Protein AF-A0A2V7Y6F0-F1 (afdb_monomer_lite)

pLDDT: mean 78.28, std 24.62, range [24.95, 98.56]

Radius of gyration: 27.68 Å; chains: 1; bounding box: 53×96×88 Å

Foldseek 3Di:
DDDDDDDDDDDDDDDDDPDPPVLQVPPPQPPVLLVVLVVVVVVDDPDDQLDPDQDPPDDDDDDDDDDDDDDDDDDDDDDDDDDDDDDDDDDDDDDDDDDPPDPDPQDPVVVVVVVVLQAALFDFDPVVLVVLVVLLVCLVVDADDLVPLFPCVVFWDLSFAQFDLLLQLCPPHPLCVSDDPSLSSLLSVLLVLLLLLLLLQLLVLLLLLLVLLCVVSPNRHDDSLNSVSVSSNVRSVSSNVNSVSNCVRNVHDNDDHDPCPVVSVVCSVDRVLLSLLLSLLSLLLSLLLPVNGDDPRHTPRSVSSSVSVVVSSVSSNSSSVSRNCSNLVPDDLVVLAVSLLVVLVSLLVRNLCSLDQLVSQVPDPDHSSQDSPDPVSSLSSCPPPSSVVSSCSRCVVVVVVCVVSVNYDPPDDSNPDNPPPVVPD

Sequence (425 aa):
MEEVVDARREHDPDGGAPGRADALEQLAVPARVRAAGRRAEGQANEDRPCRHHRHPRDVEPADEHGQRSPHPRSVRRARSSFRRPEATVHRPWPRFRRNPRREATRSAESAHEERTMALPLLRLGAERTRQLGDLIAISHRSHMELNTVLEWSRGVDRSLPPKRADHSAIHGTPYWDALTECQRLEVLWQAVAQAASQFVWLEEALSPLFIRLLHKNQGRIPEPIREYMMIFCKEEIVHTQMFRRYLKLAGLPLYGGVQIQSLIEELADMHPIAGVLCVYLGEAVAEEAVIRQSGPGIDPLTKQLFWEHHKEEARHLAFGRWICEGFFERSSAETRRKVSFLVRSFMSSLVPEFTYSAEVSQHLAFDIGIDPKDADEIRRVRLLPHNQRLAHERWGGLLAWIKRLGLVSADYDWYDPVPPMSAQI

Structure (mmCIF, N/CA/C/O backbone):
data_AF-A0A2V7Y6F0-F1
#
_entry.id   AF-A0A2V7Y6F0-F1
#
loop_
_atom_site.group_PDB
_atom_site.id
_atom_site.type_symbol
_atom_site.label_atom_id
_atom_site.label_alt_id
_atom_site.label_comp_id
_atom_site.label_asym_id
_atom_site.label_entity_id
_atom_site.label_seq_id
_atom_site.pdbx_PDB_ins_code
_atom_site.Cartn_x
_atom_site.Cartn_y
_atom_site.Cartn_z
_atom_site.occupancy
_atom_site.B_iso_or_equiv
_atom_site.auth_seq_id
_atom_site.auth_comp_id
_atom_site.auth_asym_id
_atom_site.auth_atom_id
_atom_site.pdbx_PDB_model_num
ATOM 1 N N . MET A 1 1 ? -25.571 0.134 -5.183 1.00 33.03 1 MET A N 1
ATOM 2 C CA . MET A 1 1 ? -24.148 0.004 -5.555 1.00 33.03 1 MET A CA 1
ATOM 3 C C . MET A 1 1 ? -24.046 0.473 -6.995 1.00 3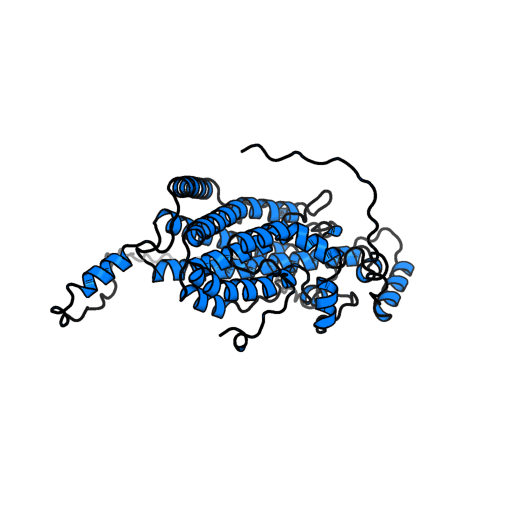3.03 1 MET A C 1
ATOM 5 O O . MET A 1 1 ? -23.924 -0.321 -7.908 1.00 33.03 1 MET A O 1
ATOM 9 N N . GLU A 1 2 ? -24.282 1.767 -7.156 1.00 26.97 2 GLU A N 1
ATOM 10 C CA . GLU A 1 2 ? -24.349 2.563 -8.383 1.00 26.97 2 GLU A CA 1
ATOM 11 C C . GLU A 1 2 ? -24.322 4.019 -7.889 1.00 26.97 2 GLU A C 1
ATOM 13 O O . GLU A 1 2 ? -24.762 4.264 -6.766 1.00 26.97 2 GLU A O 1
ATOM 18 N N . GLU A 1 3 ? -23.792 4.928 -8.706 1.00 25.89 3 GLU A N 1
ATOM 19 C CA . GLU A 1 3 ? -23.338 6.301 -8.399 1.00 25.89 3 GLU A CA 1
ATOM 20 C C . GLU A 1 3 ? -21.918 6.395 -7.823 1.00 25.89 3 GLU A C 1
ATOM 22 O O . GLU A 1 3 ? -21.704 6.263 -6.626 1.00 25.89 3 GLU A O 1
ATOM 27 N N . VAL A 1 4 ? -20.932 6.603 -8.706 1.00 27.19 4 VAL A N 1
ATOM 28 C CA . VAL A 1 4 ? -20.157 7.858 -8.842 1.00 27.19 4 VAL A CA 1
ATOM 29 C C . VAL A 1 4 ? -19.340 7.740 -10.137 1.00 27.19 4 VAL A C 1
ATOM 31 O O . VAL A 1 4 ? -18.219 7.240 -10.136 1.00 27.19 4 VAL A O 1
ATOM 34 N N . VAL A 1 5 ? -19.908 8.193 -11.256 1.00 28.22 5 VAL A N 1
ATOM 35 C CA . VAL A 1 5 ? -19.165 8.556 -12.474 1.00 28.22 5 VAL A CA 1
ATOM 36 C C . VAL A 1 5 ? -19.931 9.695 -13.140 1.00 28.22 5 VAL A C 1
ATOM 38 O O . VAL A 1 5 ? -20.823 9.424 -13.927 1.00 28.22 5 VAL A O 1
ATOM 41 N N . ASP A 1 6 ? -19.616 10.949 -12.814 1.00 26.58 6 ASP A N 1
ATOM 42 C CA . ASP A 1 6 ? -19.502 12.001 -13.832 1.00 26.58 6 ASP A CA 1
ATOM 43 C C . ASP A 1 6 ? -18.906 13.285 -13.241 1.00 26.58 6 ASP A C 1
ATOM 45 O O . ASP A 1 6 ? -19.342 13.738 -12.186 1.00 26.58 6 ASP A O 1
ATOM 49 N N . ALA A 1 7 ? -17.905 13.835 -13.930 1.00 24.95 7 ALA A N 1
ATOM 50 C CA . ALA A 1 7 ? -17.547 15.257 -13.976 1.00 24.95 7 ALA A CA 1
ATOM 51 C C . ALA A 1 7 ? -16.148 15.412 -14.595 1.00 24.95 7 ALA A C 1
ATOM 53 O O . ALA A 1 7 ? -15.128 15.509 -13.909 1.00 24.95 7 ALA A O 1
ATOM 54 N N . ARG A 1 8 ? -16.099 15.491 -15.927 1.00 27.91 8 ARG A N 1
ATOM 55 C CA . ARG A 1 8 ? -15.055 16.242 -16.637 1.00 27.91 8 ARG A CA 1
ATOM 56 C C . ARG A 1 8 ? -15.686 17.038 -17.770 1.00 27.91 8 ARG A C 1
ATOM 58 O O . ARG A 1 8 ? -16.091 16.442 -18.761 1.00 27.91 8 ARG A O 1
ATOM 65 N N . ARG A 1 9 ? -15.629 18.368 -17.659 1.00 27.05 9 ARG A N 1
ATOM 66 C CA . ARG A 1 9 ? -15.050 19.314 -18.636 1.00 27.05 9 ARG A CA 1
ATOM 67 C C . ARG A 1 9 ? -15.606 20.710 -18.384 1.00 27.05 9 ARG A C 1
ATOM 69 O O . ARG A 1 9 ? -16.798 20.907 -18.527 1.00 27.05 9 ARG A O 1
ATOM 76 N N . GLU A 1 10 ? -14.711 21.653 -18.129 1.00 26.50 10 GLU A N 1
ATOM 77 C CA . GLU A 1 10 ? -14.726 22.982 -18.745 1.00 26.50 10 GLU A CA 1
ATOM 78 C C . GLU A 1 10 ? -13.308 23.570 -18.641 1.00 26.50 10 GLU A C 1
ATOM 80 O O . GLU A 1 10 ? -12.557 23.255 -17.717 1.00 26.50 10 GLU A O 1
ATOM 85 N N . HIS A 1 11 ? -12.900 24.297 -19.678 1.00 30.00 11 HIS A N 1
ATOM 86 C CA . HIS A 1 11 ? -11.527 24.702 -19.981 1.00 30.00 11 HIS A CA 1
ATOM 87 C C . HIS A 1 11 ? -11.411 26.235 -19.855 1.00 30.00 11 HIS A C 1
ATOM 89 O O . HIS A 1 11 ? -12.223 26.921 -20.463 1.00 30.00 11 HIS A O 1
ATOM 95 N N . ASP A 1 12 ? -10.461 26.690 -19.019 1.00 36.97 12 ASP A N 1
ATOM 96 C CA . ASP A 1 12 ? -9.435 27.766 -19.150 1.00 36.97 12 ASP A CA 1
ATOM 97 C C . ASP A 1 12 ? -9.805 29.110 -19.844 1.00 36.97 12 ASP A C 1
ATOM 99 O O . ASP A 1 12 ? -10.488 29.089 -20.868 1.00 36.97 12 ASP A O 1
ATOM 103 N N . PRO A 1 13 ? -9.322 30.292 -19.375 1.00 38.00 13 PRO A N 1
ATOM 104 C CA . PRO A 1 13 ? -7.916 30.657 -19.623 1.00 38.00 13 PRO A CA 1
ATOM 105 C C . PRO A 1 13 ? -7.212 31.583 -18.594 1.00 38.00 13 PRO A C 1
ATOM 107 O O . PRO A 1 13 ? -7.824 32.367 -17.872 1.00 38.00 13 PRO A O 1
ATOM 110 N N . ASP A 1 14 ? -5.882 31.569 -18.692 1.00 31.03 14 ASP A N 1
ATOM 111 C CA . ASP A 1 14 ? -4.914 32.624 -18.354 1.00 31.03 14 ASP A CA 1
ATOM 112 C C . ASP A 1 14 ? -4.573 32.903 -16.874 1.00 31.03 14 ASP A C 1
ATOM 114 O O . ASP A 1 14 ? -5.280 33.558 -16.111 1.00 31.03 14 ASP A O 1
ATOM 118 N N . GLY A 1 15 ? -3.363 32.474 -16.509 1.00 27.44 15 GLY A N 1
ATOM 119 C CA . GLY A 1 15 ? -2.695 32.771 -15.247 1.00 27.44 15 GLY A CA 1
ATOM 120 C C . GLY A 1 15 ? -1.284 32.195 -15.267 1.00 27.44 15 GLY A C 1
ATOM 121 O O . GLY A 1 15 ? -1.039 31.112 -14.739 1.00 27.44 15 GLY A O 1
ATOM 122 N N . GLY A 1 16 ? -0.366 32.886 -15.946 1.00 31.59 16 GLY A N 1
ATOM 123 C CA . GLY A 1 16 ? 1.024 32.466 -16.114 1.00 31.59 16 GLY A CA 1
ATOM 124 C C . GLY A 1 16 ? 1.718 32.152 -14.785 1.00 31.59 16 GLY A C 1
ATOM 125 O O . GLY A 1 16 ? 1.925 33.034 -13.954 1.00 31.59 16 GLY A O 1
ATOM 126 N N . ALA A 1 17 ? 2.124 30.894 -14.617 1.00 30.31 17 ALA A N 1
ATOM 127 C CA . ALA A 1 17 ? 3.051 30.467 -13.578 1.00 30.31 17 ALA A CA 1
ATOM 128 C C . ALA A 1 17 ? 4.461 30.335 -14.188 1.00 30.31 17 ALA A C 1
ATOM 130 O O . ALA A 1 17 ? 4.629 29.584 -15.156 1.00 30.31 17 ALA A O 1
ATOM 131 N N . PRO A 1 18 ? 5.486 31.025 -13.658 1.00 32.59 18 PRO A N 1
ATOM 132 C CA . PRO A 1 18 ? 6.861 30.813 -14.087 1.00 32.59 18 PRO A CA 1
ATOM 133 C C . PRO A 1 18 ? 7.375 29.474 -13.523 1.00 32.59 18 PRO A C 1
ATOM 135 O O . PRO A 1 18 ? 7.048 29.109 -12.396 1.00 32.59 18 PRO A O 1
ATOM 138 N N . GLY A 1 19 ? 8.195 28.744 -14.291 1.00 34.09 19 GLY A N 1
ATOM 139 C CA . GLY A 1 19 ? 9.083 27.709 -13.731 1.00 34.09 19 GLY A CA 1
ATOM 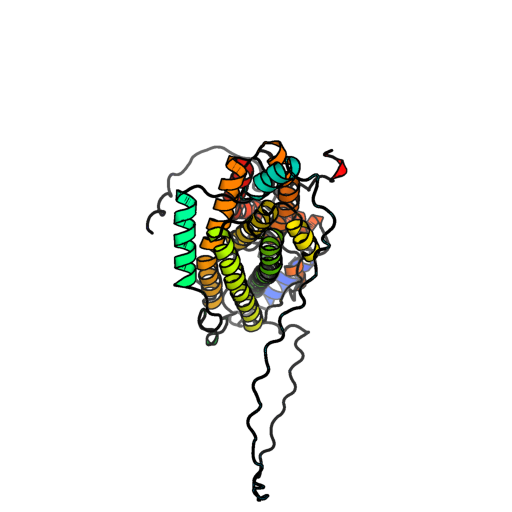140 C C . GLY A 1 19 ? 8.806 26.233 -14.053 1.00 34.09 19 GLY A C 1
ATOM 141 O O . GLY A 1 19 ? 9.274 25.369 -13.319 1.00 34.09 19 GLY A O 1
ATOM 142 N N . ARG A 1 20 ? 8.086 25.886 -15.132 1.00 40.91 20 ARG A N 1
ATOM 143 C CA . ARG A 1 20 ? 7.948 24.469 -15.555 1.00 40.91 20 ARG A CA 1
ATOM 144 C C . ARG A 1 20 ? 9.138 23.913 -16.354 1.00 40.91 20 ARG A C 1
ATOM 146 O O . ARG A 1 20 ? 9.307 22.698 -16.372 1.00 40.91 20 ARG A O 1
ATOM 153 N N . ALA A 1 21 ? 9.940 24.762 -16.999 1.00 33.28 21 ALA A N 1
ATOM 154 C CA . ALA A 1 21 ? 11.048 24.326 -17.857 1.00 33.28 21 ALA A CA 1
ATOM 155 C C . ALA A 1 21 ? 12.365 24.092 -17.084 1.00 33.28 21 ALA A C 1
ATOM 157 O O . ALA A 1 21 ? 13.025 23.079 -17.302 1.00 33.28 21 ALA A O 1
ATOM 158 N N . ASP A 1 22 ? 12.689 24.945 -16.107 1.00 40.50 22 ASP A N 1
ATOM 159 C CA . ASP A 1 22 ? 14.017 24.954 -15.465 1.00 40.50 22 ASP A CA 1
ATOM 160 C C . ASP A 1 22 ? 14.308 23.740 -14.560 1.00 40.50 22 ASP A C 1
ATOM 162 O O . ASP A 1 22 ? 15.466 23.374 -14.363 1.00 40.50 22 ASP A O 1
ATOM 166 N N . ALA A 1 23 ? 13.283 23.083 -14.002 1.00 45.09 23 ALA A N 1
ATOM 167 C CA . ALA A 1 23 ? 13.481 21.974 -13.058 1.00 45.09 23 ALA A CA 1
ATOM 168 C C . ALA A 1 23 ? 13.848 20.638 -13.736 1.00 45.09 23 ALA A C 1
ATOM 170 O O . ALA A 1 23 ? 14.527 19.809 -13.133 1.00 45.09 23 ALA A O 1
ATOM 171 N N . LEU A 1 24 ? 13.412 20.413 -14.982 1.00 47.94 24 LEU A N 1
ATOM 172 C CA . LEU A 1 24 ? 13.736 19.192 -15.737 1.00 47.94 24 LEU A CA 1
ATOM 173 C C . LEU A 1 24 ? 15.105 19.288 -16.425 1.00 47.94 24 LEU A C 1
ATOM 175 O O . LEU A 1 24 ? 15.771 18.269 -16.607 1.00 47.94 24 LEU A O 1
ATOM 179 N N . GLU A 1 25 ? 15.553 20.505 -16.746 1.00 45.03 25 GLU A N 1
ATOM 180 C CA . GLU A 1 25 ? 16.825 20.765 -17.431 1.00 45.03 25 GLU A CA 1
ATOM 181 C C . GLU A 1 25 ? 18.058 20.460 -16.551 1.00 45.03 25 GLU A C 1
ATOM 183 O O . GLU A 1 25 ? 19.157 20.238 -17.059 1.00 45.03 25 GLU A O 1
ATOM 188 N N . GLN A 1 26 ? 17.874 20.349 -15.229 1.00 51.25 26 GLN A N 1
ATOM 189 C CA . GLN A 1 26 ? 18.941 20.055 -14.261 1.00 51.25 26 GLN A CA 1
ATOM 190 C C . GLN A 1 26 ? 19.161 18.556 -13.981 1.00 51.25 26 GLN A C 1
ATOM 192 O O . GLN A 1 26 ? 20.084 18.200 -13.245 1.00 51.25 26 GLN A O 1
ATOM 197 N N . LEU A 1 27 ? 18.365 17.653 -14.567 1.00 59.59 27 LEU A N 1
ATOM 198 C CA . LEU A 1 27 ? 18.573 16.205 -14.430 1.00 59.59 27 LEU A CA 1
ATOM 199 C C . LEU A 1 27 ? 19.693 15.744 -15.367 1.00 59.59 27 LEU A C 1
ATOM 201 O O . LEU A 1 27 ? 19.479 15.200 -16.456 1.00 59.59 27 LEU A O 1
ATOM 205 N N . ALA A 1 28 ? 20.931 15.985 -14.943 1.00 62.00 28 ALA A N 1
ATOM 206 C CA . ALA A 1 28 ? 22.109 15.510 -15.643 1.00 62.00 28 ALA A CA 1
ATOM 207 C C . ALA A 1 28 ? 22.219 13.983 -15.513 1.00 62.00 28 ALA A C 1
ATOM 209 O O . ALA A 1 28 ? 22.808 13.464 -14.571 1.00 62.00 28 ALA A O 1
ATOM 210 N N . VAL A 1 29 ? 21.681 13.252 -16.494 1.00 61.25 29 VAL A N 1
ATOM 211 C CA . VAL A 1 29 ? 21.946 11.810 -16.633 1.00 61.25 29 VAL A CA 1
ATOM 212 C C . VAL A 1 29 ? 23.460 11.596 -16.706 1.00 61.25 29 VAL A C 1
ATOM 214 O O . VAL A 1 29 ? 24.086 12.174 -17.610 1.00 61.25 29 VAL A O 1
ATOM 217 N N . PRO A 1 30 ? 24.054 10.756 -15.835 1.00 66.25 30 PRO A N 1
ATOM 218 C CA . PRO A 1 30 ? 25.479 10.464 -15.877 1.00 66.25 30 PRO A CA 1
ATOM 219 C C . PRO A 1 30 ? 25.929 10.069 -17.290 1.00 66.25 30 PRO A C 1
ATOM 221 O O . PRO A 1 30 ? 25.282 9.264 -17.965 1.00 66.25 30 PRO A O 1
ATOM 224 N N . ALA A 1 31 ? 27.065 10.609 -17.749 1.00 60.19 31 ALA A N 1
ATOM 225 C CA . ALA A 1 31 ? 27.557 10.409 -19.120 1.00 60.19 31 ALA A CA 1
ATOM 226 C C . ALA A 1 31 ? 27.674 8.921 -19.519 1.00 60.19 31 ALA A C 1
ATOM 228 O O . ALA A 1 31 ? 27.480 8.574 -20.687 1.00 60.19 31 ALA A O 1
ATOM 229 N N . ARG A 1 32 ? 27.921 8.043 -18.535 1.00 59.84 32 ARG A N 1
ATOM 230 C CA . ARG A 1 32 ? 27.981 6.581 -18.691 1.00 59.84 32 ARG A CA 1
ATOM 231 C C . ARG A 1 32 ? 26.672 5.960 -19.203 1.00 59.84 32 ARG A C 1
ATOM 233 O O . ARG A 1 32 ? 26.726 5.061 -20.034 1.00 59.84 32 ARG A O 1
ATOM 240 N N . VAL A 1 33 ? 25.514 6.487 -18.799 1.00 62.91 33 VAL A N 1
ATOM 241 C CA . VAL A 1 33 ? 24.191 5.981 -19.212 1.00 62.91 33 VAL A CA 1
ATOM 242 C C . VAL A 1 33 ? 23.836 6.468 -20.620 1.00 62.91 33 VAL A C 1
ATOM 244 O O . VAL A 1 33 ? 23.410 5.681 -21.463 1.00 62.91 33 VAL A O 1
ATOM 247 N N . ARG A 1 34 ? 24.137 7.737 -20.941 1.00 58.56 34 ARG A N 1
ATOM 248 C CA . ARG A 1 34 ? 23.919 8.309 -22.288 1.00 58.56 34 ARG A CA 1
ATOM 249 C C . ARG A 1 34 ? 24.700 7.572 -23.386 1.00 58.56 34 ARG A C 1
ATOM 251 O O . ARG A 1 34 ? 24.255 7.506 -24.528 1.00 58.56 34 ARG A O 1
ATOM 258 N N . ALA A 1 35 ? 25.887 7.053 -23.066 1.00 54.91 35 ALA A N 1
ATOM 259 C CA . ALA A 1 35 ? 26.708 6.289 -24.006 1.00 54.91 35 ALA A CA 1
ATOM 260 C C . ALA A 1 35 ? 26.191 4.856 -24.233 1.00 54.91 35 ALA A C 1
ATOM 262 O O . ALA A 1 35 ? 26.365 4.325 -25.330 1.00 54.91 35 ALA A O 1
ATOM 263 N N . ALA A 1 36 ? 25.556 4.248 -23.226 1.00 56.38 36 ALA A N 1
ATOM 264 C CA . ALA A 1 36 ? 24.969 2.914 -23.323 1.00 56.38 36 ALA A CA 1
ATOM 265 C C . ALA A 1 36 ? 23.700 2.909 -24.194 1.00 56.38 36 ALA A C 1
ATOM 267 O O . ALA A 1 36 ? 23.593 2.067 -25.084 1.00 56.38 36 ALA A O 1
ATOM 268 N N . GLY A 1 37 ? 22.809 3.897 -24.019 1.00 54.06 37 GLY A N 1
ATOM 269 C CA . GLY A 1 37 ? 21.598 4.048 -24.842 1.00 54.06 37 GLY A CA 1
ATOM 270 C C . GLY A 1 37 ? 21.911 4.203 -26.337 1.00 54.06 37 GLY A C 1
ATOM 271 O O . GLY A 1 37 ? 21.418 3.439 -27.160 1.00 54.06 37 GLY A O 1
ATOM 272 N N . ARG A 1 38 ? 22.858 5.088 -26.686 1.00 54.59 38 ARG A N 1
ATOM 273 C CA . ARG A 1 38 ? 23.279 5.311 -28.086 1.00 54.59 38 ARG A CA 1
ATOM 274 C C . ARG A 1 38 ? 23.952 4.102 -28.747 1.00 54.59 38 ARG A C 1
ATOM 276 O O . ARG A 1 38 ? 23.854 3.934 -29.958 1.00 54.59 38 ARG A O 1
ATOM 283 N N . ARG A 1 39 ? 24.666 3.262 -27.984 1.00 51.22 39 ARG A N 1
ATOM 284 C CA . ARG A 1 39 ? 25.261 2.020 -28.520 1.00 51.22 39 ARG A CA 1
ATOM 285 C C . ARG A 1 39 ? 24.208 0.941 -28.771 1.00 51.22 39 ARG A C 1
ATOM 287 O O . ARG A 1 39 ? 24.374 0.172 -29.713 1.00 51.22 39 ARG A O 1
ATOM 294 N N . ALA A 1 40 ? 23.156 0.892 -27.953 1.00 50.75 40 ALA A N 1
ATOM 295 C CA . ALA A 1 40 ? 22.056 -0.053 -28.112 1.00 50.75 40 ALA A CA 1
ATOM 296 C C . ALA A 1 40 ? 21.166 0.299 -29.317 1.00 50.75 40 ALA A C 1
ATOM 298 O O . ALA A 1 40 ? 20.820 -0.594 -30.086 1.00 50.75 40 ALA A O 1
ATOM 299 N N . GLU A 1 41 ? 20.885 1.587 -29.548 1.00 50.22 41 GLU A N 1
ATOM 300 C CA . GLU A 1 41 ? 20.154 2.061 -30.738 1.00 50.22 41 GLU A CA 1
ATOM 301 C C . GLU A 1 41 ? 20.872 1.704 -32.051 1.00 50.22 41 GLU A C 1
ATOM 303 O O . GLU A 1 41 ? 20.231 1.319 -33.020 1.00 50.22 41 GLU A O 1
ATOM 308 N N . GLY A 1 42 ? 22.211 1.730 -32.076 1.00 45.75 42 GLY A N 1
ATOM 309 C CA . GLY A 1 42 ? 22.999 1.315 -33.245 1.00 45.75 42 GLY A CA 1
ATOM 310 C C . GLY A 1 42 ? 23.055 -0.200 -33.501 1.00 45.75 42 GLY A C 1
ATOM 311 O O . GLY A 1 42 ? 23.612 -0.619 -34.514 1.00 45.75 42 GLY A O 1
ATOM 312 N N . GLN A 1 43 ? 22.526 -1.029 -32.592 1.00 44.47 43 GLN A N 1
ATOM 313 C CA . GLN A 1 43 ? 22.516 -2.499 -32.690 1.00 44.47 43 GLN A CA 1
ATOM 314 C C . GLN A 1 43 ? 21.102 -3.103 -32.732 1.00 44.47 43 GLN A C 1
ATOM 316 O O . GLN A 1 43 ? 20.960 -4.307 -32.965 1.00 44.47 43 GLN A O 1
ATOM 321 N N . ALA A 1 44 ? 20.060 -2.295 -32.528 1.00 41.22 44 ALA A N 1
ATOM 322 C CA . ALA A 1 44 ? 18.673 -2.726 -32.599 1.00 41.22 44 ALA A CA 1
ATOM 323 C C . ALA A 1 44 ? 18.210 -2.783 -34.063 1.00 41.22 44 ALA A C 1
ATOM 325 O O . ALA A 1 44 ? 17.681 -1.822 -34.607 1.00 41.22 44 ALA A O 1
ATOM 326 N N . ASN A 1 45 ? 18.424 -3.932 -34.704 1.00 39.19 45 ASN A N 1
ATOM 327 C CA . ASN A 1 45 ? 17.583 -4.334 -35.827 1.00 39.19 45 ASN A CA 1
ATOM 328 C C . ASN A 1 45 ? 16.213 -4.727 -35.248 1.00 39.19 45 ASN A C 1
ATOM 330 O O . ASN A 1 45 ? 16.159 -5.529 -34.307 1.00 39.19 45 ASN A O 1
ATOM 334 N N . GLU A 1 46 ? 15.152 -4.121 -35.774 1.00 47.31 46 GLU A N 1
ATOM 335 C CA . GLU A 1 46 ? 13.750 -4.331 -35.394 1.00 47.31 46 GLU A CA 1
ATOM 336 C C . GLU A 1 46 ? 13.379 -5.837 -35.472 1.00 47.31 46 GLU A C 1
ATOM 338 O O . GLU A 1 46 ? 13.971 -6.588 -36.248 1.00 47.31 46 GLU A O 1
ATOM 343 N N . ASP A 1 47 ? 12.446 -6.285 -34.621 1.00 41.62 47 ASP A N 1
ATOM 344 C CA . ASP A 1 47 ? 11.873 -7.652 -34.508 1.00 41.62 47 ASP A CA 1
ATOM 345 C C . ASP A 1 47 ? 12.535 -8.713 -33.597 1.00 41.62 47 ASP A C 1
ATOM 347 O O . ASP A 1 47 ? 12.147 -9.886 -33.640 1.00 41.62 47 ASP A O 1
ATOM 351 N N . ARG A 1 48 ? 13.462 -8.378 -32.685 1.00 49.72 48 ARG A N 1
ATOM 352 C CA . ARG A 1 48 ? 13.848 -9.345 -31.626 1.00 49.72 48 ARG A CA 1
ATOM 353 C C . ARG A 1 48 ? 12.995 -9.184 -30.362 1.00 49.72 48 ARG A C 1
ATOM 355 O O . ARG A 1 48 ? 13.086 -8.134 -29.731 1.00 49.72 48 ARG A O 1
ATOM 362 N N . PRO A 1 49 ? 12.247 -10.221 -29.919 1.00 55.38 49 PRO A N 1
ATOM 363 C CA . PRO A 1 49 ? 11.541 -10.165 -28.642 1.00 55.38 49 PRO A CA 1
ATOM 364 C C . PRO A 1 49 ? 12.542 -9.926 -27.508 1.00 55.38 49 PRO A C 1
ATOM 366 O O . PRO A 1 49 ? 13.640 -10.499 -27.525 1.00 55.38 49 PRO A O 1
ATOM 369 N N . CYS A 1 50 ? 12.167 -9.086 -26.535 1.00 64.81 50 CYS A N 1
ATOM 370 C CA . CYS A 1 50 ? 12.978 -8.801 -25.355 1.00 64.81 50 CYS A CA 1
ATOM 371 C C . CYS A 1 50 ? 13.385 -10.123 -24.690 1.00 64.81 50 CYS A C 1
ATOM 373 O O . CYS A 1 50 ? 12.577 -10.797 -24.054 1.00 64.81 50 CYS A O 1
ATOM 375 N N . ARG A 1 51 ? 14.644 -10.540 -24.860 1.00 54.66 51 ARG A N 1
ATOM 376 C CA . ARG A 1 51 ? 15.158 -11.727 -24.176 1.00 54.66 51 ARG A CA 1
ATOM 377 C C . ARG A 1 51 ? 15.353 -11.353 -22.716 1.00 54.66 51 ARG A C 1
ATOM 379 O O . ARG A 1 51 ? 16.306 -10.652 -22.391 1.00 54.66 51 ARG A O 1
ATOM 386 N N . HIS A 1 52 ? 14.457 -11.810 -21.847 1.00 54.25 52 HIS A N 1
ATOM 387 C CA . HIS A 1 52 ? 14.632 -11.652 -20.408 1.00 54.25 52 HIS A CA 1
ATOM 388 C C . HIS A 1 52 ? 15.946 -12.319 -19.991 1.00 54.25 52 HIS A C 1
ATOM 390 O O . HIS A 1 52 ? 16.151 -13.519 -20.200 1.00 54.25 52 HIS A O 1
ATOM 396 N N . HIS A 1 53 ? 16.865 -11.525 -19.447 1.00 46.19 53 HIS A N 1
ATOM 397 C CA . HIS A 1 53 ? 18.091 -12.042 -18.863 1.00 46.19 53 HIS A CA 1
ATOM 398 C C . HIS A 1 53 ? 17.712 -12.865 -17.627 1.00 46.19 53 HIS A C 1
ATOM 400 O O . HIS A 1 53 ? 17.167 -12.319 -16.671 1.00 46.19 53 HIS A O 1
ATOM 406 N N . ARG A 1 54 ? 17.981 -14.179 -17.647 1.00 40.47 54 ARG A N 1
ATOM 407 C CA . ARG A 1 54 ? 17.940 -14.994 -16.422 1.00 40.47 54 ARG A CA 1
ATOM 408 C C . ARG A 1 54 ? 18.882 -14.360 -15.399 1.00 40.47 54 ARG A C 1
ATOM 410 O O . ARG A 1 54 ? 20.004 -13.980 -15.744 1.00 40.47 54 ARG A O 1
ATOM 417 N N . HIS A 1 55 ? 18.417 -14.219 -14.164 1.00 37.38 55 HIS A N 1
ATOM 418 C CA . HIS A 1 55 ? 19.191 -13.591 -13.103 1.00 37.38 55 HIS A CA 1
ATOM 419 C C . HIS A 1 55 ? 20.404 -14.492 -12.782 1.00 37.38 55 HIS A C 1
ATOM 421 O O . HIS A 1 55 ? 20.241 -15.711 -12.711 1.00 37.38 55 HIS A O 1
ATOM 427 N N . PRO A 1 56 ? 21.619 -13.966 -12.525 1.00 33.31 56 PRO A N 1
ATOM 428 C CA . PRO A 1 56 ? 22.801 -14.795 -12.230 1.00 33.31 56 PRO A CA 1
ATOM 429 C C . PRO A 1 56 ? 22.753 -15.597 -10.910 1.00 33.31 56 PRO A C 1
ATOM 431 O O . PRO A 1 56 ? 23.795 -16.012 -10.410 1.00 33.31 56 PRO A O 1
ATOM 434 N N . ARG A 1 57 ? 21.576 -15.779 -10.298 1.00 38.78 57 ARG A N 1
ATOM 435 C CA . ARG A 1 57 ? 21.375 -16.526 -9.044 1.00 38.78 57 ARG A CA 1
ATOM 436 C C . ARG A 1 57 ? 20.368 -17.674 -9.158 1.00 38.78 57 ARG A C 1
ATOM 438 O O . ARG A 1 57 ? 20.024 -18.265 -8.138 1.00 38.78 57 ARG A O 1
ATOM 445 N N . ASP A 1 58 ? 19.957 -18.034 -10.369 1.00 36.31 58 ASP A N 1
ATOM 446 C CA . ASP A 1 58 ? 19.140 -19.223 -10.598 1.00 36.31 58 ASP A CA 1
ATOM 447 C C . ASP A 1 58 ? 20.057 -20.450 -10.710 1.00 36.31 58 ASP A C 1
ATOM 449 O O . ASP A 1 58 ? 20.568 -20.779 -11.779 1.00 36.31 58 ASP A O 1
ATOM 453 N N . VAL A 1 59 ? 20.317 -21.108 -9.578 1.00 32.78 59 VAL A N 1
ATOM 454 C CA . VAL A 1 59 ? 20.867 -22.469 -9.571 1.00 32.78 59 VAL A CA 1
ATOM 455 C C . VAL A 1 59 ? 19.768 -23.394 -10.093 1.00 32.78 59 VAL A C 1
ATOM 457 O O . VAL A 1 59 ? 18.702 -23.492 -9.483 1.00 32.78 59 VAL A O 1
ATOM 460 N N . GLU A 1 60 ? 20.006 -24.040 -11.234 1.00 32.31 60 GLU A N 1
ATOM 461 C CA . GLU A 1 60 ? 19.099 -25.053 -11.780 1.00 32.31 60 GLU A CA 1
ATOM 462 C C . GLU A 1 60 ? 18.899 -26.196 -10.765 1.00 32.31 60 GLU A C 1
ATOM 464 O O . GLU A 1 60 ? 19.869 -26.636 -10.136 1.00 32.31 60 GLU A O 1
ATOM 469 N N . PRO A 1 61 ? 17.671 -26.716 -10.584 1.00 34.75 61 PRO A N 1
ATOM 470 C CA . PRO A 1 61 ? 17.495 -27.988 -9.907 1.00 34.75 61 PRO A CA 1
ATOM 471 C C . PRO A 1 61 ? 18.072 -29.084 -10.805 1.00 34.75 61 PRO A C 1
ATOM 473 O O . PRO A 1 61 ? 17.709 -29.183 -11.973 1.00 34.75 61 PRO A O 1
ATOM 476 N N . ALA A 1 62 ? 18.981 -29.886 -10.256 1.00 31.03 62 ALA A N 1
ATOM 477 C CA . ALA A 1 62 ? 19.581 -31.011 -10.957 1.00 31.03 62 ALA A CA 1
ATOM 478 C C . ALA A 1 62 ? 18.508 -31.982 -11.485 1.00 31.03 62 ALA A C 1
ATOM 480 O O . ALA A 1 62 ? 17.615 -32.404 -10.746 1.00 31.03 62 ALA A O 1
ATOM 481 N N . ASP A 1 63 ? 18.639 -32.340 -12.762 1.00 31.39 63 ASP A N 1
ATOM 482 C CA . ASP A 1 63 ? 17.872 -33.381 -13.439 1.00 31.39 63 ASP A CA 1
ATOM 483 C C . ASP A 1 63 ? 18.113 -34.757 -12.793 1.00 31.39 63 ASP A C 1
ATOM 485 O O . ASP A 1 63 ? 19.227 -35.281 -12.818 1.00 31.39 63 ASP A O 1
ATOM 489 N N . GLU A 1 64 ? 17.055 -35.405 -12.300 1.00 32.62 64 GLU A N 1
ATOM 490 C CA . GLU A 1 64 ? 17.045 -36.854 -12.067 1.00 32.62 64 GLU A CA 1
ATOM 491 C C . GLU A 1 64 ? 16.096 -37.534 -13.061 1.00 32.62 64 GLU A C 1
ATOM 493 O O . GLU A 1 64 ? 14.909 -37.758 -12.808 1.00 32.62 64 GLU A O 1
ATOM 498 N N . HIS A 1 65 ? 16.639 -37.915 -14.218 1.00 31.95 65 HIS A N 1
ATOM 499 C CA . HIS A 1 65 ? 16.008 -38.890 -15.098 1.00 31.95 65 HIS A CA 1
ATOM 500 C C . HIS A 1 65 ? 16.418 -40.321 -14.717 1.00 31.95 65 HIS A C 1
ATOM 502 O O . HIS A 1 65 ? 17.481 -40.808 -15.080 1.00 31.95 65 HIS A O 1
ATOM 508 N N . GLY A 1 66 ? 15.493 -41.010 -14.045 1.00 28.56 66 GLY A N 1
ATOM 509 C CA . GLY A 1 66 ? 14.932 -42.280 -14.512 1.00 28.56 66 GLY A CA 1
ATOM 510 C C . GLY A 1 66 ? 15.771 -43.557 -14.406 1.00 28.56 66 GLY A C 1
ATOM 511 O O . GLY A 1 66 ? 16.586 -43.847 -15.273 1.00 28.56 66 GLY A O 1
ATOM 512 N N . GLN A 1 67 ? 15.364 -44.455 -13.500 1.00 29.14 67 GLN A N 1
ATOM 513 C CA . GLN A 1 67 ? 15.382 -45.898 -13.776 1.00 29.14 67 GLN A CA 1
ATOM 514 C C . GLN A 1 67 ? 14.070 -46.556 -13.325 1.00 29.14 67 GLN A C 1
ATOM 516 O O . GLN A 1 67 ? 13.613 -46.397 -12.195 1.00 29.14 67 GLN A O 1
ATOM 521 N N . ARG A 1 68 ? 13.437 -47.278 -14.259 1.00 29.39 68 ARG A N 1
ATOM 522 C CA . ARG A 1 68 ? 12.205 -48.056 -14.068 1.00 29.39 68 ARG A CA 1
ATOM 523 C C . ARG A 1 68 ? 12.519 -49.459 -13.515 1.00 29.39 68 ARG A C 1
ATOM 525 O O . ARG A 1 68 ? 13.363 -50.139 -14.077 1.00 29.39 68 ARG A O 1
ATOM 532 N N . SER A 1 69 ? 11.764 -49.835 -12.472 1.00 34.62 69 SER A N 1
ATOM 533 C CA . SER A 1 69 ? 11.152 -51.131 -12.063 1.00 34.62 69 SER A CA 1
ATOM 534 C C . SER A 1 69 ? 11.836 -52.485 -12.389 1.00 34.62 69 SER A C 1
ATOM 536 O O . SER A 1 69 ? 12.309 -52.683 -13.501 1.00 34.62 69 SER A O 1
ATOM 538 N N . PRO A 1 70 ? 11.751 -53.500 -11.488 1.00 31.50 70 PRO A N 1
ATOM 539 C CA . PRO A 1 70 ? 10.532 -54.330 -11.433 1.00 31.50 70 PRO A CA 1
ATOM 540 C C . PRO A 1 70 ? 10.103 -54.843 -10.034 1.00 31.50 70 PRO A C 1
ATOM 542 O O . PRO A 1 70 ? 10.904 -55.214 -9.182 1.00 31.50 70 PRO A O 1
ATOM 545 N N . HIS A 1 71 ? 8.787 -54.949 -9.837 1.00 29.22 71 HIS A N 1
ATOM 546 C CA . HIS A 1 71 ? 8.132 -55.867 -8.888 1.00 29.22 71 HIS A CA 1
ATOM 547 C C . HIS A 1 71 ? 7.766 -57.179 -9.629 1.00 29.22 71 HIS A C 1
ATOM 549 O O . HIS A 1 71 ? 7.813 -57.164 -10.861 1.00 29.22 71 HIS A O 1
ATOM 555 N N . PRO A 1 72 ? 7.287 -58.273 -8.983 1.00 51.53 72 PRO A N 1
ATOM 556 C CA . PRO A 1 72 ? 7.133 -58.556 -7.540 1.00 51.53 72 PRO A CA 1
ATOM 557 C C . PRO A 1 72 ? 7.571 -59.988 -7.119 1.00 51.53 72 PRO A C 1
ATOM 559 O O . PRO A 1 72 ? 7.456 -60.919 -7.909 1.00 51.53 72 PRO A O 1
ATOM 562 N N . ARG A 1 73 ? 7.907 -60.235 -5.836 1.00 28.31 73 ARG A N 1
ATOM 563 C CA . ARG A 1 73 ? 7.664 -61.545 -5.175 1.00 28.31 73 ARG A CA 1
ATOM 564 C C . ARG A 1 73 ? 7.365 -61.412 -3.671 1.00 28.31 73 ARG A C 1
ATOM 566 O O . ARG A 1 73 ? 8.176 -60.934 -2.893 1.00 28.31 73 ARG A O 1
ATOM 573 N N . SER A 1 74 ? 6.156 -61.863 -3.333 1.00 38.41 74 SER A N 1
ATOM 574 C CA . SER A 1 74 ? 5.622 -62.408 -2.072 1.00 38.41 74 SER A CA 1
ATOM 575 C C . SER A 1 74 ? 6.460 -62.352 -0.784 1.00 38.41 74 SER A C 1
ATOM 577 O O . SER A 1 74 ? 7.447 -63.077 -0.667 1.00 38.41 74 SER A O 1
ATOM 579 N N . VAL A 1 75 ? 5.910 -61.724 0.266 1.00 32.66 75 VAL A N 1
ATOM 580 C CA . VAL A 1 75 ? 6.097 -62.180 1.656 1.00 32.66 75 VAL A CA 1
ATOM 581 C C . VAL A 1 75 ? 4.761 -62.136 2.414 1.00 32.66 75 VAL A C 1
ATOM 583 O O . VAL A 1 75 ? 3.898 -61.294 2.187 1.00 32.66 75 VAL A O 1
ATOM 586 N N . ARG A 1 76 ? 4.591 -63.163 3.244 1.00 31.23 76 ARG A N 1
ATOM 587 C CA . ARG A 1 76 ? 3.393 -63.705 3.895 1.00 31.23 76 ARG A CA 1
ATOM 588 C C . ARG A 1 76 ? 2.606 -62.713 4.766 1.00 31.23 76 ARG A C 1
ATOM 590 O O . ARG A 1 76 ? 3.175 -61.935 5.521 1.00 31.23 76 ARG A O 1
ATOM 597 N N . ARG A 1 77 ? 1.274 -62.866 4.755 1.00 35.56 77 ARG A N 1
ATOM 598 C CA . ARG A 1 77 ? 0.349 -62.302 5.755 1.00 35.56 77 ARG A CA 1
ATOM 599 C C . ARG A 1 77 ? 0.649 -62.880 7.143 1.00 35.56 77 ARG A C 1
ATOM 601 O O . ARG A 1 77 ? 0.339 -64.042 7.394 1.00 35.56 77 ARG A O 1
ATOM 608 N N . ALA A 1 78 ? 1.145 -62.050 8.054 1.00 33.59 78 ALA A N 1
ATOM 609 C CA . ALA A 1 78 ? 0.981 -62.260 9.488 1.00 33.59 78 ALA A CA 1
ATOM 610 C C . ALA A 1 78 ? -0.257 -61.474 9.948 1.00 33.59 78 ALA A C 1
ATOM 612 O O . ALA A 1 78 ? -0.343 -60.261 9.764 1.00 33.59 78 ALA A O 1
ATOM 613 N N . ARG A 1 79 ? -1.252 -62.176 10.499 1.00 37.94 79 ARG A N 1
ATOM 614 C CA . ARG A 1 79 ? -2.402 -61.553 11.163 1.00 37.94 79 ARG A CA 1
ATOM 615 C C . ARG A 1 79 ? -1.916 -60.976 12.494 1.00 37.94 79 ARG A C 1
ATOM 617 O O . ARG A 1 79 ? -1.545 -61.741 13.375 1.00 37.94 79 ARG A O 1
ATOM 624 N N . SER A 1 80 ? -1.941 -59.654 12.637 1.00 35.66 80 SER A N 1
ATOM 625 C CA . SER A 1 80 ? -1.815 -58.975 13.927 1.00 35.66 80 SER A CA 1
ATOM 626 C C . SER A 1 80 ? -3.180 -58.405 14.304 1.00 35.66 80 SER A C 1
ATOM 628 O O . SER A 1 80 ? -3.783 -57.640 13.551 1.00 35.66 80 SER A O 1
ATOM 630 N N . SER A 1 81 ? -3.701 -58.849 15.442 1.00 39.16 81 SER A N 1
ATOM 631 C CA . SER A 1 81 ? -4.928 -58.362 16.058 1.00 39.16 81 SER A CA 1
ATOM 632 C C . SER A 1 81 ? -4.735 -56.925 16.548 1.00 39.16 81 SER A C 1
ATOM 634 O O . SER A 1 81 ? -4.103 -56.701 17.580 1.00 39.16 81 SER A O 1
ATOM 636 N N . PHE A 1 82 ? -5.303 -55.951 15.838 1.00 32.22 82 PHE A N 1
ATOM 637 C CA . PHE A 1 82 ? -5.404 -54.578 16.328 1.00 32.22 82 PHE A CA 1
ATOM 638 C C . PHE A 1 82 ? -6.431 -54.524 17.472 1.00 32.22 82 PHE A C 1
ATOM 640 O O . PHE A 1 82 ? -7.636 -54.646 17.247 1.00 32.22 82 PHE A O 1
ATOM 647 N N . ARG A 1 83 ? -5.959 -54.360 18.714 1.00 40.69 83 ARG A N 1
ATOM 648 C CA . ARG A 1 83 ? -6.802 -53.907 19.832 1.00 40.69 83 ARG A CA 1
ATOM 649 C C . ARG A 1 83 ? -7.130 -52.426 19.620 1.00 40.69 83 ARG A C 1
ATOM 651 O O . ARG A 1 83 ? -6.250 -51.646 19.265 1.00 40.69 83 ARG A O 1
ATOM 658 N N . ARG A 1 84 ? -8.393 -52.044 19.837 1.00 35.62 84 ARG A N 1
ATOM 659 C CA . ARG A 1 84 ? -8.824 -50.636 19.894 1.00 35.62 84 ARG A CA 1
ATOM 660 C C . ARG A 1 84 ? -8.060 -49.913 21.019 1.00 35.62 84 ARG A C 1
ATOM 662 O O . ARG A 1 84 ? -7.966 -50.497 22.098 1.00 35.62 84 ARG A O 1
ATOM 669 N N . PRO A 1 85 ? -7.556 -48.681 20.822 1.00 39.44 85 PRO A N 1
ATOM 670 C CA . PRO A 1 85 ? -7.068 -47.877 21.934 1.00 39.44 85 PRO A CA 1
ATOM 671 C C . PRO A 1 85 ? -8.260 -47.456 22.800 1.00 39.44 85 PRO A C 1
ATOM 673 O O . PRO A 1 85 ? -9.272 -46.983 22.279 1.00 39.44 85 PRO A O 1
ATOM 676 N N . GLU A 1 86 ? -8.149 -47.657 24.110 1.00 40.62 86 GLU A N 1
ATOM 677 C CA . GLU A 1 86 ? -9.065 -47.076 25.091 1.00 40.62 86 GLU A CA 1
ATOM 678 C C . GLU A 1 86 ? -9.031 -45.545 25.009 1.00 40.62 86 GLU A C 1
ATOM 680 O O . GLU A 1 86 ? -8.003 -44.940 24.700 1.00 40.62 86 GLU A O 1
ATOM 685 N N . ALA A 1 87 ? -10.184 -44.925 25.261 1.00 41.81 87 ALA A N 1
ATOM 686 C CA . ALA A 1 87 ? -10.381 -43.487 25.187 1.00 41.81 87 ALA A CA 1
ATOM 687 C C . ALA A 1 87 ? -9.433 -42.741 26.139 1.00 41.81 87 ALA A C 1
ATOM 689 O O . ALA A 1 87 ? -9.544 -42.834 27.363 1.00 41.81 87 ALA A O 1
ATOM 690 N N . THR A 1 88 ? -8.518 -41.956 25.575 1.00 41.62 88 THR A N 1
ATOM 691 C CA . THR A 1 88 ? -7.667 -41.039 26.329 1.00 41.62 88 THR A CA 1
ATOM 692 C C . THR A 1 88 ? -8.533 -39.905 26.877 1.00 41.62 88 THR A C 1
ATOM 694 O O . THR A 1 88 ? -9.003 -39.044 26.136 1.00 41.62 88 THR A O 1
ATOM 697 N N . VAL A 1 89 ? -8.763 -39.905 28.189 1.00 44.91 89 VAL A N 1
ATOM 698 C CA . VAL A 1 89 ? -9.419 -38.808 28.909 1.00 44.91 89 VAL A CA 1
ATOM 699 C C . VAL A 1 89 ? -8.622 -37.518 28.682 1.00 44.91 89 VAL A C 1
ATOM 701 O O . VAL A 1 89 ? -7.433 -37.453 29.001 1.00 44.91 89 VAL A O 1
ATOM 704 N N . HIS A 1 90 ? -9.272 -36.486 28.136 1.00 41.03 90 HIS A N 1
ATOM 705 C CA . HIS A 1 90 ? -8.711 -35.141 28.010 1.00 41.03 90 HIS A CA 1
ATOM 706 C C . HIS A 1 90 ? -8.207 -34.651 29.375 1.00 41.03 90 HIS A C 1
ATOM 708 O O . HIS A 1 90 ? -8.995 -34.426 30.295 1.00 41.03 90 HIS A O 1
ATOM 714 N N . ARG A 1 91 ? -6.892 -34.448 29.520 1.00 37.53 91 ARG A N 1
ATOM 715 C CA . ARG A 1 91 ? -6.356 -33.678 30.648 1.00 37.53 91 ARG A CA 1
ATOM 716 C C . ARG A 1 91 ? -6.725 -32.202 30.441 1.00 37.53 91 ARG A C 1
ATOM 718 O O . ARG A 1 91 ? -6.376 -31.654 29.396 1.00 37.53 91 ARG A O 1
ATOM 725 N N . PRO A 1 92 ? -7.398 -31.536 31.394 1.00 43.56 92 PRO A N 1
ATOM 726 C CA . PRO A 1 92 ? -7.602 -30.097 31.310 1.00 43.56 92 PRO A CA 1
ATOM 727 C C . PRO A 1 92 ? -6.262 -29.360 31.449 1.00 43.56 92 PRO A C 1
ATOM 729 O O . PRO A 1 92 ? -5.363 -29.805 32.167 1.00 43.56 92 PRO A O 1
ATOM 732 N N . TRP A 1 93 ? -6.149 -28.221 30.764 1.00 35.28 93 TRP A N 1
ATOM 733 C CA . TRP A 1 93 ? -5.014 -27.299 30.859 1.00 35.28 93 TRP A CA 1
ATOM 734 C C . TRP A 1 93 ? -4.708 -26.930 32.326 1.00 35.28 93 TRP A C 1
ATOM 736 O O . TRP A 1 93 ? -5.643 -26.827 33.131 1.00 35.28 93 TRP A O 1
ATOM 746 N N . PRO A 1 94 ? -3.435 -26.698 32.708 1.00 50.38 94 PRO A N 1
ATOM 747 C CA . PRO A 1 94 ? -3.091 -26.345 34.082 1.00 50.38 94 PRO A CA 1
ATOM 748 C C . PRO A 1 94 ? -3.779 -25.035 34.487 1.00 50.38 94 PRO A C 1
ATOM 750 O O . PRO A 1 94 ? -3.498 -23.969 33.942 1.00 50.38 94 PRO A O 1
ATOM 753 N N . ARG A 1 95 ? -4.686 -25.097 35.467 1.00 43.53 95 ARG A N 1
ATOM 754 C CA . ARG A 1 95 ? -5.250 -23.896 36.094 1.00 43.53 95 ARG A CA 1
ATOM 755 C C . ARG A 1 95 ? -4.174 -23.253 36.968 1.00 43.53 95 ARG A C 1
ATOM 757 O O . ARG A 1 95 ? -3.817 -23.810 38.006 1.00 43.53 95 ARG A O 1
ATOM 764 N N . PHE A 1 96 ? -3.693 -22.070 36.591 1.00 41.53 96 PHE A N 1
ATOM 765 C CA . PHE A 1 96 ? -2.923 -21.219 37.499 1.00 41.53 96 PHE A CA 1
ATOM 766 C C . PHE A 1 96 ? -3.800 -20.869 38.713 1.00 41.53 96 PHE A C 1
ATOM 768 O O . PHE A 1 96 ? -4.833 -20.210 38.583 1.00 41.53 96 PHE A O 1
ATOM 775 N N . ARG A 1 97 ? -3.424 -21.358 39.903 1.00 41.19 97 ARG A N 1
ATOM 776 C CA . ARG A 1 97 ? -4.128 -21.050 41.157 1.00 41.19 97 ARG A CA 1
ATOM 777 C C . ARG A 1 97 ? -3.918 -19.576 41.508 1.00 41.19 97 ARG A C 1
ATOM 779 O O . ARG A 1 97 ? -2.787 -19.145 41.707 1.00 41.19 97 ARG A O 1
ATOM 786 N N . ARG A 1 98 ? -5.009 -18.814 41.633 1.00 43.19 98 ARG A N 1
ATOM 787 C CA . ARG A 1 98 ? -4.988 -17.480 42.253 1.00 43.19 98 ARG A CA 1
ATOM 788 C C . ARG A 1 98 ? -4.810 -17.616 43.773 1.00 43.19 98 ARG A C 1
ATOM 790 O O . ARG A 1 98 ? -5.410 -18.490 44.394 1.00 43.19 98 ARG A O 1
ATOM 797 N N . ASN A 1 99 ? -3.963 -16.761 44.345 1.00 38.94 99 ASN A N 1
ATOM 798 C CA . ASN A 1 99 ? -3.642 -16.695 45.773 1.00 38.94 99 ASN A CA 1
ATOM 799 C C . ASN A 1 99 ? -4.799 -16.019 46.560 1.00 38.94 99 ASN A C 1
ATOM 801 O O . ASN A 1 99 ? -5.125 -14.881 46.220 1.00 38.94 99 ASN A O 1
ATOM 805 N N . PRO A 1 100 ? -5.414 -16.643 47.590 1.00 40.75 100 PRO A N 1
ATOM 806 C CA . PRO A 1 100 ? -6.647 -16.137 48.220 1.00 40.75 100 PRO A CA 1
ATOM 807 C C . PRO A 1 100 ? -6.480 -15.012 49.259 1.00 40.75 100 PRO A C 1
ATOM 809 O O . PRO A 1 100 ? -7.432 -14.689 49.958 1.00 40.75 100 PRO A O 1
ATOM 812 N N . ARG A 1 101 ? -5.299 -14.408 49.430 1.00 40.91 101 ARG A N 1
ATOM 813 C CA . ARG A 1 101 ? -5.088 -13.359 50.449 1.00 40.91 101 ARG A CA 1
ATOM 814 C C . ARG A 1 101 ? -4.952 -11.975 49.825 1.00 40.91 101 ARG A C 1
ATOM 816 O O . ARG A 1 101 ? -3.839 -11.473 49.713 1.00 40.91 101 ARG A O 1
ATOM 823 N N . ARG A 1 102 ? -6.073 -11.372 49.412 1.00 43.94 102 ARG A N 1
ATOM 824 C CA . ARG A 1 102 ? -6.215 -9.920 49.144 1.00 43.94 102 ARG A CA 1
ATOM 825 C C . ARG A 1 102 ? -7.693 -9.542 48.945 1.00 43.94 102 ARG A C 1
ATOM 827 O O . ARG A 1 102 ? -8.072 -8.942 47.948 1.00 43.94 102 ARG A O 1
ATOM 834 N N . GLU A 1 103 ? -8.535 -9.899 49.904 1.00 49.53 103 GLU A N 1
ATOM 835 C CA . GLU A 1 103 ? -9.928 -9.443 49.973 1.00 49.53 103 GLU A CA 1
ATOM 836 C C . GLU A 1 103 ? -10.144 -8.774 51.325 1.00 49.53 103 GLU A C 1
ATOM 838 O O . GLU A 1 103 ? -10.391 -9.462 52.306 1.00 49.53 103 GLU A O 1
ATOM 843 N N . ALA A 1 104 ? -9.940 -7.452 51.380 1.00 47.06 104 ALA A N 1
ATOM 844 C CA . ALA A 1 104 ? -10.587 -6.527 52.328 1.00 47.06 104 ALA A CA 1
ATOM 845 C C . ALA A 1 104 ? -10.038 -5.086 52.202 1.00 47.06 104 ALA A C 1
ATOM 847 O O . ALA A 1 104 ? -9.707 -4.476 53.206 1.00 47.06 104 ALA A O 1
ATOM 848 N N . THR A 1 105 ? -9.916 -4.528 50.990 1.00 46.31 105 THR A N 1
ATOM 849 C CA . THR A 1 105 ? -9.792 -3.059 50.763 1.00 46.31 105 THR A CA 1
ATOM 850 C C . THR A 1 105 ? -10.254 -2.621 49.356 1.00 46.31 105 THR A C 1
ATOM 852 O O . THR A 1 105 ? -10.006 -1.499 48.933 1.00 46.31 105 THR A O 1
ATOM 855 N N . ARG A 1 106 ? -10.950 -3.484 48.600 1.00 48.34 106 ARG A N 1
ATOM 856 C CA . ARG A 1 106 ? -11.307 -3.276 47.181 1.00 48.34 106 ARG A CA 1
ATOM 857 C C . ARG A 1 106 ? -12.812 -3.070 46.981 1.00 48.34 106 ARG A C 1
ATOM 859 O O . ARG A 1 106 ? -13.456 -3.934 46.393 1.00 48.34 106 ARG A O 1
ATOM 866 N N . SER A 1 107 ? -13.402 -1.982 47.469 1.00 55.12 107 SER A N 1
ATOM 867 C CA . SER A 1 107 ? -14.835 -1.719 47.203 1.00 55.12 107 SER A CA 1
ATOM 868 C C . SER A 1 107 ? -15.140 -0.381 46.529 1.00 55.12 107 SER A C 1
ATOM 870 O O . SER A 1 107 ? -16.197 -0.259 45.921 1.00 55.12 107 SER A O 1
ATOM 872 N N . ALA A 1 108 ? -14.223 0.592 46.547 1.00 47.00 108 ALA A N 1
ATOM 873 C CA . ALA A 1 108 ? -14.394 1.862 45.828 1.00 47.00 108 ALA A CA 1
ATOM 874 C C . ALA A 1 108 ? -13.466 1.975 44.603 1.00 47.00 108 ALA A C 1
ATOM 876 O O . ALA A 1 108 ? -13.925 2.310 43.513 1.00 47.00 108 ALA A O 1
ATOM 877 N N . GLU A 1 109 ? -12.185 1.609 44.745 1.00 43.88 109 GLU A N 1
ATOM 878 C CA . GLU A 1 109 ? -11.241 1.526 43.617 1.00 43.88 109 GLU A CA 1
ATOM 879 C C . GLU A 1 109 ? -11.600 0.395 42.650 1.00 43.88 109 GLU A C 1
ATOM 881 O O . GLU A 1 109 ? -11.511 0.587 41.445 1.00 43.88 109 GLU A O 1
ATOM 886 N N . SER A 1 110 ? -12.106 -0.738 43.150 1.00 47.91 110 SER A N 1
ATOM 887 C CA . SER A 1 110 ? -12.568 -1.848 42.304 1.00 47.91 110 SER A CA 1
ATOM 888 C C . SER A 1 110 ? -13.808 -1.493 41.496 1.00 47.91 110 SER A C 1
ATOM 890 O O . SER A 1 110 ? -13.903 -1.903 40.352 1.00 47.91 110 SER A O 1
ATOM 892 N N . ALA A 1 111 ? -14.724 -0.694 42.047 1.00 44.44 111 ALA A N 1
ATOM 893 C CA . ALA A 1 111 ? -15.911 -0.233 41.337 1.00 44.44 111 ALA A CA 1
ATOM 894 C C . ALA A 1 111 ? -15.552 0.814 40.271 1.00 44.44 111 ALA A C 1
ATOM 896 O O . ALA A 1 111 ? -16.161 0.844 39.204 1.00 44.44 111 ALA A O 1
ATOM 897 N N . HIS A 1 112 ? -14.543 1.659 40.518 1.00 39.59 112 HIS A N 1
ATOM 898 C CA . HIS A 1 112 ? -14.015 2.575 39.507 1.00 39.59 112 HIS A CA 1
ATOM 899 C C . HIS A 1 112 ? -13.210 1.826 38.430 1.00 39.59 112 HIS A C 1
ATOM 901 O O . HIS A 1 112 ? -13.446 2.049 37.244 1.00 39.59 112 HIS A O 1
ATOM 907 N N . GLU A 1 113 ? -12.342 0.881 38.803 1.00 40.53 113 GLU A N 1
ATOM 908 C CA . GLU A 1 113 ? -11.624 -0.003 37.874 1.00 40.53 113 GLU A CA 1
ATOM 909 C C . GLU A 1 113 ? -12.589 -0.869 37.053 1.00 40.53 113 GLU A C 1
ATOM 911 O O . GLU A 1 113 ? -12.457 -0.907 35.835 1.00 40.53 113 GLU A O 1
ATOM 916 N N . GLU A 1 114 ? -13.616 -1.481 37.650 1.00 45.09 114 GLU A N 1
ATOM 917 C CA . GLU A 1 114 ? -14.664 -2.232 36.937 1.00 45.09 114 GLU A CA 1
ATOM 918 C C . GLU A 1 114 ? -15.434 -1.337 35.962 1.00 45.09 114 GLU A C 1
ATOM 920 O O . GLU A 1 114 ? -15.680 -1.727 34.821 1.00 45.09 114 GLU A O 1
ATOM 925 N N . ARG A 1 115 ? -15.761 -0.103 36.360 1.00 44.38 115 ARG A N 1
ATOM 926 C CA . ARG A 1 115 ? -16.482 0.858 35.510 1.00 44.38 115 ARG A CA 1
ATOM 927 C C . ARG A 1 115 ? -15.617 1.412 34.372 1.00 44.38 115 ARG A C 1
ATOM 929 O O . ARG A 1 115 ? -16.143 1.719 33.304 1.00 44.38 115 ARG A O 1
ATOM 936 N N . THR A 1 116 ? -14.301 1.490 34.563 1.00 49.50 116 THR A N 1
ATOM 937 C CA . THR A 1 116 ? -13.323 1.890 33.532 1.00 49.50 116 THR A CA 1
ATOM 938 C C . THR A 1 116 ? -12.967 0.717 32.605 1.00 49.50 116 THR A C 1
ATOM 940 O O . THR A 1 116 ? -12.740 0.909 31.408 1.00 49.50 116 THR A O 1
ATOM 943 N N . MET A 1 117 ? -13.002 -0.515 33.123 1.00 52.72 117 MET A N 1
ATOM 944 C CA . MET A 1 117 ? -12.886 -1.767 32.365 1.00 52.72 117 MET A CA 1
ATOM 945 C C . MET A 1 117 ? -14.139 -2.072 31.531 1.00 52.72 117 MET A C 1
ATOM 947 O O . MET A 1 117 ? -14.023 -2.718 30.493 1.00 52.72 117 MET A O 1
ATOM 951 N N . ALA A 1 118 ? -15.312 -1.572 31.933 1.00 59.72 118 ALA A N 1
ATOM 952 C CA . ALA A 1 118 ? -16.578 -1.766 31.222 1.00 59.72 118 ALA A CA 1
ATOM 953 C C . ALA A 1 118 ? -16.718 -0.925 29.941 1.00 59.72 118 ALA A C 1
ATOM 955 O O . ALA A 1 118 ? -17.565 -1.211 29.094 1.00 59.72 118 ALA A O 1
ATOM 956 N N . LEU A 1 119 ? -15.920 0.135 29.787 1.00 75.50 119 LEU A N 1
ATOM 957 C CA . LEU A 1 119 ? -16.024 1.029 28.641 1.00 75.50 119 LEU A CA 1
ATOM 958 C C . LEU A 1 119 ? -15.239 0.467 27.441 1.00 75.50 119 LEU A C 1
ATOM 960 O O . LEU A 1 119 ? -14.024 0.277 27.547 1.00 75.50 119 LEU A O 1
ATOM 964 N N . PRO A 1 120 ? -15.891 0.254 26.280 1.00 88.62 120 PRO A N 1
ATOM 965 C CA . PRO A 1 120 ? -15.205 -0.263 25.105 1.00 88.62 120 PRO A CA 1
ATOM 966 C C . PRO A 1 120 ? -14.179 0.750 24.591 1.00 88.62 120 PRO A C 1
ATOM 968 O O . PRO A 1 120 ? -14.468 1.955 24.538 1.00 88.62 120 PRO A O 1
ATOM 971 N N . LEU A 1 121 ? -12.995 0.239 24.231 1.00 92.25 121 LEU A N 1
ATOM 972 C CA . LEU A 1 121 ? -11.835 1.012 23.759 1.00 92.25 121 LEU A CA 1
ATOM 973 C C . LEU A 1 121 ? -12.025 1.526 22.329 1.00 92.25 121 LEU A C 1
ATOM 975 O O . LEU A 1 121 ? -11.585 2.622 21.992 1.00 92.25 121 LEU A O 1
ATOM 979 N N . LEU A 1 122 ? -12.709 0.740 21.498 1.00 93.31 122 LEU A N 1
ATOM 980 C CA . LEU A 1 122 ? -13.115 1.104 20.144 1.00 93.31 122 LEU A CA 1
ATOM 981 C C . LEU A 1 122 ? -14.638 1.199 20.103 1.00 93.31 122 LEU A C 1
ATOM 983 O O . LEU A 1 122 ? -15.325 0.391 20.729 1.00 93.31 122 LEU A O 1
ATOM 987 N N . ARG A 1 123 ? -15.175 2.205 19.408 1.00 87.00 123 ARG A N 1
ATOM 988 C CA . ARG A 1 123 ? -16.620 2.462 19.365 1.00 87.00 123 ARG A CA 1
ATOM 989 C C . ARG A 1 123 ? -17.049 2.993 18.014 1.00 87.00 123 ARG A C 1
ATOM 991 O O . ARG A 1 123 ? -16.462 3.947 17.509 1.00 87.00 123 ARG A O 1
ATOM 998 N N . LEU A 1 124 ? -18.152 2.442 17.530 1.00 92.06 124 LEU A N 1
ATOM 999 C CA . LEU A 1 124 ? -18.873 2.905 16.358 1.00 92.06 124 LEU A CA 1
ATOM 1000 C C . LEU A 1 124 ? -20.265 3.388 16.774 1.00 92.06 124 LEU A C 1
ATOM 1002 O O . LEU A 1 124 ? -20.836 2.904 17.752 1.00 92.06 124 LEU A O 1
ATOM 1006 N N . GLY A 1 125 ? -20.810 4.354 16.034 1.00 91.38 125 GLY A N 1
ATOM 1007 C CA . GLY A 1 125 ? -22.227 4.704 16.140 1.00 91.38 125 GLY A CA 1
ATOM 1008 C C . GLY A 1 125 ? -23.122 3.563 15.643 1.00 91.38 125 GLY A C 1
ATOM 1009 O O . GLY A 1 125 ? -22.649 2.632 14.988 1.00 91.38 125 GLY A O 1
ATOM 1010 N N . ALA A 1 126 ? -24.426 3.644 15.919 1.00 92.81 126 ALA A N 1
ATOM 1011 C CA . ALA A 1 126 ? -25.382 2.598 15.541 1.00 92.81 126 ALA A CA 1
ATOM 1012 C C . ALA A 1 126 ? -25.378 2.308 14.028 1.00 92.81 126 ALA A C 1
ATOM 1014 O O . ALA A 1 126 ? -25.369 1.149 13.628 1.00 92.81 126 ALA A O 1
ATOM 1015 N N . GLU A 1 127 ? -25.310 3.351 13.195 1.00 94.88 127 GLU A N 1
ATOM 1016 C CA . GLU A 1 127 ? -25.264 3.201 11.736 1.00 94.88 127 GLU A CA 1
ATOM 1017 C C . GLU A 1 127 ? -23.990 2.492 11.262 1.00 94.88 127 GLU A C 1
ATOM 1019 O O . GLU A 1 127 ? -24.071 1.468 10.592 1.00 94.88 127 GLU A O 1
ATOM 1024 N N . ARG A 1 128 ? -22.807 2.960 11.684 1.00 95.50 128 ARG A N 1
ATOM 1025 C CA . ARG A 1 128 ? -21.532 2.305 11.337 1.00 95.50 128 ARG A CA 1
ATOM 1026 C C . ARG A 1 128 ? -21.443 0.872 11.866 1.00 95.50 128 ARG A C 1
ATOM 1028 O O . ARG A 1 128 ? -20.804 0.035 11.245 1.00 95.50 128 ARG A O 1
ATOM 1035 N N . THR A 1 129 ? -22.097 0.575 12.988 1.00 95.94 129 THR A N 1
ATOM 1036 C CA . THR A 1 129 ? -22.177 -0.794 13.518 1.00 95.94 129 THR A CA 1
ATOM 1037 C C . THR A 1 129 ? -23.005 -1.701 12.605 1.00 95.94 129 THR A C 1
ATOM 1039 O O . THR A 1 129 ? -22.604 -2.838 12.375 1.00 95.94 129 THR A O 1
ATOM 1042 N N . ARG A 1 130 ? -24.121 -1.207 12.046 1.00 96.94 130 ARG A N 1
ATOM 1043 C CA . ARG A 1 130 ? -24.900 -1.952 11.040 1.00 96.94 130 ARG A CA 1
ATOM 1044 C C . ARG A 1 130 ? -24.087 -2.200 9.773 1.00 96.94 130 ARG A C 1
ATOM 1046 O O . ARG A 1 130 ? -23.972 -3.344 9.356 1.00 96.94 130 ARG A O 1
ATOM 1053 N N . GLN A 1 131 ? -23.451 -1.156 9.243 1.00 97.69 131 GLN A N 1
ATOM 1054 C CA . GLN A 1 131 ? -22.611 -1.254 8.045 1.00 97.69 131 GLN A CA 1
ATOM 1055 C C . GLN A 1 131 ? -21.431 -2.217 8.233 1.00 97.69 131 GLN A C 1
ATOM 1057 O O . GLN A 1 131 ? -21.075 -2.948 7.315 1.00 97.69 131 GLN A O 1
ATOM 1062 N N . LEU A 1 132 ? -20.840 -2.266 9.432 1.00 98.06 132 LEU A N 1
ATOM 1063 C CA . LEU A 1 132 ? -19.826 -3.268 9.760 1.00 98.06 132 LEU A CA 1
ATOM 1064 C C . LEU A 1 132 ? -20.399 -4.693 9.722 1.00 98.06 132 LEU A C 1
ATOM 1066 O O . LEU A 1 132 ? -19.740 -5.595 9.218 1.00 98.06 132 LEU A O 1
ATOM 1070 N N . GLY A 1 133 ? -21.630 -4.891 10.202 1.00 98.00 133 GLY A N 1
ATOM 1071 C CA . GLY A 1 133 ? -22.347 -6.159 10.051 1.00 98.00 133 GLY A CA 1
ATOM 1072 C C . GLY A 1 133 ? -22.525 -6.571 8.586 1.00 98.00 133 GLY A C 1
ATOM 1073 O O . GLY A 1 133 ? -22.329 -7.739 8.255 1.00 98.00 133 GLY A O 1
ATOM 1074 N N . ASP A 1 134 ? -22.812 -5.615 7.699 1.00 97.38 134 ASP A N 1
ATOM 1075 C CA . ASP A 1 134 ? -22.905 -5.874 6.258 1.00 97.38 134 ASP A CA 1
ATOM 1076 C C . ASP A 1 134 ? -21.544 -6.272 5.663 1.00 97.38 134 ASP A C 1
ATOM 1078 O O . ASP A 1 134 ? -21.473 -7.234 4.898 1.00 97.38 134 ASP A O 1
ATOM 1082 N N . LEU A 1 135 ? -20.449 -5.599 6.050 1.00 97.06 135 LEU A N 1
ATOM 1083 C CA . LEU A 1 135 ? -19.094 -5.976 5.621 1.00 97.06 135 LEU A CA 1
ATOM 1084 C C . LEU A 1 135 ? -18.726 -7.396 6.067 1.00 97.06 135 LEU A C 1
ATOM 1086 O O . LEU A 1 135 ? -18.230 -8.177 5.258 1.00 97.06 135 LEU A O 1
ATOM 1090 N N . ILE A 1 136 ? -19.018 -7.747 7.323 1.00 98.44 136 ILE A N 1
ATOM 1091 C CA . ILE A 1 136 ? -18.821 -9.101 7.863 1.00 98.44 136 ILE A CA 1
ATOM 1092 C C . ILE A 1 136 ? -19.593 -10.126 7.021 1.00 98.44 136 ILE A C 1
ATOM 1094 O O . ILE A 1 136 ? -19.038 -11.143 6.601 1.00 98.44 136 ILE A O 1
ATOM 1098 N N . ALA A 1 137 ? -20.867 -9.854 6.729 1.00 97.88 137 ALA A N 1
ATOM 1099 C CA . ALA A 1 137 ? -21.697 -10.746 5.926 1.00 97.88 137 ALA A CA 1
ATOM 1100 C C . ALA A 1 137 ? -21.173 -10.907 4.487 1.00 97.88 137 ALA A C 1
ATOM 1102 O O . ALA A 1 137 ? -21.262 -12.002 3.924 1.00 97.88 137 ALA A O 1
ATOM 1103 N N . ILE A 1 138 ? -20.622 -9.842 3.892 1.00 96.56 138 ILE A N 1
ATOM 1104 C CA . ILE A 1 138 ? -19.995 -9.882 2.564 1.00 96.56 138 ILE A CA 1
ATOM 1105 C C . ILE A 1 138 ? -18.738 -10.756 2.590 1.00 96.56 138 ILE A C 1
ATOM 1107 O O . ILE A 1 138 ? -18.653 -11.669 1.771 1.00 96.56 138 ILE A O 1
ATOM 1111 N N . SER A 1 139 ? -17.828 -10.545 3.544 1.00 96.31 139 SER A N 1
ATOM 1112 C CA . SER A 1 139 ? -16.601 -11.345 3.695 1.00 96.31 139 SER A CA 1
ATOM 1113 C C . SER A 1 139 ? -16.888 -12.837 3.899 1.00 96.31 139 SER A C 1
ATOM 1115 O O . SER A 1 139 ? -16.252 -13.701 3.296 1.00 96.31 139 SER A O 1
ATOM 1117 N N . HIS A 1 140 ? -17.907 -13.183 4.693 1.00 96.00 140 HIS A N 1
ATOM 1118 C CA . HIS A 1 140 ? -18.309 -14.587 4.852 1.00 96.00 140 HIS A CA 1
ATOM 1119 C C . HIS A 1 140 ? -18.893 -15.183 3.566 1.00 96.00 140 HIS A C 1
ATOM 1121 O O . HIS A 1 140 ? -18.657 -16.353 3.264 1.00 96.00 140 HIS A O 1
ATOM 1127 N N . ARG A 1 141 ? -19.653 -14.393 2.796 1.00 95.12 141 ARG A N 1
ATOM 1128 C CA . ARG A 1 141 ? -20.280 -14.837 1.541 1.00 95.12 141 ARG A CA 1
ATOM 1129 C C . ARG A 1 141 ? -19.270 -15.009 0.408 1.00 95.12 141 ARG A C 1
ATOM 1131 O O . ARG A 1 141 ? -19.424 -15.923 -0.397 1.00 95.12 141 ARG A O 1
ATOM 1138 N N . SER A 1 142 ? -18.308 -14.101 0.308 1.00 90.38 142 SER A N 1
ATOM 1139 C CA . SER A 1 142 ? -17.352 -14.014 -0.790 1.00 90.38 142 SER A CA 1
ATOM 1140 C C . SER A 1 142 ? -15.984 -13.687 -0.218 1.00 90.38 142 SER A C 1
ATOM 1142 O O . SER A 1 142 ? -15.751 -12.553 0.184 1.00 90.38 142 SER A O 1
ATOM 1144 N N . HIS A 1 143 ? -15.105 -14.683 -0.225 1.00 91.00 143 HIS A N 1
ATOM 1145 C CA . HIS A 1 143 ? -13.713 -14.557 0.185 1.00 91.00 143 HIS A CA 1
ATOM 1146 C C . HIS A 1 143 ? -12.799 -15.094 -0.910 1.00 91.00 143 HIS A C 1
ATOM 1148 O O . HIS A 1 143 ? -13.177 -16.007 -1.656 1.00 91.00 143 HIS A O 1
ATOM 1154 N N . MET A 1 144 ? -11.597 -14.537 -0.992 1.00 95.38 144 MET A N 1
ATOM 1155 C CA . MET A 1 144 ? -10.564 -15.031 -1.884 1.00 95.38 144 MET A CA 1
ATOM 1156 C C . MET A 1 144 ? -10.115 -16.446 -1.506 1.00 95.38 144 MET A C 1
ATOM 1158 O O . MET A 1 144 ? -9.877 -16.772 -0.344 1.00 95.38 144 MET A O 1
ATOM 1162 N N . GLU A 1 145 ? -9.941 -17.282 -2.527 1.00 96.31 145 GLU A N 1
ATOM 1163 C CA . GLU A 1 145 ? -9.358 -18.615 -2.410 1.00 96.31 145 GLU A CA 1
ATOM 1164 C C . GLU A 1 145 ? -8.124 -18.695 -3.308 1.00 96.31 145 GLU A C 1
ATOM 1166 O O . GLU A 1 145 ? -8.219 -18.553 -4.531 1.00 96.31 145 GLU A O 1
ATOM 1171 N N . LEU A 1 146 ? -6.951 -18.942 -2.712 1.00 97.00 146 LEU A N 1
ATOM 1172 C CA . LEU A 1 146 ? -5.654 -18.832 -3.396 1.00 97.00 146 LEU A CA 1
ATOM 1173 C C . LEU A 1 146 ? -5.600 -19.606 -4.719 1.00 97.00 146 LEU A C 1
ATOM 1175 O O . LEU A 1 146 ? -4.996 -19.152 -5.686 1.00 97.00 146 LEU A O 1
ATOM 1179 N N . ASN A 1 147 ? -6.180 -20.805 -4.767 1.00 96.75 147 ASN A N 1
ATOM 1180 C CA . ASN A 1 147 ? -6.066 -21.678 -5.935 1.00 96.75 147 ASN A CA 1
ATOM 1181 C C . ASN A 1 147 ? -7.014 -21.316 -7.080 1.00 96.75 147 ASN A C 1
ATOM 1183 O O . ASN A 1 147 ? -6.790 -21.793 -8.189 1.00 96.75 147 ASN A O 1
ATOM 1187 N N . THR A 1 148 ? -8.040 -20.503 -6.826 1.00 96.12 148 THR A N 1
ATOM 1188 C CA . THR A 1 148 ? -9.114 -20.218 -7.790 1.00 96.12 148 THR A CA 1
ATOM 1189 C C . THR A 1 148 ? -9.311 -18.733 -8.068 1.00 96.12 148 THR A C 1
ATOM 1191 O O . THR A 1 148 ? -9.992 -18.405 -9.033 1.00 96.12 148 THR A O 1
ATOM 1194 N N . VAL A 1 149 ? -8.719 -17.836 -7.270 1.00 95.44 149 VAL A N 1
ATOM 1195 C CA . VAL A 1 149 ? -8.800 -16.380 -7.483 1.00 95.44 149 VAL A CA 1
ATOM 1196 C C . VAL A 1 149 ? -8.265 -15.960 -8.854 1.00 95.44 149 VAL A C 1
ATOM 1198 O O . VAL A 1 149 ? -8.834 -15.087 -9.506 1.00 95.44 149 VAL A O 1
ATOM 1201 N N . LEU A 1 150 ? -7.206 -16.622 -9.324 1.00 97.12 150 LEU A N 1
ATOM 1202 C CA . LEU A 1 150 ? -6.580 -16.368 -10.615 1.00 97.12 150 LEU A CA 1
ATOM 1203 C C . LEU A 1 150 ? -6.406 -17.668 -11.397 1.00 97.12 150 LEU A C 1
ATOM 1205 O O . LEU A 1 150 ? -6.135 -18.727 -10.828 1.00 97.12 150 LEU A O 1
ATOM 1209 N N . GLU A 1 151 ? -6.472 -17.569 -12.725 1.00 96.12 151 GLU A N 1
ATOM 1210 C CA . GLU A 1 151 ? -6.129 -18.673 -13.624 1.00 96.12 151 GLU A CA 1
ATOM 1211 C C . GLU A 1 151 ? -4.601 -18.787 -13.743 1.00 96.12 151 GLU A C 1
ATOM 1213 O O . GLU A 1 151 ? -3.997 -18.428 -14.753 1.00 96.12 151 GLU A O 1
ATOM 1218 N N . TRP A 1 152 ? -3.961 -19.269 -12.675 1.00 97.50 152 TRP A N 1
ATOM 1219 C CA . TRP A 1 152 ? -2.501 -19.346 -12.550 1.00 97.50 152 TRP A CA 1
ATOM 1220 C C . TRP A 1 152 ? -1.814 -20.094 -13.699 1.00 97.50 152 TRP A C 1
ATOM 1222 O O . TRP A 1 152 ? -0.645 -19.838 -13.979 1.00 97.50 152 TRP A O 1
ATOM 1232 N N . SER A 1 153 ? -2.524 -21.017 -14.357 1.00 96.25 153 SER A N 1
ATOM 1233 C CA . SER A 1 153 ? -2.004 -21.795 -15.485 1.00 96.25 153 SER A CA 1
ATOM 1234 C C . SER A 1 153 ? -1.691 -20.939 -16.718 1.00 96.25 153 SER A C 1
ATOM 1236 O O . SER A 1 153 ? -0.837 -21.322 -17.515 1.00 96.25 153 SER A O 1
ATOM 1238 N N . ARG A 1 154 ? -2.326 -19.763 -16.854 1.00 94.56 154 ARG A N 1
ATOM 1239 C CA . ARG A 1 154 ? -2.044 -18.810 -17.939 1.00 94.56 154 ARG A CA 1
ATOM 1240 C C . ARG A 1 154 ? -0.640 -18.223 -17.862 1.00 94.56 154 ARG A C 1
ATOM 1242 O O . ARG A 1 154 ? -0.113 -17.812 -18.890 1.00 94.56 154 ARG A O 1
ATOM 1249 N N . GLY A 1 155 ? -0.038 -18.201 -16.674 1.00 95.69 155 GLY A N 1
ATOM 1250 C CA . GLY A 1 155 ? 1.240 -17.538 -16.466 1.00 95.69 155 GLY A CA 1
ATOM 1251 C C . GLY A 1 155 ? 1.142 -16.019 -16.607 1.00 95.69 155 GLY A C 1
ATOM 1252 O O . GLY A 1 155 ? 0.057 -15.438 -16.616 1.00 95.69 155 GLY A O 1
ATOM 1253 N N . VAL A 1 156 ? 2.312 -15.397 -16.691 1.00 96.81 156 VAL A N 1
ATOM 1254 C CA . VAL A 1 156 ? 2.497 -13.961 -16.897 1.00 96.81 156 VAL A CA 1
ATOM 1255 C C . VAL A 1 156 ? 3.116 -13.748 -18.272 1.00 96.81 156 VAL A C 1
ATOM 1257 O O . VAL A 1 156 ? 4.096 -14.419 -18.607 1.00 96.81 156 VAL A O 1
ATOM 1260 N N . ASP A 1 157 ? 2.594 -12.798 -19.045 1.00 95.94 157 ASP A N 1
ATOM 1261 C CA . ASP A 1 157 ? 3.211 -12.383 -20.302 1.00 95.94 157 ASP A CA 1
ATOM 1262 C C . ASP A 1 157 ? 4.160 -11.205 -20.058 1.00 95.94 157 ASP A C 1
ATOM 1264 O O . ASP A 1 157 ? 3.767 -10.039 -20.052 1.00 95.94 157 ASP A O 1
ATOM 1268 N N . ARG A 1 158 ? 5.449 -11.510 -19.872 1.00 95.19 158 ARG A N 1
ATOM 1269 C CA . ARG A 1 158 ? 6.476 -10.485 -19.642 1.00 95.19 158 ARG A CA 1
ATOM 1270 C C . ARG A 1 158 ? 6.809 -9.641 -20.874 1.00 95.19 158 ARG A C 1
ATOM 1272 O O . ARG A 1 158 ? 7.575 -8.690 -20.724 1.00 95.19 158 ARG A O 1
ATOM 1279 N N . SER A 1 159 ? 6.251 -9.948 -22.051 1.00 95.75 159 SER A N 1
ATOM 1280 C CA . SER A 1 159 ? 6.326 -9.058 -23.217 1.00 95.75 159 SER A CA 1
ATOM 1281 C C . SER A 1 159 ? 5.357 -7.876 -23.111 1.00 95.75 159 SER A C 1
ATOM 1283 O O . SER A 1 159 ? 5.562 -6.856 -23.766 1.00 95.75 159 SER A O 1
ATOM 1285 N N . LEU A 1 160 ? 4.348 -7.979 -22.239 1.00 97.62 160 LEU A N 1
ATOM 1286 C CA . LEU A 1 160 ? 3.427 -6.898 -21.917 1.00 97.62 160 LEU A CA 1
ATOM 1287 C C . LEU A 1 160 ? 3.883 -6.142 -20.661 1.00 97.62 160 LEU A C 1
ATOM 1289 O O . LEU A 1 160 ? 4.455 -6.733 -19.738 1.00 97.62 160 LEU A O 1
ATOM 1293 N N . PRO A 1 161 ? 3.619 -4.826 -20.581 1.00 98.00 161 PRO A N 1
ATOM 1294 C CA . PRO A 1 161 ? 3.870 -4.065 -19.368 1.00 98.00 161 PRO A CA 1
ATOM 1295 C C . PRO A 1 161 ? 2.981 -4.554 -18.210 1.00 98.00 161 PRO A C 1
ATOM 1297 O O . PRO A 1 161 ? 1.789 -4.785 -18.405 1.00 98.00 161 PRO A O 1
ATOM 1300 N N . PRO A 1 162 ? 3.504 -4.642 -16.976 1.00 97.75 162 PRO A N 1
ATOM 1301 C CA . PRO A 1 162 ? 2.720 -5.028 -15.797 1.00 97.75 162 PRO A CA 1
ATOM 1302 C C . PRO A 1 162 ? 1.929 -3.855 -15.205 1.00 97.75 162 PRO A C 1
ATOM 1304 O O . PRO A 1 162 ? 1.043 -4.033 -14.375 1.00 97.75 162 PRO A O 1
ATOM 1307 N N . LYS A 1 163 ? 2.258 -2.635 -15.633 1.00 97.69 163 LYS A N 1
ATOM 1308 C CA . LYS A 1 163 ? 1.595 -1.391 -15.257 1.00 97.69 163 LYS A CA 1
ATOM 1309 C C . LYS A 1 163 ? 1.803 -0.325 -16.317 1.00 97.69 163 LYS A C 1
ATOM 1311 O O . LYS A 1 163 ? 2.724 -0.415 -17.126 1.00 97.69 163 LYS A O 1
ATOM 1316 N N . ARG A 1 164 ? 0.985 0.721 -16.283 1.00 97.44 164 ARG A N 1
ATOM 1317 C CA . ARG A 1 164 ? 1.134 1.867 -17.181 1.00 97.44 164 ARG A CA 1
ATOM 1318 C C . ARG A 1 164 ? 2.491 2.552 -16.987 1.00 97.44 164 ARG A C 1
ATOM 1320 O O . ARG A 1 164 ? 2.941 2.770 -15.860 1.00 97.44 164 ARG A O 1
ATOM 1327 N N . ALA A 1 165 ? 3.115 2.942 -18.095 1.00 96.56 165 ALA A N 1
ATOM 1328 C CA . ALA A 1 165 ? 4.417 3.605 -18.092 1.00 96.56 165 ALA A CA 1
ATOM 1329 C C . ALA A 1 165 ? 4.400 4.961 -17.367 1.00 96.56 165 ALA A C 1
ATOM 1331 O O . ALA A 1 165 ? 5.347 5.279 -16.653 1.00 96.56 165 ALA A O 1
ATOM 1332 N N . ASP A 1 166 ? 3.303 5.718 -17.477 1.00 95.69 166 ASP A N 1
ATOM 1333 C CA . ASP A 1 166 ? 3.109 7.019 -16.822 1.00 95.69 166 ASP A CA 1
ATOM 1334 C C . ASP A 1 166 ? 2.931 6.933 -15.296 1.00 95.69 166 ASP A C 1
ATOM 1336 O O . ASP A 1 166 ? 2.764 7.957 -14.642 1.00 95.69 166 ASP A O 1
ATOM 1340 N N . HIS A 1 167 ? 2.992 5.727 -14.721 1.00 95.56 167 HIS A N 1
ATOM 1341 C CA . HIS A 1 167 ? 3.061 5.481 -13.278 1.00 95.56 167 HIS A CA 1
ATOM 1342 C C . HIS A 1 167 ? 4.467 5.077 -12.799 1.00 95.56 167 HIS A C 1
ATOM 1344 O O . HIS A 1 167 ? 4.639 4.751 -11.620 1.00 95.56 167 HIS A O 1
ATOM 1350 N N . SER A 1 168 ? 5.467 5.064 -13.687 1.00 95.56 168 SER A N 1
ATOM 1351 C CA . SER A 1 168 ? 6.871 4.859 -13.322 1.00 95.56 168 SER A CA 1
ATOM 1352 C C . SER A 1 168 ? 7.463 6.120 -12.700 1.00 95.56 168 SER A C 1
ATOM 1354 O O . SER A 1 168 ? 7.326 7.203 -13.256 1.00 95.56 168 SER A O 1
ATOM 1356 N N . ALA A 1 169 ? 8.212 5.971 -11.606 1.00 94.50 169 ALA A N 1
ATOM 1357 C CA . ALA A 1 169 ? 8.800 7.095 -10.875 1.00 94.50 169 ALA A CA 1
ATOM 1358 C C . ALA A 1 169 ? 9.799 7.936 -11.692 1.00 94.50 169 ALA A C 1
ATOM 1360 O O . ALA A 1 169 ? 10.132 9.059 -11.322 1.00 94.50 169 ALA A O 1
ATOM 1361 N N . ILE A 1 170 ? 10.308 7.387 -12.792 1.00 94.50 170 ILE A N 1
ATOM 1362 C CA . ILE A 1 170 ? 11.258 8.069 -13.675 1.00 94.50 170 ILE A CA 1
ATOM 1363 C C . ILE A 1 170 ? 10.632 8.444 -15.022 1.00 94.50 170 ILE A C 1
ATOM 1365 O O . ILE A 1 170 ? 11.340 8.928 -15.898 1.00 94.50 170 ILE A O 1
ATOM 1369 N N . HIS A 1 171 ? 9.328 8.236 -15.221 1.00 94.88 171 HIS A N 1
ATOM 1370 C CA . HIS A 1 171 ? 8.671 8.514 -16.497 1.00 94.88 171 HIS A CA 1
ATOM 1371 C C . HIS A 1 171 ? 8.778 9.991 -16.904 1.00 94.88 171 HIS A C 1
ATOM 1373 O O . HIS A 1 171 ? 8.579 10.893 -16.089 1.00 94.88 171 HIS A O 1
ATOM 1379 N N . GLY A 1 172 ? 9.046 10.236 -18.191 1.00 88.38 172 GLY A N 1
ATOM 1380 C CA . GLY A 1 172 ? 9.181 11.589 -18.744 1.00 88.38 172 GLY A CA 1
ATOM 1381 C C . GLY A 1 172 ? 10.403 12.349 -18.220 1.00 88.38 172 GLY A C 1
ATOM 1382 O O . GLY A 1 172 ? 10.429 13.576 -18.266 1.00 88.38 172 GLY A O 1
ATOM 1383 N N . THR A 1 173 ? 11.385 11.627 -17.676 1.00 90.94 173 THR A N 1
ATOM 1384 C CA . THR A 1 173 ? 12.676 12.183 -17.268 1.00 90.94 173 THR A CA 1
ATOM 1385 C C . THR A 1 173 ? 13.763 11.765 -18.254 1.00 90.94 173 THR A C 1
ATOM 1387 O O . THR A 1 173 ? 13.645 10.712 -18.889 1.00 90.94 173 THR A O 1
ATOM 1390 N N . PRO A 1 174 ? 14.895 12.487 -18.288 1.00 90.06 174 PRO A N 1
ATOM 1391 C CA . PRO A 1 174 ? 16.069 12.054 -19.036 1.00 90.06 174 PRO A CA 1
ATOM 1392 C C . PRO A 1 174 ? 16.553 10.629 -18.696 1.00 90.06 174 PRO A C 1
ATOM 1394 O O . PRO A 1 174 ? 17.129 9.965 -19.558 1.00 90.06 174 PRO A O 1
ATOM 1397 N N . TYR A 1 175 ? 16.310 10.135 -17.471 1.00 90.75 175 TYR A N 1
ATOM 1398 C CA . TYR A 1 175 ? 16.619 8.750 -17.097 1.00 90.75 175 TYR A CA 1
ATOM 1399 C C . TYR A 1 175 ? 15.785 7.750 -17.902 1.00 90.75 175 TYR A C 1
ATOM 1401 O O . TYR A 1 175 ? 16.320 6.750 -18.362 1.00 90.75 175 TYR A O 1
ATOM 1409 N N . TRP A 1 176 ? 14.493 8.028 -18.103 1.00 94.44 176 TRP A N 1
ATOM 1410 C CA . TRP A 1 176 ? 13.574 7.184 -18.874 1.00 94.44 176 TRP A CA 1
ATOM 1411 C C . TRP A 1 176 ? 13.799 7.276 -20.381 1.00 94.44 176 TRP A C 1
ATOM 1413 O O . TRP A 1 176 ? 13.716 6.268 -21.091 1.00 94.44 176 TRP A O 1
ATOM 1423 N N . ASP A 1 177 ? 14.119 8.471 -20.870 1.00 93.38 177 ASP A N 1
ATOM 1424 C CA . ASP A 1 177 ? 14.388 8.704 -22.288 1.00 93.38 177 ASP A CA 1
ATOM 1425 C C . ASP A 1 177 ? 15.660 7.984 -22.748 1.00 93.38 177 ASP A C 1
ATOM 1427 O O . ASP A 1 177 ? 15.731 7.536 -23.887 1.00 93.38 177 ASP A O 1
ATOM 1431 N N . ALA A 1 178 ? 16.624 7.786 -21.844 1.00 93.19 178 ALA A N 1
ATOM 1432 C CA . ALA A 1 178 ? 17.842 7.025 -22.110 1.00 93.19 178 ALA A CA 1
ATOM 1433 C C . ALA A 1 178 ? 17.642 5.495 -22.154 1.00 93.19 178 ALA A C 1
ATOM 1435 O O . ALA A 1 178 ? 18.571 4.782 -22.544 1.00 93.19 178 ALA A O 1
ATOM 1436 N N . LEU A 1 179 ? 16.478 4.981 -21.736 1.00 95.19 179 LEU A N 1
ATOM 1437 C CA . LEU A 1 179 ? 16.180 3.547 -21.734 1.00 95.19 179 LEU A CA 1
ATOM 1438 C C . LEU A 1 179 ? 15.612 3.089 -23.078 1.00 95.19 179 LEU A C 1
ATOM 1440 O O . LEU A 1 179 ? 14.697 3.701 -23.627 1.00 95.19 179 LEU A O 1
ATOM 1444 N N . THR A 1 180 ? 16.076 1.928 -23.533 1.00 96.19 180 THR A N 1
ATOM 1445 C CA . THR A 1 180 ? 15.413 1.159 -24.598 1.00 96.19 180 THR A CA 1
ATOM 1446 C C . THR A 1 180 ? 14.036 0.661 -24.147 1.00 96.19 180 THR A C 1
ATOM 1448 O O . THR A 1 180 ? 13.746 0.589 -22.950 1.00 96.19 180 THR A O 1
ATOM 1451 N N . GLU A 1 181 ? 13.185 0.242 -25.085 1.00 94.81 181 GLU A N 1
ATOM 1452 C CA . GLU A 1 181 ? 11.860 -0.309 -24.768 1.00 94.81 181 GLU A CA 1
ATOM 1453 C C . GLU A 1 181 ? 11.928 -1.521 -23.822 1.00 94.81 181 GLU A C 1
ATOM 1455 O O . GLU A 1 181 ? 11.230 -1.552 -22.809 1.00 94.81 181 GLU A O 1
ATOM 1460 N N . CYS A 1 182 ? 12.845 -2.463 -24.068 1.00 95.94 182 CYS A N 1
ATOM 1461 C CA . CYS A 1 182 ? 13.034 -3.615 -23.182 1.00 95.94 182 CYS A CA 1
ATOM 1462 C C . CYS A 1 182 ? 13.502 -3.209 -21.774 1.00 95.94 182 CYS A C 1
ATOM 1464 O O . CYS A 1 1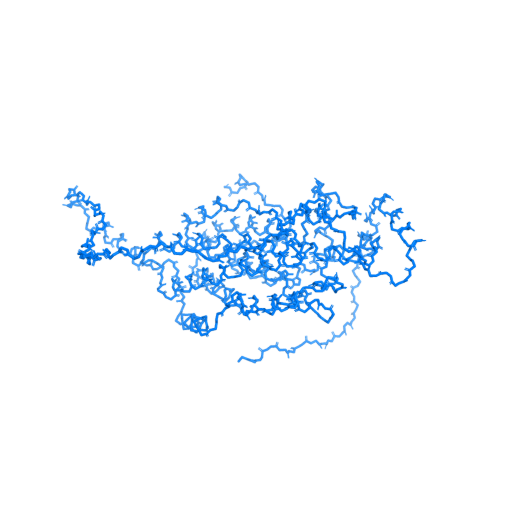82 ? 13.091 -3.815 -20.787 1.00 95.94 182 CYS A O 1
ATOM 1466 N N . GLN A 1 183 ? 14.342 -2.176 -21.658 1.00 97.12 183 GLN A N 1
ATOM 1467 C CA . GLN A 1 183 ? 14.770 -1.658 -20.356 1.00 97.12 183 GLN A CA 1
ATOM 1468 C C . GLN A 1 183 ? 13.624 -0.959 -19.619 1.00 97.12 183 GLN A C 1
ATOM 1470 O O . GLN A 1 183 ? 13.473 -1.148 -18.414 1.00 97.12 183 GLN A O 1
ATOM 1475 N N . ARG A 1 184 ? 12.783 -0.194 -20.326 1.00 97.56 184 ARG A N 1
ATOM 1476 C CA . ARG A 1 184 ? 11.567 0.403 -19.751 1.00 97.56 184 ARG A CA 1
ATOM 1477 C C . ARG A 1 184 ? 10.637 -0.677 -19.216 1.00 97.56 184 ARG A C 1
ATOM 1479 O O . ARG A 1 184 ? 10.180 -0.572 -18.082 1.00 97.56 184 ARG A O 1
ATOM 1486 N N . LEU A 1 185 ? 10.407 -1.729 -19.998 1.00 97.75 185 LEU A N 1
ATOM 1487 C CA . LEU A 1 185 ? 9.587 -2.869 -19.602 1.00 97.75 185 LEU A CA 1
ATOM 1488 C C . LEU A 1 185 ? 10.126 -3.546 -18.334 1.00 97.75 185 LEU A C 1
ATOM 1490 O O . LEU A 1 185 ? 9.369 -3.773 -17.391 1.00 97.75 185 LEU A O 1
ATOM 1494 N N . GLU A 1 186 ? 11.437 -3.789 -18.263 1.00 97.88 186 GLU A N 1
ATOM 1495 C CA . GLU A 1 186 ? 12.067 -4.373 -17.074 1.00 97.88 186 GLU A CA 1
ATOM 1496 C C . GLU A 1 186 ? 11.959 -3.460 -15.842 1.00 97.88 186 GLU A C 1
ATOM 1498 O O . GLU A 1 186 ? 11.644 -3.940 -14.756 1.00 97.88 186 GLU A O 1
ATOM 1503 N N . VAL A 1 187 ? 12.126 -2.141 -15.999 1.00 97.50 187 VAL A N 1
ATOM 1504 C CA . VAL A 1 187 ? 11.902 -1.173 -14.907 1.00 97.50 187 VAL A CA 1
ATOM 1505 C C . VAL A 1 187 ? 10.471 -1.260 -14.375 1.00 97.50 187 VAL A C 1
ATOM 1507 O O . VAL A 1 187 ? 10.262 -1.219 -13.162 1.00 97.50 187 VAL A O 1
ATOM 1510 N N . LEU A 1 188 ? 9.471 -1.401 -15.251 1.00 97.88 188 LEU A N 1
ATOM 1511 C CA . LEU A 1 188 ? 8.077 -1.544 -14.825 1.00 97.88 188 LEU A CA 1
ATOM 1512 C C . LEU A 1 188 ? 7.849 -2.854 -14.058 1.00 97.88 188 LEU A C 1
ATOM 1514 O O . LEU A 1 188 ? 7.175 -2.822 -13.028 1.00 97.88 188 LEU A O 1
ATOM 1518 N N . TRP A 1 189 ? 8.440 -3.963 -14.512 1.00 98.06 189 TRP A N 1
ATOM 1519 C CA . TRP A 1 189 ? 8.407 -5.266 -13.835 1.00 98.06 189 TRP A CA 1
ATOM 1520 C C . TRP A 1 189 ? 9.058 -5.236 -12.457 1.00 98.06 189 TRP A C 1
ATOM 1522 O O . TRP A 1 189 ? 8.419 -5.639 -11.486 1.00 98.06 189 TRP A O 1
ATOM 1532 N N . GLN A 1 190 ? 10.262 -4.681 -12.335 1.00 97.38 190 GLN A N 1
ATOM 1533 C CA . GLN A 1 190 ? 10.930 -4.537 -11.039 1.00 97.38 190 GLN A CA 1
ATOM 1534 C C . GLN A 1 190 ? 10.164 -3.597 -10.098 1.00 97.38 190 GLN A C 1
ATOM 1536 O O . GLN A 1 190 ? 10.059 -3.846 -8.901 1.00 97.38 190 GLN A O 1
ATOM 1541 N N . ALA A 1 191 ? 9.536 -2.548 -10.627 1.00 96.00 191 ALA A N 1
ATOM 1542 C CA . ALA A 1 191 ? 8.725 -1.661 -9.805 1.00 96.00 191 ALA A CA 1
ATOM 1543 C C . ALA A 1 191 ? 7.384 -2.289 -9.364 1.00 96.00 191 ALA A C 1
ATOM 1545 O O . ALA A 1 191 ? 6.844 -1.883 -8.339 1.00 96.00 191 ALA A O 1
ATOM 1546 N N . VAL A 1 192 ? 6.826 -3.256 -10.104 1.00 96.81 192 VAL A N 1
ATOM 1547 C CA . VAL A 1 192 ? 5.687 -4.070 -9.629 1.00 96.81 192 VAL A CA 1
ATOM 1548 C C . VAL A 1 192 ? 6.149 -5.137 -8.637 1.00 96.81 192 VAL A C 1
ATOM 1550 O O . VAL A 1 192 ? 5.449 -5.388 -7.660 1.00 96.81 192 VAL A O 1
ATOM 1553 N N . ALA A 1 193 ? 7.338 -5.715 -8.832 1.00 97.12 193 ALA A N 1
ATOM 1554 C CA . ALA A 1 193 ? 7.943 -6.635 -7.873 1.00 97.12 193 ALA A CA 1
ATOM 1555 C C . ALA A 1 193 ? 8.149 -5.974 -6.506 1.00 97.12 193 ALA A C 1
ATOM 1557 O O . ALA A 1 193 ? 7.800 -6.557 -5.480 1.00 97.12 193 ALA A O 1
ATOM 1558 N N . GLN A 1 194 ? 8.643 -4.733 -6.498 1.00 95.00 194 GLN A N 1
ATOM 1559 C CA . GLN A 1 194 ? 8.804 -3.950 -5.278 1.00 95.00 194 GLN A CA 1
ATOM 1560 C C . GLN A 1 194 ? 7.456 -3.709 -4.585 1.00 95.00 194 GLN A C 1
ATOM 1562 O O . GLN A 1 194 ? 7.339 -4.001 -3.398 1.00 95.00 194 GLN A O 1
ATOM 1567 N N . ALA A 1 195 ? 6.423 -3.274 -5.316 1.00 94.69 195 ALA A N 1
ATOM 1568 C CA . ALA A 1 195 ? 5.099 -3.040 -4.736 1.00 94.69 195 ALA A CA 1
ATOM 1569 C C . ALA A 1 195 ? 4.483 -4.328 -4.159 1.00 94.69 195 ALA A C 1
ATOM 1571 O O . ALA A 1 195 ? 4.054 -4.344 -3.010 1.00 94.69 195 ALA A O 1
ATOM 1572 N N . ALA A 1 196 ? 4.508 -5.430 -4.916 1.00 96.56 196 ALA A N 1
ATOM 1573 C CA . ALA A 1 196 ? 4.018 -6.729 -4.450 1.00 96.56 196 ALA A CA 1
ATOM 1574 C C . ALA A 1 196 ? 4.812 -7.252 -3.241 1.00 96.56 196 ALA A C 1
ATOM 1576 O O . ALA A 1 196 ? 4.242 -7.874 -2.352 1.00 96.56 196 ALA A O 1
ATOM 1577 N N . SER A 1 197 ? 6.118 -6.981 -3.175 1.00 95.44 197 SER A N 1
ATOM 1578 C CA . SER A 1 197 ? 6.926 -7.314 -1.999 1.00 95.44 197 SER A CA 1
ATOM 1579 C C . SER A 1 197 ? 6.505 -6.498 -0.776 1.00 95.44 197 SER A C 1
ATOM 1581 O O . SER A 1 197 ? 6.416 -7.056 0.310 1.00 95.44 197 SER A O 1
ATOM 1583 N N . GLN A 1 198 ? 6.204 -5.203 -0.933 1.00 92.56 198 GLN A N 1
ATOM 1584 C CA . GLN A 1 198 ? 5.697 -4.376 0.169 1.00 92.56 198 GLN A CA 1
ATOM 1585 C C . GLN A 1 198 ? 4.354 -4.889 0.703 1.00 92.56 198 GLN A C 1
ATOM 1587 O O . GLN A 1 198 ? 4.215 -4.970 1.919 1.00 92.56 198 GLN A O 1
ATOM 1592 N N . PHE A 1 199 ? 3.424 -5.310 -0.167 1.00 94.75 199 PHE A N 1
ATOM 1593 C CA . PHE A 1 199 ? 2.188 -5.983 0.263 1.00 94.75 199 PHE A CA 1
ATOM 1594 C C . PHE A 1 199 ? 2.490 -7.224 1.105 1.00 94.75 199 PHE A C 1
ATOM 1596 O O . PHE A 1 199 ? 2.033 -7.311 2.236 1.00 94.75 199 PHE A O 1
ATOM 1603 N N . VAL A 1 200 ? 3.361 -8.121 0.622 1.00 95.75 200 VAL A N 1
ATOM 1604 C CA . VAL A 1 200 ? 3.761 -9.323 1.380 1.00 95.75 200 VAL A CA 1
ATOM 1605 C C . VAL A 1 200 ? 4.235 -8.972 2.792 1.00 95.75 200 VAL A C 1
ATOM 1607 O O . VAL A 1 200 ? 3.801 -9.595 3.754 1.00 95.75 200 VAL A O 1
ATOM 1610 N N . TRP A 1 201 ? 5.114 -7.980 2.942 1.00 92.38 201 TRP A N 1
ATOM 1611 C CA . TRP A 1 201 ? 5.650 -7.626 4.258 1.00 92.38 201 TRP A CA 1
ATOM 1612 C C . TRP A 1 201 ? 4.642 -6.911 5.153 1.00 92.38 201 TRP A C 1
ATOM 1614 O O . TRP A 1 201 ? 4.622 -7.166 6.358 1.00 92.38 201 TRP A O 1
ATOM 1624 N N . LEU A 1 202 ? 3.832 -6.018 4.582 1.00 90.44 202 LEU A N 1
ATOM 1625 C CA . LEU A 1 202 ? 2.793 -5.301 5.309 1.00 90.44 202 LEU A CA 1
ATOM 1626 C C . LEU A 1 202 ? 1.778 -6.299 5.872 1.00 90.44 202 LEU A C 1
ATOM 1628 O O . LEU A 1 202 ? 1.599 -6.350 7.087 1.00 90.44 202 LEU A O 1
ATOM 1632 N N . GLU A 1 203 ? 1.231 -7.156 5.014 1.00 94.19 203 GLU A N 1
ATOM 1633 C CA . GLU A 1 203 ? 0.180 -8.131 5.316 1.00 94.19 203 GLU A CA 1
ATOM 1634 C C . GLU A 1 203 ? 0.642 -9.229 6.292 1.00 94.19 203 GLU A C 1
ATOM 1636 O O . GLU A 1 203 ? -0.074 -9.561 7.247 1.00 94.19 203 GLU A O 1
ATOM 1641 N N . GLU A 1 204 ? 1.880 -9.732 6.147 1.00 91.38 204 GLU A N 1
ATOM 1642 C CA . GLU A 1 204 ? 2.474 -10.697 7.088 1.00 91.38 204 GLU A CA 1
ATOM 1643 C C . GLU A 1 204 ? 2.514 -10.146 8.532 1.00 91.38 204 GLU A C 1
ATOM 1645 O O . GLU A 1 204 ? 2.421 -10.914 9.497 1.00 91.38 204 GLU A O 1
ATOM 1650 N N . ALA A 1 205 ? 2.602 -8.823 8.709 1.00 89.25 205 ALA A N 1
ATOM 1651 C CA . ALA A 1 205 ? 2.658 -8.167 10.015 1.00 89.25 205 ALA A CA 1
ATOM 1652 C C . ALA A 1 205 ? 1.298 -7.831 10.645 1.00 89.25 205 ALA A C 1
ATOM 1654 O O . ALA A 1 205 ? 1.215 -7.674 11.873 1.00 89.25 205 ALA A O 1
ATOM 1655 N N . LEU A 1 206 ? 0.225 -7.758 9.856 1.00 92.38 206 LEU A N 1
ATOM 1656 C CA . LEU A 1 206 ? -1.099 -7.337 10.338 1.00 92.38 206 LEU A CA 1
ATOM 1657 C C . LEU A 1 206 ? -1.700 -8.372 11.284 1.00 92.38 206 LEU A C 1
ATOM 1659 O O . LEU A 1 206 ? -2.172 -8.037 12.375 1.00 92.38 206 LEU A O 1
ATOM 1663 N N . SER A 1 207 ? -1.609 -9.649 10.906 1.00 94.81 207 SER A N 1
ATOM 1664 C CA . SER A 1 207 ? -2.122 -10.760 11.710 1.00 94.81 207 SER A CA 1
ATOM 1665 C C . SER A 1 207 ? -1.479 -10.817 13.109 1.00 94.81 207 SER A C 1
ATOM 1667 O O . SER A 1 207 ? -2.213 -10.807 14.106 1.00 94.81 207 SER A O 1
ATOM 1669 N N . PRO A 1 208 ? -0.136 -10.808 13.254 1.00 94.94 208 PRO A N 1
ATOM 1670 C CA . PRO A 1 208 ? 0.516 -10.701 14.560 1.00 94.94 208 PRO A CA 1
ATOM 1671 C C . PRO A 1 208 ? 0.025 -9.523 15.415 1.00 94.94 208 PRO A C 1
ATOM 1673 O O . PRO A 1 208 ? -0.222 -9.701 16.614 1.00 94.94 208 PRO A O 1
ATOM 1676 N N . LEU A 1 209 ? -0.147 -8.338 14.817 1.00 96.38 209 LEU A N 1
ATOM 1677 C CA . LEU A 1 209 ? -0.615 -7.139 15.513 1.00 96.38 209 LEU A CA 1
ATOM 1678 C C . LEU A 1 209 ? -2.059 -7.298 16.007 1.00 96.38 209 LEU A C 1
ATOM 1680 O O . LEU A 1 209 ? -2.325 -7.158 17.205 1.00 96.38 209 LEU A O 1
ATOM 1684 N N . PHE A 1 210 ? -2.997 -7.619 15.116 1.00 97.44 210 PHE A N 1
ATOM 1685 C CA . PHE A 1 210 ? -4.418 -7.714 15.453 1.00 97.44 210 PHE A CA 1
ATOM 1686 C C . PHE A 1 210 ? -4.694 -8.822 16.460 1.00 97.44 210 PHE A C 1
ATOM 1688 O O . PHE A 1 210 ? -5.378 -8.581 17.457 1.00 97.44 210 PHE A O 1
ATOM 1695 N N . ILE A 1 211 ? -4.094 -10.002 16.292 1.00 96.88 211 ILE A N 1
ATOM 1696 C CA . ILE A 1 211 ? -4.238 -11.091 17.261 1.00 96.88 211 ILE A CA 1
ATOM 1697 C C . ILE A 1 211 ? -3.727 -10.663 18.643 1.00 96.88 211 ILE A C 1
ATOM 1699 O O . ILE A 1 211 ? -4.364 -10.965 19.658 1.00 96.88 211 ILE A O 1
ATOM 1703 N N . ARG A 1 212 ? -2.622 -9.914 18.721 1.00 96.44 212 ARG A N 1
ATOM 1704 C CA . ARG A 1 212 ? -2.104 -9.405 19.998 1.00 96.44 212 ARG A CA 1
ATOM 1705 C C . ARG A 1 212 ? -3.023 -8.349 20.616 1.00 96.44 212 ARG A C 1
ATOM 1707 O O . ARG A 1 212 ? -3.292 -8.425 21.818 1.00 96.44 212 ARG A O 1
ATOM 1714 N N . LEU A 1 213 ? -3.557 -7.423 19.818 1.00 96.81 213 LEU A N 1
ATOM 1715 C CA . LEU A 1 213 ? -4.541 -6.432 20.269 1.00 96.81 213 LEU A CA 1
ATOM 1716 C C . LEU A 1 213 ? -5.806 -7.101 20.820 1.00 96.81 213 LEU A C 1
ATOM 1718 O O . LEU A 1 213 ? -6.271 -6.733 21.902 1.00 96.81 213 LEU A O 1
ATOM 1722 N N . LEU A 1 214 ? -6.328 -8.115 20.126 1.00 96.50 214 LEU A N 1
ATOM 1723 C CA . LEU A 1 214 ? -7.520 -8.861 20.533 1.00 96.50 214 LEU A CA 1
ATOM 1724 C C . LEU A 1 214 ? -7.327 -9.622 21.848 1.00 96.50 214 LEU A C 1
ATOM 1726 O O . LEU A 1 214 ? -8.265 -9.675 22.651 1.00 96.50 214 LEU A O 1
ATOM 1730 N N . HIS A 1 215 ? -6.138 -10.191 22.073 1.00 95.25 215 HIS A N 1
ATOM 1731 C CA . HIS A 1 215 ? -5.795 -10.905 23.306 1.00 95.25 215 HIS A CA 1
ATOM 1732 C C . HIS A 1 215 ? -5.561 -9.966 24.491 1.00 95.25 215 HIS A C 1
ATOM 1734 O O . HIS A 1 215 ? -6.086 -10.210 25.575 1.00 95.25 215 HIS A O 1
ATOM 1740 N N . LYS A 1 216 ? -4.807 -8.878 24.306 1.00 95.00 216 LYS A N 1
ATOM 1741 C CA . LYS A 1 216 ? -4.535 -7.920 25.392 1.00 95.00 216 LYS A CA 1
ATOM 1742 C C . LYS A 1 216 ? -5.783 -7.156 25.834 1.00 95.00 216 LYS A C 1
ATOM 1744 O O . LYS A 1 216 ? -5.883 -6.755 26.988 1.00 95.00 216 LYS A O 1
ATOM 1749 N N . ASN A 1 217 ? -6.747 -6.980 24.931 1.00 94.00 217 ASN A N 1
ATOM 1750 C CA . ASN A 1 217 ? -7.958 -6.192 25.161 1.00 94.00 217 ASN A CA 1
ATOM 1751 C C . ASN A 1 217 ? -9.226 -7.064 25.157 1.00 94.00 217 ASN A C 1
ATOM 1753 O O . ASN A 1 217 ? -10.291 -6.650 24.681 1.00 94.00 217 ASN A O 1
ATOM 1757 N N . GLN A 1 218 ? -9.117 -8.291 25.674 1.00 89.12 218 GLN A N 1
ATOM 1758 C CA . GLN A 1 218 ? -10.258 -9.189 25.864 1.00 89.12 218 GLN A CA 1
ATOM 1759 C C . GLN A 1 218 ? -11.378 -8.493 26.650 1.00 89.12 218 GLN A C 1
ATOM 1761 O O . GLN A 1 218 ? -11.137 -7.838 27.660 1.00 89.12 218 GLN A O 1
ATOM 1766 N N . GLY A 1 219 ? -12.608 -8.588 26.140 1.00 88.25 219 GLY A N 1
ATOM 1767 C CA . GLY A 1 219 ? -13.784 -7.929 26.721 1.00 88.25 219 GLY A CA 1
ATOM 1768 C C . GLY A 1 219 ? -13.880 -6.412 26.500 1.00 88.25 219 GLY A C 1
ATOM 1769 O O . GLY A 1 219 ? -14.914 -5.836 26.813 1.00 88.25 219 GLY A O 1
ATOM 1770 N N . ARG A 1 220 ? -12.853 -5.756 25.936 1.00 93.62 220 ARG A N 1
ATOM 1771 C CA . ARG A 1 220 ? -12.832 -4.292 25.716 1.00 93.62 220 ARG A CA 1
ATOM 1772 C C . ARG A 1 220 ? -12.952 -3.871 24.250 1.00 93.62 220 ARG A C 1
ATOM 1774 O O . ARG A 1 220 ? -13.220 -2.701 23.970 1.00 93.62 220 ARG A O 1
ATOM 1781 N N . ILE A 1 221 ? -12.749 -4.806 23.324 1.00 95.50 221 ILE A N 1
ATOM 1782 C CA . ILE A 1 221 ? -13.043 -4.643 21.894 1.00 95.50 221 ILE A CA 1
ATOM 1783 C C . ILE A 1 221 ? -14.437 -5.240 21.634 1.00 95.50 221 ILE A C 1
ATOM 1785 O O . ILE A 1 221 ? -14.607 -6.433 21.908 1.00 95.50 221 ILE A O 1
ATOM 1789 N N . PRO A 1 222 ? -15.416 -4.442 21.153 1.00 94.88 222 PRO A N 1
ATOM 1790 C CA . PRO A 1 222 ? -16.765 -4.917 20.834 1.00 94.88 222 PRO A CA 1
ATOM 1791 C C . PRO A 1 222 ? -16.782 -6.069 19.829 1.00 94.88 222 PRO A C 1
ATOM 1793 O O . PRO A 1 222 ? -15.946 -6.109 18.929 1.00 94.88 222 PRO A O 1
ATOM 1796 N N . GLU A 1 223 ? -17.769 -6.959 19.945 1.00 94.94 223 GLU A N 1
ATOM 1797 C CA . GLU A 1 223 ? -17.791 -8.218 19.189 1.00 94.94 223 GLU A CA 1
ATOM 1798 C C . GLU A 1 223 ? -17.765 -8.051 17.660 1.00 94.94 223 GLU A C 1
ATOM 1800 O O . GLU A 1 223 ? -16.909 -8.675 17.044 1.00 94.94 223 GLU A O 1
ATOM 1805 N N . PRO A 1 224 ? -18.550 -7.153 17.025 1.00 96.31 224 PRO A N 1
ATOM 1806 C CA . PRO A 1 224 ? -18.462 -6.975 15.571 1.00 96.31 224 PRO A CA 1
ATOM 1807 C C . PRO A 1 224 ? -17.079 -6.496 15.104 1.00 96.31 224 PRO A C 1
ATOM 1809 O O . PRO A 1 224 ? -16.588 -6.895 14.055 1.00 96.31 224 PRO A O 1
ATOM 1812 N N . ILE A 1 225 ? -16.412 -5.657 15.905 1.00 97.75 225 ILE A N 1
ATOM 1813 C CA . ILE A 1 225 ? -15.055 -5.178 15.605 1.00 97.75 225 ILE A CA 1
ATOM 1814 C C . ILE A 1 225 ? -14.058 -6.327 15.767 1.00 97.75 225 ILE A C 1
ATOM 1816 O O . ILE A 1 225 ? -13.184 -6.498 14.924 1.00 97.75 225 ILE A O 1
ATOM 1820 N N . ARG A 1 226 ? -14.204 -7.135 16.827 1.00 97.56 226 ARG A N 1
ATOM 1821 C CA . ARG A 1 226 ? -13.390 -8.336 17.042 1.00 97.56 226 ARG A CA 1
ATOM 1822 C C . ARG A 1 226 ? -13.525 -9.312 15.879 1.00 97.56 226 ARG A C 1
ATOM 1824 O O . ARG A 1 226 ? -12.504 -9.777 15.385 1.00 97.56 226 ARG A O 1
ATOM 1831 N N . GLU A 1 227 ? -14.750 -9.626 15.472 1.00 97.69 227 GLU A N 1
ATOM 1832 C CA . GLU A 1 227 ? -15.020 -10.552 14.374 1.00 97.69 227 GLU A CA 1
ATOM 1833 C C . GLU A 1 227 ? -14.383 -10.053 13.079 1.00 97.69 227 GLU A C 1
ATOM 1835 O O . GLU A 1 227 ? -13.640 -10.793 12.438 1.00 97.69 227 GLU A O 1
ATOM 1840 N N . TYR A 1 228 ? -14.580 -8.776 12.743 1.00 98.19 228 TYR A N 1
ATOM 1841 C CA . TYR A 1 228 ? -13.996 -8.224 11.530 1.00 98.19 228 TYR A CA 1
ATOM 1842 C C . TYR A 1 228 ? -12.463 -8.189 11.569 1.00 98.19 228 TYR A C 1
ATOM 1844 O O . TYR A 1 228 ? -11.832 -8.500 10.570 1.00 98.19 228 TYR A O 1
ATOM 1852 N N . MET A 1 229 ? -11.834 -7.913 12.720 1.00 98.25 229 MET A N 1
ATOM 1853 C CA . MET A 1 229 ? -10.373 -8.036 12.858 1.00 98.25 229 MET A CA 1
ATOM 1854 C C . MET A 1 229 ? -9.877 -9.470 12.606 1.00 98.25 229 MET A C 1
ATOM 1856 O O . MET A 1 229 ? -8.776 -9.646 12.101 1.00 98.25 229 MET A O 1
ATOM 1860 N N . MET A 1 230 ? -10.663 -10.498 12.944 1.00 98.00 230 MET A N 1
ATOM 1861 C CA . MET A 1 230 ? -10.311 -11.895 12.648 1.00 98.00 230 MET A CA 1
ATOM 1862 C C . MET A 1 230 ? -10.498 -12.239 11.166 1.00 98.00 230 MET A C 1
ATOM 1864 O O . MET A 1 230 ? -9.688 -12.980 10.612 1.00 98.00 230 MET A O 1
ATOM 1868 N N . ILE A 1 231 ? -11.550 -11.707 10.535 1.00 98.00 231 ILE A N 1
ATOM 1869 C CA . ILE A 1 231 ? -11.776 -11.805 9.085 1.00 98.00 231 ILE A CA 1
ATOM 1870 C C . ILE A 1 231 ? -10.616 -11.160 8.332 1.00 98.00 231 ILE A C 1
ATOM 1872 O O . ILE A 1 231 ? -10.043 -11.801 7.461 1.00 98.00 231 ILE A O 1
ATOM 1876 N N . PHE A 1 232 ? -10.227 -9.953 8.741 1.00 97.75 232 PHE A N 1
ATOM 1877 C CA . PHE A 1 232 ? -9.073 -9.229 8.222 1.00 97.75 232 PHE A CA 1
ATOM 1878 C C . PHE A 1 232 ? -7.833 -10.130 8.244 1.00 97.75 232 PHE A C 1
ATOM 1880 O O . PHE A 1 232 ? -7.280 -10.445 7.203 1.00 97.75 232 PHE A O 1
ATOM 1887 N N . CYS A 1 233 ? -7.464 -10.690 9.405 1.00 97.81 233 CYS A N 1
ATOM 1888 C CA . CYS A 1 233 ? -6.330 -11.620 9.489 1.00 97.81 233 CYS A CA 1
ATOM 1889 C C . CYS A 1 233 ? -6.426 -12.802 8.504 1.00 97.81 233 CYS A C 1
ATOM 1891 O O . CYS A 1 233 ? -5.409 -13.235 7.969 1.00 97.81 233 CYS A O 1
ATOM 1893 N N . LYS A 1 234 ? -7.625 -13.361 8.287 1.00 97.56 234 LYS A N 1
ATOM 1894 C CA . LYS A 1 234 ? -7.830 -14.472 7.345 1.00 97.56 234 LYS A CA 1
ATOM 1895 C C . LYS A 1 234 ? -7.558 -14.032 5.902 1.00 97.56 234 LYS A C 1
ATOM 1897 O O . LYS A 1 234 ? -6.860 -14.759 5.199 1.00 97.56 234 LYS A O 1
ATOM 1902 N N . GLU A 1 235 ? -8.132 -12.910 5.477 1.00 97.62 235 GLU A N 1
ATOM 1903 C CA . GLU A 1 235 ? -8.023 -12.389 4.105 1.00 97.62 235 GLU A CA 1
ATOM 1904 C C . GLU A 1 235 ? -6.558 -12.025 3.786 1.00 97.62 235 GLU A C 1
ATOM 1906 O O . GLU A 1 235 ? -6.005 -12.524 2.806 1.00 97.62 235 GLU A O 1
ATOM 1911 N N . GLU A 1 236 ? -5.852 -11.359 4.704 1.00 97.50 236 GLU A N 1
ATOM 1912 C CA . GLU A 1 236 ? -4.451 -10.953 4.486 1.00 97.50 236 GLU A CA 1
ATOM 1913 C C . GLU A 1 236 ? -3.462 -12.112 4.386 1.00 97.50 236 GLU A C 1
ATOM 1915 O O . GLU A 1 236 ? -2.484 -12.063 3.641 1.00 97.50 236 GLU A O 1
ATOM 1920 N N . ILE A 1 237 ? -3.727 -13.219 5.085 1.00 97.44 237 ILE A N 1
ATOM 1921 C CA . ILE A 1 237 ? -2.923 -14.435 4.918 1.00 97.44 237 ILE A CA 1
ATOM 1922 C C . ILE A 1 237 ? -3.039 -14.962 3.479 1.00 97.44 237 ILE A C 1
ATOM 1924 O O . ILE A 1 237 ? -2.064 -15.494 2.937 1.00 97.44 237 ILE A O 1
ATOM 1928 N N . VAL A 1 238 ? -4.215 -14.842 2.854 1.00 97.88 238 VAL A N 1
ATOM 1929 C CA . VAL A 1 238 ? -4.435 -15.271 1.467 1.00 97.88 238 VAL A CA 1
ATOM 1930 C C . VAL A 1 238 ? -3.802 -14.282 0.490 1.00 97.88 238 VAL A C 1
ATOM 1932 O O . VAL A 1 238 ? -3.119 -14.733 -0.434 1.00 97.88 238 VAL A O 1
ATOM 1935 N N . HIS A 1 239 ? -3.941 -12.973 0.717 1.00 98.19 239 HIS A N 1
ATOM 1936 C CA . HIS A 1 239 ? -3.278 -11.932 -0.077 1.00 98.19 239 HIS A CA 1
ATOM 1937 C C . HIS A 1 239 ? -1.757 -12.129 -0.119 1.00 98.19 239 HIS A C 1
ATOM 1939 O O . HIS A 1 239 ? -1.165 -12.234 -1.200 1.00 98.19 239 HIS A O 1
ATOM 1945 N N . THR A 1 240 ? -1.143 -12.375 1.040 1.00 97.44 240 THR A N 1
ATOM 1946 C CA . THR A 1 240 ? 0.295 -12.634 1.152 1.00 97.44 240 THR A CA 1
ATOM 1947 C C . THR A 1 240 ? 0.699 -13.829 0.292 1.00 97.44 240 THR A C 1
ATOM 1949 O O . THR A 1 240 ? 1.657 -13.780 -0.486 1.00 97.44 240 THR A O 1
ATOM 1952 N N . GLN A 1 241 ? -0.037 -14.940 0.395 1.00 98.25 241 GLN A N 1
ATOM 1953 C CA . GLN A 1 241 ? 0.240 -16.136 -0.402 1.00 98.25 241 GLN A CA 1
ATOM 1954 C C . GLN A 1 241 ? 0.057 -15.877 -1.901 1.00 98.25 241 GLN A C 1
ATOM 1956 O O . GLN A 1 241 ? 0.840 -16.382 -2.713 1.00 98.25 241 GLN A O 1
ATOM 1961 N N . MET A 1 242 ? -0.952 -15.085 -2.263 1.00 98.44 242 MET A N 1
ATOM 1962 C CA . MET A 1 242 ? -1.251 -14.702 -3.635 1.00 98.44 242 MET A CA 1
ATOM 1963 C C . MET A 1 242 ? -0.100 -13.892 -4.245 1.00 98.44 242 MET A C 1
ATOM 1965 O O . MET A 1 242 ? 0.419 -14.286 -5.294 1.00 98.44 242 MET A O 1
ATOM 1969 N N . PHE A 1 243 ? 0.374 -12.836 -3.576 1.00 98.50 243 PHE A N 1
ATOM 1970 C CA . PHE A 1 243 ? 1.501 -12.028 -4.053 1.00 98.50 243 PHE A CA 1
ATOM 1971 C C . PHE A 1 243 ? 2.805 -12.826 -4.125 1.00 98.50 243 PHE A C 1
ATOM 1973 O O . PHE A 1 243 ? 3.520 -12.747 -5.125 1.00 98.50 243 PHE A O 1
ATOM 1980 N N . ARG A 1 244 ? 3.097 -13.683 -3.136 1.00 98.25 244 ARG A N 1
ATOM 1981 C CA . ARG A 1 244 ? 4.276 -14.571 -3.183 1.00 98.25 244 ARG A CA 1
ATOM 1982 C C . ARG A 1 244 ? 4.221 -15.540 -4.365 1.00 98.25 244 ARG A C 1
ATOM 1984 O O . ARG A 1 244 ? 5.238 -15.774 -5.024 1.00 98.25 244 ARG A O 1
ATOM 1991 N N . ARG A 1 245 ? 3.045 -16.112 -4.650 1.00 98.44 245 ARG A N 1
ATOM 1992 C CA . ARG A 1 245 ? 2.839 -16.995 -5.808 1.00 98.44 245 ARG A CA 1
ATOM 1993 C C . ARG A 1 245 ? 3.012 -16.234 -7.119 1.00 98.44 245 ARG A C 1
ATOM 1995 O O . ARG A 1 245 ? 3.672 -16.755 -8.015 1.00 98.44 245 ARG A O 1
ATOM 2002 N N . TYR A 1 246 ? 2.473 -15.022 -7.208 1.00 98.56 246 TYR A N 1
ATOM 2003 C CA . TYR A 1 246 ? 2.632 -14.143 -8.362 1.00 98.56 246 TYR A CA 1
ATOM 2004 C C . TYR A 1 246 ? 4.104 -13.790 -8.623 1.00 98.56 246 TYR A C 1
ATOM 2006 O O . TYR A 1 246 ? 4.581 -14.018 -9.732 1.00 98.56 246 TYR A O 1
ATOM 2014 N N . LEU A 1 247 ? 4.850 -13.339 -7.606 1.00 98.44 247 LEU A N 1
ATOM 2015 C CA . LEU A 1 247 ? 6.282 -13.029 -7.726 1.00 98.44 247 LEU A CA 1
ATOM 2016 C C . LEU A 1 247 ? 7.076 -14.232 -8.251 1.00 98.44 247 LEU A C 1
ATOM 2018 O O . LEU A 1 247 ? 7.847 -14.111 -9.204 1.00 98.44 247 LEU A O 1
ATOM 2022 N N . LYS A 1 248 ? 6.823 -15.422 -7.688 1.00 98.19 248 LYS A N 1
ATOM 2023 C CA . LYS A 1 248 ? 7.450 -16.670 -8.144 1.00 98.19 248 LYS A CA 1
ATOM 2024 C C . LYS A 1 248 ? 7.093 -17.000 -9.595 1.00 98.19 248 LYS A C 1
ATOM 2026 O O . LYS A 1 248 ? 7.973 -17.386 -10.358 1.00 98.19 248 LYS A O 1
ATOM 2031 N N . LEU A 1 249 ? 5.821 -16.871 -9.971 1.00 97.75 249 LEU A N 1
ATOM 2032 C CA . LEU A 1 249 ? 5.335 -17.164 -11.322 1.00 97.75 249 LEU A CA 1
ATOM 2033 C C . LEU A 1 249 ? 5.918 -16.201 -12.367 1.00 97.75 249 LEU A C 1
ATOM 2035 O O . LEU A 1 249 ? 6.269 -16.632 -13.461 1.00 97.75 249 LEU A O 1
ATOM 2039 N N . ALA A 1 250 ? 6.059 -14.922 -12.019 1.00 97.31 250 ALA A N 1
ATOM 2040 C CA . ALA A 1 250 ? 6.628 -13.889 -12.880 1.00 97.31 250 ALA A CA 1
ATOM 2041 C C . ALA A 1 250 ? 8.171 -13.925 -12.952 1.00 97.31 250 ALA A C 1
ATOM 2043 O O . ALA A 1 250 ? 8.776 -13.204 -13.754 1.00 97.31 250 ALA A O 1
ATOM 2044 N N . GLY A 1 251 ? 8.830 -14.740 -12.119 1.00 96.94 251 GLY A N 1
ATOM 2045 C CA . GLY A 1 251 ? 10.290 -14.751 -11.998 1.00 96.94 251 GLY A CA 1
ATOM 2046 C C . GLY A 1 251 ? 10.832 -13.415 -11.484 1.00 96.94 251 GLY A C 1
ATOM 2047 O O . GLY A 1 251 ? 11.815 -12.898 -12.015 1.00 96.94 251 GLY A O 1
ATOM 2048 N N . LEU A 1 252 ? 10.141 -12.823 -10.508 1.00 97.25 252 LEU A N 1
ATOM 2049 C CA . LEU A 1 252 ? 10.500 -11.557 -9.876 1.00 97.25 252 LEU A CA 1
ATOM 2050 C C . LEU A 1 252 ? 11.028 -11.803 -8.457 1.00 97.25 252 LEU A C 1
ATOM 2052 O O . LEU A 1 252 ? 10.575 -12.743 -7.793 1.00 97.25 252 LEU A O 1
ATOM 2056 N N . PRO A 1 253 ? 11.966 -10.976 -7.964 1.00 95.62 253 PRO A N 1
ATOM 2057 C CA . PRO A 1 253 ? 12.461 -11.134 -6.609 1.00 95.62 253 PRO A CA 1
ATOM 2058 C C . PRO A 1 253 ? 11.402 -10.730 -5.579 1.00 95.62 253 PRO A C 1
ATOM 2060 O O . PRO A 1 253 ? 10.590 -9.838 -5.819 1.00 95.62 253 PRO A O 1
ATOM 2063 N N . LEU A 1 254 ? 11.459 -11.367 -4.407 1.00 94.62 254 LEU A N 1
ATOM 2064 C CA . LEU A 1 254 ? 10.869 -10.824 -3.187 1.00 94.62 254 LEU A CA 1
ATOM 2065 C C . LEU A 1 254 ? 11.901 -9.880 -2.563 1.00 94.62 254 LEU A C 1
ATOM 2067 O O . LEU A 1 254 ? 12.956 -10.336 -2.117 1.00 94.62 254 LEU A O 1
ATOM 2071 N N . TYR A 1 255 ? 11.601 -8.588 -2.586 1.00 91.44 255 TYR A N 1
ATOM 2072 C CA . TYR A 1 255 ? 12.473 -7.521 -2.097 1.00 91.44 255 TYR A CA 1
ATOM 2073 C C . TYR A 1 255 ? 12.586 -7.575 -0.571 1.00 91.44 255 TYR A C 1
ATOM 2075 O O . TYR A 1 255 ? 11.746 -8.184 0.099 1.00 91.44 255 TYR A O 1
ATOM 2083 N N . GLY A 1 256 ? 13.621 -6.948 -0.014 1.00 83.62 256 GLY A N 1
ATOM 2084 C CA . GLY A 1 256 ? 13.837 -6.887 1.426 1.00 83.62 256 GLY A CA 1
ATOM 2085 C C . GLY A 1 256 ? 12.680 -6.208 2.164 1.00 83.62 256 GLY A C 1
ATOM 2086 O O . GLY A 1 256 ? 12.219 -5.135 1.787 1.00 83.62 256 GLY A O 1
ATOM 2087 N N . GLY A 1 257 ? 12.207 -6.841 3.239 1.00 69.69 257 GLY A N 1
ATOM 2088 C CA . GLY A 1 257 ? 11.166 -6.277 4.095 1.00 69.69 257 GLY A CA 1
ATOM 2089 C C . GLY A 1 257 ? 11.696 -5.236 5.069 1.00 69.69 257 GLY A C 1
ATOM 2090 O O . GLY A 1 257 ? 12.844 -5.296 5.517 1.00 69.69 257 GLY A O 1
ATOM 2091 N N . VAL A 1 258 ? 10.828 -4.302 5.450 1.00 67.19 258 VAL A N 1
ATOM 2092 C CA . VAL A 1 258 ? 11.099 -3.377 6.554 1.00 67.19 258 VAL A CA 1
ATOM 2093 C C . VAL A 1 258 ? 11.068 -4.166 7.868 1.00 67.19 258 VAL A C 1
ATOM 2095 O O . VAL A 1 258 ? 10.193 -5.003 8.084 1.00 67.19 258 VAL A O 1
ATOM 2098 N N . GLN A 1 259 ? 12.014 -3.908 8.775 1.00 69.44 259 GLN A N 1
ATOM 2099 C CA . GLN A 1 259 ? 12.010 -4.510 10.112 1.00 69.44 259 GLN A CA 1
ATOM 2100 C C . GLN A 1 259 ? 10.893 -3.899 10.974 1.00 69.44 259 GLN A C 1
ATOM 2102 O O . GLN A 1 259 ? 11.129 -2.999 11.773 1.00 69.44 259 GLN A O 1
ATOM 2107 N N . ILE A 1 260 ? 9.664 -4.387 10.804 1.00 77.75 260 ILE A N 1
ATOM 2108 C CA . ILE A 1 260 ? 8.458 -3.870 11.478 1.00 77.75 260 ILE A CA 1
ATOM 2109 C C . ILE A 1 260 ? 8.102 -4.605 12.772 1.00 77.75 260 ILE A C 1
ATOM 2111 O O . ILE A 1 260 ? 7.151 -4.228 13.448 1.00 77.75 260 ILE A O 1
ATOM 2115 N N . GL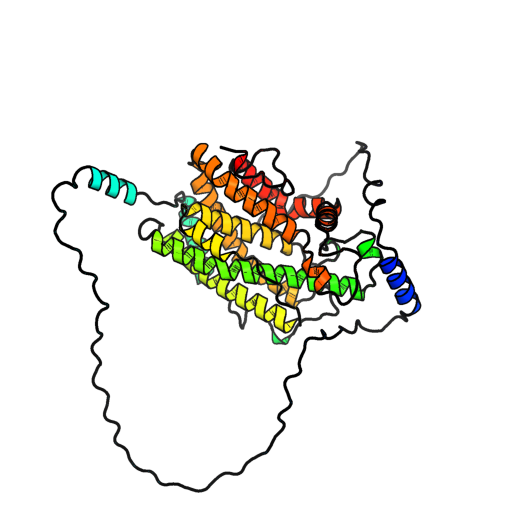N A 1 261 ? 8.873 -5.622 13.165 1.00 79.19 261 GLN A N 1
ATOM 2116 C CA . GLN A 1 261 ? 8.597 -6.406 14.373 1.00 79.19 261 GLN A CA 1
ATOM 2117 C C . GLN A 1 261 ? 8.558 -5.540 15.643 1.00 79.19 261 GLN A C 1
ATOM 2119 O O . GLN A 1 261 ? 7.639 -5.682 16.449 1.00 79.19 261 GLN A O 1
ATOM 2124 N N . SER A 1 262 ? 9.509 -4.614 15.805 1.00 84.25 262 SER A N 1
ATOM 2125 C CA . SER A 1 262 ? 9.519 -3.677 16.937 1.00 84.25 262 SER A CA 1
ATOM 2126 C C . SER A 1 262 ? 8.291 -2.769 16.926 1.00 84.25 262 SER A C 1
ATOM 2128 O O . SER A 1 262 ? 7.637 -2.607 17.952 1.00 84.25 262 SER A O 1
ATOM 2130 N N . LEU A 1 263 ? 7.914 -2.251 15.753 1.00 86.75 263 LEU A N 1
ATOM 2131 C CA . LEU A 1 263 ? 6.717 -1.428 15.594 1.00 86.75 263 LEU A CA 1
ATOM 2132 C C . LEU A 1 263 ? 5.444 -2.205 15.967 1.00 86.75 263 LEU A C 1
ATOM 2134 O O . LEU A 1 263 ? 4.586 -1.667 16.658 1.00 86.75 263 LEU A O 1
ATOM 2138 N N . ILE A 1 264 ? 5.316 -3.473 15.562 1.00 88.94 264 ILE A N 1
ATOM 2139 C CA . ILE A 1 264 ? 4.179 -4.330 15.942 1.00 88.94 264 ILE A CA 1
ATOM 2140 C C . ILE A 1 264 ? 4.092 -4.479 17.464 1.00 88.94 264 ILE A C 1
ATOM 2142 O O . ILE A 1 264 ? 3.001 -4.400 18.033 1.00 88.94 264 ILE A O 1
ATOM 2146 N N . GLU A 1 265 ? 5.224 -4.724 18.125 1.00 89.81 265 GLU A N 1
ATOM 2147 C CA . GLU A 1 265 ? 5.285 -4.873 19.581 1.00 89.81 265 GLU A CA 1
ATOM 2148 C C . GLU A 1 265 ? 4.858 -3.586 20.286 1.00 89.81 265 GLU A C 1
ATOM 2150 O O . GLU A 1 265 ? 3.948 -3.626 21.119 1.00 89.81 265 GLU A O 1
ATOM 2155 N N . GLU A 1 266 ? 5.421 -2.451 19.871 1.00 92.19 266 GLU A N 1
ATOM 2156 C CA . GLU A 1 266 ? 5.079 -1.125 20.384 1.00 92.19 266 GLU A CA 1
ATOM 2157 C C . GLU A 1 266 ? 3.594 -0.796 20.178 1.00 92.19 266 GLU A C 1
ATOM 2159 O O . GLU A 1 266 ? 2.891 -0.461 21.134 1.00 92.19 266 GLU A O 1
ATOM 2164 N N . LEU A 1 267 ? 3.071 -0.952 18.957 1.00 94.25 267 LEU A N 1
ATOM 2165 C CA . LEU A 1 267 ? 1.662 -0.692 18.638 1.00 94.25 267 LEU A CA 1
ATOM 2166 C C . LEU A 1 267 ? 0.715 -1.574 19.451 1.00 94.25 267 LEU A C 1
ATOM 2168 O O . LEU A 1 267 ? -0.368 -1.132 19.843 1.00 94.25 267 LEU A O 1
ATOM 2172 N N . ALA A 1 268 ? 1.113 -2.814 19.725 1.00 93.25 268 ALA A N 1
ATOM 2173 C CA . ALA A 1 268 ? 0.323 -3.725 20.531 1.00 93.25 268 ALA A CA 1
ATOM 2174 C C . ALA A 1 268 ? 0.368 -3.418 22.036 1.00 93.25 268 ALA A C 1
ATOM 2176 O O . ALA A 1 268 ? -0.426 -3.992 22.785 1.00 93.25 268 ALA A O 1
ATOM 2177 N N . ASP A 1 269 ? 1.310 -2.600 22.506 1.00 93.31 269 ASP A N 1
ATOM 2178 C CA . ASP A 1 269 ? 1.344 -2.054 23.871 1.00 93.31 269 ASP A CA 1
ATOM 2179 C C . ASP A 1 269 ? 0.634 -0.695 23.985 1.00 93.31 269 ASP A C 1
ATOM 2181 O O . ASP A 1 269 ? 0.226 -0.292 25.077 1.00 93.31 269 ASP A O 1
ATOM 2185 N N . MET A 1 270 ? 0.414 -0.010 22.862 1.00 94.00 270 MET A N 1
ATOM 2186 C CA . MET A 1 270 ? -0.372 1.220 22.798 1.00 94.00 270 MET A CA 1
ATOM 2187 C C . MET A 1 270 ? -1.889 0.964 22.860 1.00 94.00 270 MET A C 1
ATOM 2189 O O . MET A 1 270 ? -2.391 -0.161 22.820 1.00 94.00 270 MET A O 1
ATOM 2193 N N . HIS A 1 271 ? -2.661 2.054 22.940 1.00 94.69 271 HIS A N 1
ATOM 2194 C CA . HIS A 1 271 ? -4.114 1.994 22.772 1.00 94.69 271 HIS A CA 1
ATOM 2195 C C . HIS A 1 271 ? -4.463 1.374 21.399 1.00 94.69 271 HIS A C 1
ATOM 2197 O O . HIS A 1 271 ? -3.869 1.799 20.408 1.00 94.69 271 HIS A O 1
ATOM 2203 N N . PRO A 1 272 ? -5.465 0.471 21.278 1.00 96.19 272 PRO A N 1
ATOM 2204 C CA . PRO A 1 272 ? -5.756 -0.254 20.029 1.00 96.19 272 PRO A CA 1
ATOM 2205 C C . PRO A 1 272 ? -5.952 0.611 18.782 1.00 96.19 272 PRO A C 1
ATOM 2207 O O . PRO A 1 272 ? -5.696 0.163 17.669 1.00 96.19 272 PRO A O 1
ATOM 2210 N N . ILE A 1 273 ? -6.383 1.861 18.966 1.00 96.00 273 ILE A N 1
ATOM 2211 C CA . ILE A 1 273 ? -6.505 2.829 17.872 1.00 96.00 273 ILE A CA 1
ATOM 2212 C C . ILE A 1 273 ? -5.183 3.080 17.142 1.00 96.00 273 ILE A C 1
ATOM 2214 O O . ILE A 1 273 ? -5.214 3.286 15.939 1.00 96.00 273 ILE A O 1
ATOM 2218 N N . ALA A 1 274 ? -4.040 3.057 17.834 1.00 95.94 274 ALA A N 1
ATOM 2219 C CA . ALA A 1 274 ? -2.738 3.274 17.212 1.00 95.94 274 ALA A CA 1
ATOM 2220 C C . ALA A 1 274 ? -2.454 2.173 16.184 1.00 95.94 274 ALA A C 1
ATOM 2222 O O . ALA A 1 274 ? -2.124 2.473 15.043 1.00 95.94 274 ALA A O 1
ATOM 2223 N N . GLY A 1 275 ? -2.690 0.913 16.566 1.00 96.06 275 GLY A N 1
ATOM 2224 C CA . GLY A 1 275 ? -2.570 -0.225 15.660 1.00 96.06 275 GLY A CA 1
ATOM 2225 C C . GLY A 1 275 ? -3.537 -0.135 14.481 1.00 96.06 275 GLY A C 1
ATOM 2226 O O . GLY A 1 275 ? -3.094 -0.186 13.342 1.00 96.06 275 GLY A O 1
ATOM 2227 N N . VAL A 1 276 ? -4.838 0.071 14.729 1.00 97.38 276 VAL A N 1
ATOM 2228 C CA . VAL A 1 276 ? -5.839 0.176 13.644 1.00 97.38 276 VAL A CA 1
ATOM 2229 C C . VAL A 1 276 ? -5.535 1.338 12.693 1.00 97.38 276 VAL A C 1
ATOM 2231 O O . VAL A 1 276 ? -5.683 1.189 11.485 1.00 97.38 276 VAL A O 1
ATOM 2234 N N . LEU A 1 277 ? -5.086 2.479 13.221 1.00 97.31 277 LEU A N 1
ATOM 2235 C CA . LEU A 1 277 ? -4.699 3.633 12.416 1.00 97.31 277 LEU A CA 1
ATOM 2236 C C . LEU A 1 277 ? -3.474 3.328 11.553 1.00 97.31 277 LEU A C 1
ATOM 2238 O O . LEU A 1 277 ? -3.504 3.629 10.368 1.00 97.31 277 LEU A O 1
ATOM 2242 N N . CYS A 1 278 ? -2.416 2.736 12.113 1.00 95.75 278 CYS A N 1
ATOM 2243 C CA . CYS A 1 278 ? -1.225 2.374 11.342 1.00 95.75 278 CYS A CA 1
ATOM 2244 C C . CYS A 1 278 ? -1.530 1.342 10.255 1.00 95.75 278 CYS A C 1
ATOM 2246 O O . CYS A 1 278 ? -1.044 1.513 9.143 1.00 95.75 278 CYS A O 1
ATOM 2248 N N . VAL A 1 279 ? -2.369 0.339 10.539 1.00 96.50 279 VAL A N 1
ATOM 2249 C CA . VAL A 1 279 ? -2.838 -0.613 9.518 1.00 96.50 279 VAL A CA 1
ATOM 2250 C C . VAL A 1 279 ? -3.593 0.120 8.412 1.00 96.50 279 VAL A C 1
ATOM 2252 O O . VAL A 1 279 ? -3.194 0.043 7.260 1.00 96.50 279 VAL A O 1
ATOM 2255 N N . TYR A 1 280 ? -4.603 0.926 8.757 1.00 97.88 280 TYR A N 1
ATOM 2256 C CA . TYR A 1 280 ? -5.359 1.695 7.763 1.00 97.88 280 TYR A CA 1
ATOM 2257 C C . TYR A 1 280 ? -4.463 2.605 6.911 1.00 97.88 280 TYR A C 1
ATOM 2259 O O . TYR A 1 280 ? -4.654 2.702 5.705 1.00 97.88 280 TYR A O 1
ATOM 2267 N N . LEU A 1 281 ? -3.505 3.302 7.528 1.00 96.56 281 LEU A N 1
ATOM 2268 C CA . LEU A 1 281 ? -2.576 4.172 6.810 1.00 96.56 281 LEU A CA 1
ATOM 2269 C C . LEU A 1 281 ? -1.633 3.375 5.903 1.00 96.56 281 LEU A C 1
ATOM 2271 O O . LEU A 1 281 ? -1.352 3.830 4.798 1.00 96.56 281 LEU A O 1
ATOM 2275 N N . GLY A 1 282 ? -1.165 2.215 6.371 1.00 95.25 282 GLY A N 1
ATOM 2276 C CA . GLY A 1 282 ? -0.331 1.284 5.618 1.00 95.25 282 GLY A CA 1
ATOM 2277 C C . GLY A 1 282 ? -1.028 0.830 4.345 1.00 95.25 282 GLY A C 1
ATOM 2278 O O . GLY A 1 282 ? -0.562 1.129 3.244 1.00 95.25 282 GLY A O 1
ATOM 2279 N N . GLU A 1 283 ? -2.191 0.207 4.524 1.00 96.31 283 GLU A N 1
ATOM 2280 C CA . GLU A 1 283 ? -3.001 -0.319 3.429 1.00 96.31 283 GLU A CA 1
ATOM 2281 C C . GLU A 1 283 ? -3.457 0.784 2.476 1.00 96.31 283 GLU A C 1
ATOM 2283 O O . GLU A 1 283 ? -3.305 0.666 1.266 1.00 96.31 283 GLU A O 1
ATOM 2288 N N . ALA A 1 284 ? -3.936 1.923 2.992 1.00 97.69 284 ALA A N 1
ATOM 2289 C CA . ALA A 1 284 ? -4.402 3.014 2.137 1.00 97.69 284 ALA A CA 1
ATOM 2290 C C . ALA A 1 284 ? -3.278 3.594 1.265 1.00 97.69 284 ALA A C 1
ATOM 2292 O O . ALA A 1 284 ? -3.531 4.020 0.137 1.00 97.69 284 ALA A O 1
ATOM 2293 N N . VAL A 1 285 ? -2.041 3.648 1.775 1.00 96.62 285 VAL A N 1
ATOM 2294 C CA . VAL A 1 285 ? -0.899 4.097 0.971 1.00 96.62 285 VAL A CA 1
ATOM 2295 C C . VAL A 1 285 ? -0.548 3.061 -0.089 1.00 96.62 285 VAL A C 1
ATOM 2297 O O . VAL A 1 285 ? -0.390 3.445 -1.251 1.00 96.62 285 VAL A O 1
ATOM 2300 N N . ALA A 1 286 ? -0.447 1.787 0.293 1.00 95.56 286 ALA A N 1
ATOM 2301 C CA . ALA A 1 286 ? -0.106 0.698 -0.615 1.00 95.56 286 ALA A CA 1
ATOM 2302 C C . ALA A 1 286 ? -1.142 0.556 -1.741 1.00 95.56 286 ALA A C 1
ATOM 2304 O O . ALA A 1 286 ? -0.784 0.541 -2.920 1.00 95.56 286 ALA A O 1
ATOM 2305 N N . GLU A 1 287 ? -2.423 0.566 -1.387 1.00 97.19 287 GLU A N 1
ATOM 2306 C CA . GLU 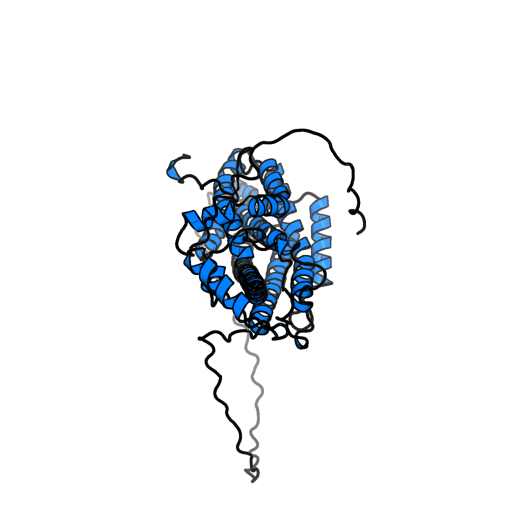A 1 287 ? -3.532 0.379 -2.315 1.00 97.19 287 GLU A CA 1
ATOM 2307 C C . GLU A 1 287 ? -3.644 1.530 -3.324 1.00 97.19 287 GLU A C 1
ATOM 2309 O O . GLU A 1 287 ? -3.644 1.317 -4.541 1.00 97.19 287 GLU A O 1
ATOM 2314 N N . GLU A 1 288 ? -3.618 2.785 -2.860 1.00 96.31 288 GLU A N 1
ATOM 2315 C CA . GLU A 1 288 ? -3.631 3.942 -3.768 1.00 96.31 288 GLU A CA 1
ATOM 2316 C C . GLU A 1 288 ? -2.371 4.009 -4.649 1.00 96.31 288 GLU A C 1
ATOM 2318 O O . GLU A 1 288 ? -2.402 4.598 -5.737 1.00 96.31 288 GLU A O 1
ATOM 2323 N N . ALA A 1 289 ? -1.260 3.381 -4.237 1.00 94.25 289 ALA A N 1
ATOM 2324 C CA . ALA A 1 289 ? -0.071 3.286 -5.076 1.00 94.25 289 ALA A CA 1
ATOM 2325 C C . ALA A 1 289 ? -0.342 2.479 -6.351 1.00 94.25 289 ALA A C 1
ATOM 2327 O O . ALA A 1 289 ? 0.172 2.846 -7.416 1.00 94.25 289 ALA A O 1
ATOM 2328 N N . VAL A 1 290 ? -1.135 1.404 -6.259 1.00 94.88 290 VAL A N 1
ATOM 2329 C CA . VAL A 1 290 ? -1.296 0.391 -7.314 1.00 94.88 290 VAL A CA 1
ATOM 2330 C C . VAL A 1 290 ? -2.624 0.462 -8.065 1.00 94.88 290 VAL A C 1
ATOM 2332 O O . VAL A 1 290 ? -2.644 0.168 -9.260 1.00 94.88 290 VAL A O 1
ATOM 2335 N N . ILE A 1 291 ? -3.710 0.942 -7.452 1.00 92.50 291 ILE A N 1
ATOM 2336 C CA . ILE A 1 291 ? -5.066 0.838 -8.025 1.00 92.50 291 ILE A CA 1
ATOM 2337 C C . ILE A 1 291 ? -5.232 1.520 -9.395 1.00 92.50 291 ILE A C 1
ATOM 2339 O O . ILE A 1 291 ? -6.011 1.093 -10.248 1.00 92.50 291 ILE A O 1
ATOM 2343 N N . ARG A 1 292 ? -4.448 2.571 -9.660 1.00 90.50 292 ARG A N 1
ATOM 2344 C CA . ARG A 1 292 ? -4.483 3.342 -10.920 1.00 90.50 292 ARG A CA 1
ATOM 2345 C C . ARG A 1 292 ? -3.463 2.874 -11.960 1.00 90.50 292 ARG A C 1
ATOM 2347 O O . ARG A 1 292 ? -3.354 3.473 -13.024 1.00 90.50 292 ARG A O 1
ATOM 2354 N N . GLN A 1 293 ? -2.701 1.824 -11.667 1.00 92.88 293 GLN A N 1
ATOM 2355 C CA . GLN A 1 293 ? -1.602 1.365 -12.515 1.00 92.88 293 GLN A CA 1
ATOM 2356 C C . GLN A 1 293 ? -2.052 0.500 -13.703 1.00 92.88 293 GLN A C 1
ATOM 2358 O O . GLN A 1 293 ? -1.239 0.208 -14.579 1.00 92.88 293 GLN A O 1
ATOM 2363 N N . SER A 1 294 ? -3.326 0.104 -13.766 1.00 93.50 294 SER A N 1
ATOM 2364 C CA . SER A 1 294 ? -3.866 -0.733 -14.843 1.00 93.50 294 SER A CA 1
ATOM 2365 C C . SER A 1 294 ? -4.388 0.076 -16.042 1.00 93.50 294 SER A C 1
ATOM 2367 O O . SER A 1 294 ? -4.718 1.255 -15.935 1.00 93.50 294 SER A O 1
ATOM 2369 N N . GLY A 1 295 ? -4.493 -0.558 -17.210 1.00 92.69 295 GLY A N 1
ATOM 2370 C CA . GLY A 1 295 ? -4.978 0.058 -18.446 1.00 92.69 295 GLY A CA 1
ATOM 2371 C C . GLY A 1 295 ? -5.085 -0.938 -19.607 1.00 92.69 295 GLY A C 1
ATOM 2372 O O . GLY A 1 295 ? -4.922 -2.144 -19.401 1.00 92.69 295 GLY A O 1
ATOM 2373 N N . PRO A 1 296 ? -5.386 -0.465 -20.829 1.00 93.00 296 PRO A N 1
ATOM 2374 C CA . PRO A 1 296 ? -5.257 -1.275 -22.039 1.00 93.00 296 PRO A CA 1
ATOM 2375 C C . PRO A 1 296 ? -3.810 -1.752 -22.230 1.00 93.00 296 PRO A C 1
ATOM 2377 O O . PRO A 1 296 ? -2.879 -0.989 -21.985 1.00 93.00 296 PRO A O 1
ATOM 2380 N N . GLY A 1 297 ? -3.624 -2.999 -22.670 1.00 94.62 297 GLY A N 1
ATOM 2381 C CA . GLY A 1 297 ? -2.299 -3.559 -22.979 1.00 94.62 297 GLY A CA 1
ATOM 2382 C C . GLY A 1 297 ? -1.454 -3.991 -21.775 1.00 94.62 297 GLY A C 1
ATOM 2383 O O . GLY A 1 297 ? -0.323 -4.415 -21.974 1.00 94.62 297 GLY A O 1
ATOM 2384 N N . ILE A 1 298 ? -1.979 -3.903 -20.548 1.00 97.31 298 ILE A N 1
ATOM 2385 C CA . ILE A 1 298 ? -1.312 -4.442 -19.353 1.00 97.31 298 ILE A CA 1
ATOM 2386 C C . ILE A 1 298 ? -1.437 -5.968 -19.306 1.00 97.31 298 ILE A C 1
ATOM 2388 O O . ILE A 1 298 ? -2.483 -6.498 -19.693 1.00 97.31 298 ILE A O 1
ATOM 2392 N N . ASP A 1 299 ? -0.406 -6.651 -18.794 1.00 97.94 299 ASP A N 1
ATOM 2393 C CA . ASP A 1 299 ? -0.418 -8.097 -18.537 1.00 97.94 299 ASP A CA 1
ATOM 2394 C C . ASP A 1 299 ? -1.734 -8.523 -17.842 1.00 97.94 299 ASP A C 1
ATOM 2396 O O . ASP A 1 299 ? -2.061 -8.015 -16.757 1.00 97.94 299 ASP A O 1
ATOM 2400 N N . PRO A 1 300 ? -2.522 -9.433 -18.450 1.00 97.38 300 PRO A N 1
ATOM 2401 C CA . PRO A 1 300 ? -3.840 -9.788 -17.937 1.00 97.38 300 PRO A CA 1
ATOM 2402 C C . PRO A 1 300 ? -3.824 -10.366 -16.522 1.00 97.38 300 PRO A C 1
ATOM 2404 O O . PRO A 1 300 ? -4.741 -10.073 -15.753 1.00 97.38 300 PRO A O 1
ATOM 2407 N N . LEU A 1 301 ? -2.805 -11.163 -16.170 1.00 97.62 301 LEU A N 1
ATOM 2408 C CA . LEU A 1 301 ? -2.718 -11.768 -14.841 1.00 97.62 301 LEU A CA 1
ATOM 2409 C C . LEU A 1 301 ? -2.437 -10.699 -13.781 1.00 97.62 301 LEU A C 1
ATOM 2411 O O . LEU A 1 301 ? -3.127 -10.659 -12.768 1.00 97.62 301 LEU A O 1
ATOM 2415 N N . THR A 1 302 ? -1.490 -9.796 -14.040 1.00 97.81 302 THR A N 1
ATOM 2416 C CA . THR A 1 302 ? -1.149 -8.675 -13.152 1.00 97.81 302 THR A CA 1
ATOM 2417 C C . THR A 1 302 ? -2.349 -7.760 -12.936 1.00 97.81 302 THR A C 1
ATOM 2419 O O . THR A 1 302 ? -2.667 -7.382 -11.810 1.00 97.81 302 THR A O 1
ATOM 2422 N N . LYS A 1 303 ? -3.074 -7.442 -14.014 1.00 97.06 303 LYS A N 1
ATOM 2423 C CA . LYS A 1 303 ? -4.307 -6.658 -13.930 1.00 97.06 303 LYS A CA 1
ATOM 2424 C C . LYS A 1 303 ? -5.355 -7.341 -13.051 1.00 97.06 303 LYS A C 1
ATOM 2426 O O . LYS A 1 303 ? -5.977 -6.670 -12.231 1.00 97.06 303 LYS A O 1
ATOM 2431 N N . GLN A 1 304 ? -5.575 -8.641 -13.244 1.00 97.31 304 GLN A N 1
ATOM 2432 C CA . GLN A 1 304 ? -6.565 -9.384 -12.471 1.00 97.31 304 GLN A CA 1
ATOM 2433 C C . GLN A 1 304 ? -6.140 -9.529 -11.004 1.00 97.31 304 GLN A C 1
ATOM 2435 O O . GLN A 1 304 ? -6.980 -9.370 -10.131 1.00 97.31 304 GLN A O 1
ATOM 2440 N N . LEU A 1 305 ? -4.852 -9.747 -10.726 1.00 97.81 305 LEU A N 1
ATOM 2441 C CA . LEU A 1 305 ? -4.286 -9.841 -9.377 1.00 97.81 305 LEU A CA 1
ATOM 2442 C C . LEU A 1 305 ? -4.655 -8.629 -8.512 1.00 97.81 305 LEU A C 1
ATOM 2444 O O . LEU A 1 305 ? -5.298 -8.790 -7.478 1.00 97.81 305 LEU A O 1
ATOM 2448 N N . PHE A 1 306 ? -4.290 -7.423 -8.956 1.00 97.44 306 PHE A N 1
ATOM 2449 C CA . PHE A 1 306 ? -4.578 -6.198 -8.203 1.00 97.44 306 PHE A CA 1
ATOM 2450 C C . PHE A 1 306 ? -6.075 -5.877 -8.158 1.00 97.44 306 PHE A C 1
ATOM 2452 O O . PHE A 1 306 ? -6.557 -5.331 -7.174 1.00 97.44 306 PHE A O 1
ATOM 2459 N N . TRP A 1 307 ? -6.837 -6.244 -9.193 1.00 97.00 307 TRP A N 1
ATOM 2460 C CA . TRP A 1 307 ? -8.293 -6.092 -9.170 1.00 97.00 307 TRP A CA 1
ATOM 2461 C C . TRP A 1 307 ? -8.959 -6.984 -8.116 1.00 97.00 307 TRP A C 1
ATOM 2463 O O . TRP A 1 307 ? -9.866 -6.542 -7.413 1.00 97.00 307 TRP A O 1
ATOM 2473 N N . GLU A 1 308 ? -8.536 -8.244 -8.019 1.00 96.69 308 GLU A N 1
ATOM 2474 C CA . GLU A 1 308 ? -9.081 -9.192 -7.052 1.00 96.69 308 GLU A CA 1
ATOM 2475 C C . GLU A 1 308 ? -8.717 -8.808 -5.615 1.00 96.69 308 GLU A C 1
ATOM 2477 O O . GLU A 1 308 ? -9.607 -8.829 -4.767 1.00 96.69 308 GLU A O 1
ATOM 2482 N N . HIS A 1 309 ? -7.475 -8.370 -5.377 1.00 97.81 309 HIS A N 1
ATOM 2483 C CA . HIS A 1 309 ? -7.032 -7.802 -4.095 1.00 97.81 309 HIS A CA 1
ATOM 2484 C C . HIS A 1 309 ? -7.863 -6.572 -3.692 1.00 97.81 309 HIS A C 1
ATOM 2486 O O . HIS A 1 309 ? -8.496 -6.574 -2.637 1.00 97.81 309 HIS A O 1
ATOM 2492 N N . HIS A 1 310 ? -8.003 -5.587 -4.588 1.00 97.38 310 HIS A N 1
ATOM 2493 C CA . HIS A 1 310 ? -8.734 -4.343 -4.314 1.00 97.38 310 HIS A CA 1
ATOM 2494 C C . HIS A 1 310 ? -10.173 -4.561 -3.818 1.00 97.38 310 HIS A C 1
ATOM 2496 O O . HIS A 1 310 ? -10.682 -3.806 -2.988 1.00 97.38 310 HIS A O 1
ATOM 2502 N N . LYS A 1 311 ? -10.875 -5.584 -4.325 1.00 94.25 311 LYS A N 1
ATOM 2503 C CA . LYS A 1 311 ? -12.261 -5.870 -3.910 1.00 94.25 311 LYS A CA 1
ATOM 2504 C C . LYS A 1 311 ? -12.372 -6.238 -2.430 1.00 94.25 311 LYS A C 1
ATOM 2506 O O . LYS A 1 311 ? -13.410 -5.961 -1.818 1.00 94.25 311 LYS A O 1
ATOM 2511 N N . GLU A 1 312 ? -11.366 -6.913 -1.883 1.00 95.19 312 GLU A N 1
ATOM 2512 C CA . GLU A 1 312 ? -11.296 -7.229 -0.455 1.00 95.19 312 GLU A CA 1
ATOM 2513 C C . GLU A 1 312 ? -10.770 -6.026 0.322 1.00 95.19 312 GLU A C 1
ATOM 2515 O O . GLU A 1 312 ? -11.431 -5.576 1.265 1.00 95.19 312 GLU A O 1
ATOM 2520 N N . GLU A 1 313 ? -9.712 -5.396 -0.188 1.00 97.12 313 GLU A N 1
ATOM 2521 C CA . GLU A 1 313 ? -9.067 -4.259 0.463 1.00 97.12 313 GLU A CA 1
ATOM 2522 C C . GLU A 1 313 ? -10.008 -3.059 0.644 1.00 97.12 313 GLU A C 1
ATOM 2524 O O . GLU A 1 313 ? -10.043 -2.416 1.692 1.00 97.12 313 GLU A O 1
ATOM 2529 N N . ALA A 1 314 ? -10.912 -2.805 -0.306 1.00 96.75 314 ALA A N 1
ATOM 2530 C CA . ALA A 1 314 ? -11.923 -1.757 -0.167 1.00 96.75 314 ALA A CA 1
ATOM 2531 C C . ALA A 1 314 ? -12.767 -1.901 1.120 1.00 96.75 314 ALA A C 1
ATOM 2533 O O . ALA A 1 314 ? -13.175 -0.897 1.719 1.00 96.75 314 ALA A O 1
ATOM 2534 N N . ARG A 1 315 ? -13.018 -3.135 1.584 1.00 97.19 315 ARG A N 1
ATOM 2535 C CA . ARG A 1 315 ? -13.720 -3.385 2.852 1.00 97.19 315 ARG A CA 1
ATOM 2536 C C . ARG A 1 315 ? -12.808 -3.102 4.045 1.00 97.19 315 ARG A C 1
ATOM 2538 O O . ARG A 1 315 ? -13.258 -2.535 5.045 1.00 97.19 315 ARG A O 1
ATOM 2545 N N . HIS A 1 316 ? -11.546 -3.507 3.974 1.00 97.81 316 HIS A N 1
ATOM 2546 C CA . HIS A 1 316 ? -10.531 -3.286 5.005 1.00 97.81 316 HIS A CA 1
ATOM 2547 C C . HIS A 1 316 ? -10.281 -1.792 5.249 1.00 97.81 316 HIS A C 1
ATOM 2549 O O . HIS A 1 316 ? -10.390 -1.326 6.393 1.00 97.81 316 HIS A O 1
ATOM 2555 N N . LEU A 1 317 ? -10.128 -1.009 4.179 1.00 98.25 317 LEU A N 1
ATOM 2556 C CA . LEU A 1 317 ? -10.036 0.450 4.243 1.00 98.25 317 LEU A CA 1
ATOM 2557 C C . LEU A 1 317 ? -11.296 1.085 4.841 1.00 98.25 317 LEU A C 1
ATOM 2559 O O . LEU A 1 317 ? -11.197 1.985 5.682 1.00 98.25 317 LEU A O 1
ATOM 2563 N N . ALA A 1 318 ? -12.490 0.617 4.459 1.00 98.00 318 ALA A N 1
ATOM 2564 C CA . ALA A 1 318 ? -13.743 1.113 5.028 1.00 98.00 318 ALA A CA 1
ATOM 2565 C C . ALA A 1 318 ? -13.806 0.877 6.546 1.00 98.00 318 ALA A C 1
ATOM 2567 O O . ALA A 1 318 ? -14.076 1.811 7.307 1.00 98.00 318 ALA A O 1
ATOM 2568 N N . PHE A 1 319 ? -13.483 -0.337 6.998 1.00 98.38 319 PHE A N 1
ATOM 2569 C CA . PHE A 1 319 ? -13.403 -0.674 8.418 1.00 98.38 319 PHE A CA 1
ATOM 2570 C C . PHE A 1 319 ? -12.412 0.222 9.169 1.00 98.38 319 PHE A C 1
ATOM 2572 O O . PHE A 1 319 ? -12.797 0.881 10.140 1.00 98.38 319 PHE A O 1
ATOM 2579 N N . GLY A 1 320 ? -11.158 0.287 8.710 1.00 98.00 320 GLY A N 1
ATOM 2580 C CA . GLY A 1 320 ? -10.110 1.074 9.359 1.00 98.00 320 GLY A CA 1
ATOM 2581 C C . GLY A 1 320 ? -10.494 2.550 9.472 1.00 98.00 320 GLY A C 1
ATOM 2582 O O . GLY A 1 320 ? -10.403 3.144 10.554 1.00 98.00 320 GLY A O 1
ATOM 2583 N N . ARG A 1 321 ? -11.041 3.117 8.390 1.00 98.00 321 ARG A N 1
ATOM 2584 C CA . ARG A 1 321 ? -11.550 4.490 8.356 1.00 98.00 321 ARG A CA 1
ATOM 2585 C C . ARG A 1 321 ? -12.663 4.721 9.371 1.00 98.00 321 ARG A C 1
ATOM 2587 O O . ARG A 1 321 ? -12.587 5.696 10.116 1.00 98.00 321 ARG A O 1
ATOM 2594 N N . TRP A 1 322 ? -13.679 3.859 9.434 1.00 97.94 322 TRP A N 1
ATOM 2595 C CA . TRP A 1 322 ? -14.810 4.047 10.352 1.00 97.94 322 TRP A CA 1
ATOM 2596 C C . TRP A 1 322 ? -14.390 3.960 11.815 1.00 97.94 322 TRP A C 1
ATOM 2598 O O . TRP A 1 322 ? -14.883 4.731 12.640 1.00 97.94 322 TRP A O 1
ATOM 2608 N N . ILE A 1 323 ? -13.468 3.052 12.144 1.00 97.94 323 ILE A N 1
ATOM 2609 C CA . ILE A 1 323 ? -12.909 2.952 13.495 1.00 97.94 323 ILE A CA 1
ATOM 2610 C C . ILE A 1 323 ? -12.137 4.227 13.847 1.00 97.94 323 ILE A C 1
ATOM 2612 O O . ILE A 1 323 ? -12.320 4.770 14.940 1.00 97.94 323 ILE A O 1
ATOM 2616 N N . CYS A 1 324 ? -11.321 4.734 12.918 1.00 97.50 324 CYS A N 1
ATOM 2617 C CA . CYS A 1 324 ? -10.560 5.966 13.105 1.00 97.50 324 CYS A CA 1
ATOM 2618 C C . CYS A 1 324 ? -11.465 7.187 13.282 1.00 97.50 324 CYS A C 1
ATOM 2620 O O . CYS A 1 324 ? -11.336 7.895 14.278 1.00 97.50 324 CYS A O 1
ATOM 2622 N N . GLU A 1 325 ? -12.411 7.414 12.372 1.00 96.19 325 GLU A N 1
ATOM 2623 C CA . GLU A 1 325 ? -13.379 8.515 12.458 1.00 96.19 325 GLU A CA 1
ATOM 2624 C C . GLU A 1 325 ? -14.177 8.427 13.763 1.00 96.19 325 GLU A C 1
ATOM 2626 O O . GLU A 1 325 ? -14.174 9.366 14.560 1.00 96.19 325 GLU A O 1
ATOM 2631 N N . GLY A 1 326 ? -14.733 7.250 14.062 1.00 94.44 326 GLY A N 1
ATOM 2632 C CA . GLY A 1 326 ? -15.487 7.019 15.286 1.00 94.44 326 GLY A CA 1
ATOM 2633 C C . GLY A 1 326 ? -14.676 7.305 16.551 1.00 94.44 326 GLY A C 1
ATOM 2634 O O . GLY A 1 326 ? -15.228 7.838 17.512 1.00 94.44 326 GLY A O 1
ATOM 2635 N N . PHE A 1 327 ? -13.382 6.986 16.588 1.00 95.06 327 PHE A N 1
ATOM 2636 C CA . PHE A 1 327 ? -12.527 7.287 17.737 1.00 95.06 327 PHE A CA 1
ATOM 2637 C C . PHE A 1 327 ? -12.147 8.774 17.812 1.00 95.06 327 PHE A C 1
ATOM 2639 O O . PHE A 1 327 ? -12.254 9.402 18.874 1.00 95.06 327 PHE A O 1
ATOM 2646 N N . PHE A 1 328 ? -11.704 9.355 16.697 1.00 94.62 328 PHE A N 1
ATOM 2647 C CA . PHE A 1 328 ? -11.150 10.703 16.679 1.00 94.62 328 PHE A CA 1
ATOM 2648 C C . PHE A 1 328 ? -12.211 11.797 16.725 1.00 94.62 328 PHE A C 1
ATOM 2650 O O . PHE A 1 328 ? -11.909 12.851 17.270 1.00 94.62 328 PHE A O 1
ATOM 2657 N N . GLU A 1 329 ? -13.452 11.572 16.294 1.00 90.31 329 GLU A N 1
ATOM 2658 C CA . GLU A 1 329 ? -14.560 12.533 16.460 1.00 90.31 329 GLU A CA 1
ATOM 2659 C C . GLU A 1 329 ? -14.781 12.947 17.923 1.00 90.31 329 GLU A C 1
ATOM 2661 O O . GLU A 1 329 ? -15.143 14.086 18.208 1.00 90.31 329 GLU A O 1
ATOM 2666 N N . ARG A 1 330 ? -14.522 12.035 18.869 1.00 87.31 330 ARG A N 1
ATOM 2667 C CA . ARG A 1 330 ? -14.736 12.246 20.314 1.00 87.31 330 ARG A CA 1
ATOM 2668 C C . ARG A 1 330 ? -13.442 12.397 21.111 1.00 87.31 330 ARG A C 1
ATOM 2670 O O . ARG A 1 330 ? -13.481 12.497 22.335 1.00 87.31 330 ARG A O 1
ATOM 2677 N N . SER A 1 331 ? -12.295 12.378 20.439 1.00 91.56 331 SER A N 1
ATOM 2678 C CA . SER A 1 331 ? -10.991 12.482 21.092 1.00 91.56 331 SER A CA 1
ATOM 2679 C C . SER A 1 331 ? -10.683 13.921 21.508 1.00 91.56 331 SER A C 1
ATOM 2681 O O . SER A 1 331 ? -11.116 14.878 20.862 1.00 91.56 331 SER A O 1
ATOM 2683 N N . SER A 1 332 ? -9.890 14.095 22.566 1.00 92.38 332 SER A N 1
ATOM 2684 C CA . SER A 1 332 ? -9.379 15.413 22.956 1.00 92.38 332 SER A CA 1
ATOM 2685 C C . SER A 1 332 ? -8.262 15.875 22.009 1.00 92.38 332 SER A C 1
ATOM 2687 O O . SER A 1 332 ? -7.686 15.085 21.253 1.00 92.38 332 SER A O 1
ATOM 2689 N N . ALA A 1 333 ? -7.924 17.167 22.041 1.00 89.81 333 ALA A N 1
ATOM 2690 C CA . ALA A 1 333 ? -6.752 17.680 21.325 1.00 89.81 333 ALA A CA 1
ATOM 2691 C C . ALA A 1 333 ? -5.450 17.020 21.819 1.00 89.81 333 ALA A C 1
ATOM 2693 O O . ALA A 1 333 ? -4.549 16.756 21.031 1.00 89.81 333 ALA A O 1
ATOM 2694 N N . GLU A 1 334 ? -5.366 16.693 23.112 1.00 89.12 334 GLU A N 1
ATOM 2695 C CA . GLU A 1 334 ? -4.208 16.015 23.697 1.00 89.12 334 GLU A CA 1
ATOM 2696 C C . GLU A 1 334 ? -4.025 14.594 23.146 1.00 89.12 334 GLU A C 1
ATOM 2698 O O . GLU A 1 334 ? -2.915 14.228 22.766 1.00 89.12 334 GLU A O 1
ATOM 2703 N N . THR A 1 335 ? -5.105 13.812 23.036 1.00 90.31 335 THR A N 1
ATOM 2704 C CA . THR A 1 335 ? -5.056 12.469 22.438 1.00 90.31 335 THR A CA 1
ATOM 2705 C C . THR A 1 335 ? -4.561 12.525 20.995 1.00 90.31 335 THR A C 1
ATOM 2707 O O . THR A 1 335 ? -3.691 11.742 20.620 1.00 90.31 335 THR A O 1
ATOM 2710 N N . ARG A 1 336 ? -5.058 13.479 20.196 1.00 91.88 336 ARG A N 1
ATOM 2711 C CA . ARG A 1 336 ? -4.595 13.671 18.813 1.00 91.88 336 ARG A CA 1
ATOM 2712 C C . ARG A 1 336 ? -3.113 14.031 18.750 1.00 91.88 336 ARG A C 1
ATOM 2714 O O . ARG A 1 336 ? -2.391 13.433 17.962 1.00 91.88 336 ARG A O 1
ATOM 2721 N N . ARG A 1 337 ? -2.637 14.935 19.619 1.00 86.50 337 ARG A N 1
ATOM 2722 C CA . ARG A 1 337 ? -1.209 15.295 19.700 1.00 86.50 337 ARG A CA 1
ATOM 2723 C C . ARG A 1 337 ? -0.321 14.086 19.994 1.00 86.50 337 ARG A C 1
ATOM 2725 O O . ARG A 1 337 ? 0.693 13.923 19.328 1.00 86.50 337 ARG A O 1
ATOM 2732 N N . LYS A 1 338 ? -0.721 13.212 20.925 1.00 86.38 338 LYS A N 1
ATOM 2733 C CA . LYS A 1 338 ? 0.040 11.990 21.257 1.00 86.38 338 LYS A CA 1
ATOM 2734 C C . LYS A 1 338 ? 0.172 11.039 20.063 1.00 86.38 338 LYS A C 1
ATOM 2736 O O . LYS A 1 338 ? 1.223 10.441 19.877 1.00 86.38 338 LYS A O 1
ATOM 2741 N N . VAL A 1 339 ? -0.872 10.922 19.240 1.00 90.44 339 VAL A N 1
ATOM 2742 C CA . VAL A 1 339 ? -0.870 10.061 18.043 1.00 90.44 339 VAL A CA 1
ATOM 2743 C C . VAL A 1 339 ? -0.206 10.742 16.835 1.00 90.44 339 VAL A C 1
ATOM 2745 O O . VAL A 1 339 ? 0.301 10.063 15.948 1.00 90.44 339 VAL A O 1
ATOM 2748 N N . SER A 1 340 ? -0.146 12.075 16.807 1.00 90.12 340 SER A N 1
ATOM 2749 C CA . SER A 1 340 ? 0.425 12.850 15.698 1.00 90.12 340 SER A CA 1
ATOM 2750 C C . SER A 1 340 ? 1.870 12.466 15.376 1.00 90.12 340 SER A C 1
ATOM 2752 O O . SER A 1 340 ? 2.212 12.304 14.206 1.00 90.12 340 SER A O 1
ATOM 2754 N N . PHE A 1 341 ? 2.712 12.261 16.394 1.00 85.56 341 PHE A N 1
ATOM 2755 C CA . PHE A 1 341 ? 4.106 11.860 16.182 1.00 85.56 341 PHE A CA 1
ATOM 2756 C C . PHE A 1 341 ? 4.222 10.499 15.481 1.00 85.56 341 PHE A C 1
ATOM 2758 O O . PHE A 1 341 ? 5.008 10.361 14.543 1.00 85.56 341 PHE A O 1
ATOM 2765 N N . LEU A 1 342 ? 3.401 9.524 15.889 1.00 89.56 342 LEU A N 1
ATOM 2766 C CA . LEU A 1 342 ? 3.329 8.207 15.254 1.00 89.56 342 LEU A CA 1
ATOM 2767 C C . LEU A 1 342 ? 2.926 8.341 13.782 1.00 89.56 342 LEU A C 1
ATOM 2769 O O . LEU A 1 342 ? 3.606 7.808 12.912 1.00 89.56 342 LEU A O 1
ATOM 2773 N N . VAL A 1 343 ? 1.868 9.108 13.498 1.00 91.88 343 VAL A N 1
ATOM 2774 C CA . VAL A 1 343 ? 1.379 9.328 12.128 1.00 91.88 343 VAL A CA 1
ATOM 2775 C C . VAL A 1 343 ? 2.443 9.987 11.257 1.00 91.88 343 VAL A C 1
ATOM 2777 O O . VAL A 1 343 ? 2.709 9.501 10.165 1.00 91.88 343 VAL A O 1
ATOM 2780 N N . ARG A 1 344 ? 3.085 11.059 11.732 1.00 90.00 344 ARG A N 1
ATOM 2781 C CA . ARG A 1 344 ? 4.139 11.756 10.977 1.00 90.00 344 ARG A CA 1
ATOM 2782 C C . ARG A 1 344 ? 5.319 10.834 10.694 1.00 90.00 344 ARG A C 1
ATOM 2784 O O . ARG A 1 344 ? 5.751 10.743 9.554 1.00 90.00 344 ARG A O 1
ATOM 2791 N N . SER A 1 345 ? 5.800 10.126 11.716 1.00 87.38 345 SER A N 1
ATOM 2792 C CA . SER A 1 345 ? 6.934 9.203 11.589 1.00 87.38 345 SER A CA 1
ATOM 2793 C C . SER A 1 345 ? 6.650 8.083 10.591 1.00 87.38 345 SER A C 1
ATOM 2795 O O . SER A 1 345 ? 7.473 7.787 9.724 1.00 87.38 345 SER A O 1
ATOM 2797 N N . PHE A 1 346 ? 5.457 7.497 10.690 1.00 88.88 346 PHE A N 1
ATOM 2798 C CA . PHE A 1 346 ? 5.019 6.415 9.822 1.00 88.88 346 PHE A CA 1
ATOM 2799 C C . PHE A 1 346 ? 4.843 6.891 8.373 1.00 88.88 346 PHE A C 1
ATOM 2801 O O . PHE A 1 346 ? 5.446 6.331 7.460 1.00 88.88 346 PHE A O 1
ATOM 2808 N N . MET A 1 347 ? 4.100 7.981 8.153 1.00 90.38 347 MET A N 1
ATOM 2809 C CA . MET A 1 347 ? 3.783 8.480 6.809 1.00 90.38 347 MET A CA 1
ATOM 2810 C C . MET A 1 347 ? 4.997 9.062 6.077 1.00 90.38 347 MET A C 1
ATOM 2812 O O . MET A 1 347 ? 5.168 8.786 4.890 1.00 90.38 347 MET A O 1
ATOM 2816 N N . SER A 1 348 ? 5.873 9.797 6.774 1.00 87.25 348 SER A N 1
ATOM 2817 C CA . SER A 1 348 ? 7.115 10.339 6.197 1.00 87.25 348 SER A CA 1
ATOM 2818 C C . SER A 1 348 ? 8.147 9.257 5.853 1.00 87.25 348 SER A C 1
ATOM 2820 O O . SER A 1 348 ? 9.126 9.550 5.173 1.00 87.25 348 SER A O 1
ATOM 2822 N N . SER A 1 349 ? 7.941 8.012 6.294 1.00 86.19 349 SER A N 1
ATOM 2823 C CA . SER A 1 349 ? 8.749 6.859 5.875 1.00 86.19 349 SER A CA 1
ATOM 2824 C C . SER A 1 349 ? 8.071 6.093 4.736 1.00 86.19 349 SER A C 1
ATOM 2826 O O . SER A 1 349 ? 8.707 5.765 3.737 1.00 86.19 349 SER A O 1
ATOM 2828 N N . LEU A 1 350 ? 6.765 5.852 4.868 1.00 88.75 350 LEU A N 1
ATOM 2829 C CA . LEU A 1 350 ? 5.997 5.004 3.964 1.00 88.75 350 LEU A CA 1
ATOM 2830 C C . LEU A 1 350 ? 5.767 5.645 2.588 1.00 88.75 350 LEU A C 1
ATOM 2832 O O . LEU A 1 350 ? 6.031 5.020 1.564 1.00 88.75 350 LEU A O 1
ATOM 2836 N N . VAL A 1 351 ? 5.308 6.902 2.544 1.00 92.44 351 VAL A N 1
ATOM 2837 C CA . VAL A 1 351 ? 4.979 7.579 1.276 1.00 92.44 351 VAL A CA 1
ATOM 2838 C C . VAL A 1 351 ? 6.206 7.695 0.361 1.00 92.44 351 VAL A C 1
ATOM 2840 O O . VAL A 1 351 ? 6.103 7.302 -0.801 1.00 92.44 351 VAL A O 1
ATOM 2843 N N . PRO A 1 352 ? 7.386 8.150 0.834 1.00 90.19 352 PRO A N 1
ATOM 2844 C CA . PRO A 1 352 ? 8.587 8.173 0.000 1.00 90.19 352 PRO A CA 1
ATOM 2845 C C . PRO A 1 352 ? 8.967 6.806 -0.581 1.00 90.19 352 PRO A C 1
ATOM 2847 O O . PRO A 1 352 ? 9.406 6.743 -1.733 1.00 90.19 352 PRO A O 1
ATOM 2850 N N . GLU A 1 353 ? 8.784 5.727 0.183 1.00 88.56 353 GLU A N 1
ATOM 2851 C CA . GLU A 1 353 ? 9.102 4.366 -0.257 1.00 88.56 353 GLU A CA 1
ATOM 2852 C C . GLU A 1 353 ? 8.192 3.897 -1.400 1.00 88.56 353 GLU A C 1
ATOM 2854 O O . GLU A 1 353 ? 8.684 3.357 -2.392 1.00 88.56 353 GLU A O 1
ATOM 2859 N N . PHE A 1 354 ? 6.892 4.201 -1.332 1.00 91.88 354 PHE A N 1
ATOM 2860 C CA . PHE A 1 354 ? 5.942 3.938 -2.423 1.00 91.88 354 PHE A CA 1
ATOM 2861 C C . PHE A 1 354 ? 6.044 4.929 -3.597 1.00 91.88 354 PHE A C 1
ATOM 2863 O O . PHE A 1 354 ? 5.523 4.656 -4.684 1.00 91.88 354 PHE A O 1
ATOM 2870 N N . THR A 1 355 ? 6.713 6.073 -3.421 1.00 92.50 355 THR A N 1
ATOM 2871 C CA . THR A 1 355 ? 7.024 6.995 -4.524 1.00 92.50 355 THR A CA 1
ATOM 2872 C C . THR A 1 355 ? 8.165 6.458 -5.386 1.00 92.50 355 THR A C 1
ATOM 2874 O O . THR A 1 355 ? 8.030 6.371 -6.605 1.00 92.50 355 THR A O 1
ATOM 2877 N N . TYR A 1 356 ? 9.296 6.108 -4.769 1.00 92.19 356 TYR A N 1
ATOM 2878 C CA . TYR A 1 356 ? 10.439 5.502 -5.453 1.00 92.19 356 TYR A CA 1
ATOM 2879 C C . TYR A 1 356 ? 11.307 4.746 -4.453 1.00 92.19 356 TYR A C 1
ATOM 2881 O O . TYR A 1 356 ? 11.796 5.339 -3.488 1.00 92.19 356 TYR A O 1
ATOM 2889 N N . SER A 1 357 ? 11.559 3.470 -4.730 1.00 90.38 357 SER A N 1
ATOM 2890 C CA . SER A 1 357 ? 12.473 2.635 -3.958 1.00 90.38 357 SER A CA 1
ATOM 2891 C C . SER A 1 357 ? 13.779 2.431 -4.715 1.00 90.38 357 SER A C 1
ATOM 2893 O O . SER A 1 357 ? 13.787 1.998 -5.869 1.00 90.38 357 SER A O 1
ATOM 2895 N N . ALA A 1 358 ? 14.894 2.714 -4.046 1.00 87.94 358 ALA A N 1
ATOM 2896 C CA . ALA A 1 358 ? 16.231 2.521 -4.598 1.00 87.94 358 ALA A CA 1
ATOM 2897 C C . ALA A 1 358 ? 16.566 1.041 -4.842 1.00 87.94 358 ALA A C 1
ATOM 2899 O O . ALA A 1 358 ? 17.422 0.732 -5.665 1.00 87.94 358 ALA A O 1
ATOM 2900 N N . GLU A 1 359 ? 15.876 0.117 -4.173 1.00 89.56 359 GLU A N 1
ATOM 2901 C CA . GLU A 1 359 ? 16.061 -1.320 -4.380 1.00 89.56 359 GLU A CA 1
ATOM 2902 C C . GLU A 1 359 ? 15.675 -1.731 -5.811 1.00 89.56 359 GLU A C 1
ATOM 2904 O O . GLU A 1 359 ? 16.275 -2.641 -6.378 1.00 89.56 359 GLU A O 1
ATOM 2909 N N . VAL A 1 360 ? 14.766 -0.993 -6.468 1.00 91.06 360 VAL A N 1
ATOM 2910 C CA . VAL A 1 360 ? 14.421 -1.226 -7.881 1.00 91.06 360 VAL A CA 1
ATOM 2911 C C . VAL A 1 360 ? 15.666 -1.175 -8.761 1.00 91.06 360 VAL A C 1
ATOM 2913 O O . VAL A 1 360 ? 15.858 -2.084 -9.563 1.00 91.06 360 VAL A O 1
ATOM 2916 N N . SER A 1 361 ? 16.542 -0.177 -8.596 1.00 89.12 361 SER A N 1
ATOM 2917 C CA . SER A 1 361 ? 17.747 -0.070 -9.427 1.00 89.12 361 SER A CA 1
ATOM 2918 C C . SER A 1 361 ? 18.809 -1.119 -9.092 1.00 89.12 361 SER A C 1
ATOM 2920 O O . SER A 1 361 ? 19.602 -1.473 -9.960 1.00 89.12 361 SER A O 1
ATOM 2922 N N . GLN A 1 362 ? 18.793 -1.679 -7.879 1.00 89.81 362 GLN A N 1
ATOM 2923 C CA . GLN A 1 362 ? 19.712 -2.745 -7.463 1.00 89.81 362 GLN A CA 1
ATOM 2924 C C . GLN A 1 362 ? 19.403 -4.097 -8.128 1.00 89.81 362 GLN A C 1
ATOM 2926 O O . GLN A 1 362 ? 20.302 -4.927 -8.266 1.00 89.81 362 GLN A O 1
ATOM 2931 N N . HIS A 1 363 ? 18.154 -4.310 -8.553 1.00 91.19 363 HIS A N 1
ATOM 2932 C CA . HIS A 1 363 ? 17.701 -5.532 -9.227 1.00 91.19 363 HIS A CA 1
ATOM 2933 C C . HIS A 1 363 ? 17.719 -5.443 -10.760 1.00 91.19 363 HIS A C 1
ATOM 2935 O O . HIS A 1 363 ? 17.369 -6.407 -11.441 1.00 91.19 363 HIS A O 1
ATOM 2941 N N . LEU A 1 364 ? 18.151 -4.313 -11.326 1.00 93.75 364 LEU A N 1
ATOM 2942 C CA . LEU A 1 364 ? 18.299 -4.162 -12.771 1.00 93.75 364 LEU A CA 1
ATOM 2943 C C . LEU A 1 364 ? 19.662 -4.679 -13.237 1.00 93.75 364 LEU A C 1
ATOM 2945 O O . LEU A 1 364 ? 20.698 -4.429 -12.628 1.00 93.75 364 LEU A O 1
ATOM 2949 N N . ALA A 1 365 ? 19.676 -5.342 -14.393 1.00 92.88 365 ALA A N 1
ATOM 2950 C CA . ALA A 1 365 ? 20.911 -5.775 -15.053 1.00 92.88 365 ALA A CA 1
ATOM 2951 C C . ALA A 1 365 ? 21.665 -4.626 -15.760 1.00 92.88 365 ALA A C 1
ATOM 2953 O O . ALA A 1 365 ? 22.662 -4.858 -16.443 1.00 92.88 365 ALA A O 1
ATOM 2954 N N . PHE A 1 366 ? 21.170 -3.393 -15.648 1.00 94.06 366 PHE A N 1
ATOM 2955 C CA . PHE A 1 366 ? 21.700 -2.206 -16.306 1.00 94.06 366 PHE A CA 1
ATOM 2956 C C . PHE A 1 366 ? 21.577 -0.986 -15.392 1.00 94.06 366 PHE A C 1
ATOM 2958 O O . PHE A 1 366 ? 20.695 -0.915 -14.539 1.00 94.06 366 PHE A O 1
ATOM 2965 N N . ASP A 1 367 ? 22.461 -0.013 -15.598 1.00 91.31 367 ASP A N 1
ATOM 2966 C CA . ASP A 1 367 ? 22.465 1.241 -14.846 1.00 91.31 367 ASP A CA 1
ATOM 2967 C C . ASP A 1 367 ? 21.437 2.221 -15.428 1.00 91.31 367 ASP A C 1
ATOM 2969 O O . ASP A 1 367 ? 21.512 2.582 -16.605 1.00 91.31 367 ASP A O 1
ATOM 2973 N N . ILE A 1 368 ? 20.494 2.665 -14.595 1.00 90.94 368 ILE A N 1
ATOM 2974 C CA . ILE A 1 368 ? 19.510 3.705 -14.942 1.00 90.94 368 ILE A CA 1
ATOM 2975 C C . ILE A 1 368 ? 20.012 5.119 -14.634 1.00 90.94 368 ILE A C 1
ATOM 2977 O O . ILE A 1 368 ? 19.330 6.093 -14.936 1.00 90.94 368 ILE A O 1
ATOM 2981 N N . GLY A 1 369 ? 21.202 5.243 -14.045 1.00 88.38 369 GLY A N 1
ATOM 2982 C CA . GLY A 1 369 ? 21.836 6.516 -13.726 1.00 88.38 369 GLY A CA 1
ATOM 2983 C C . GLY A 1 369 ? 21.424 7.113 -12.392 1.00 88.38 369 GLY A C 1
ATOM 2984 O O . GLY A 1 369 ? 21.718 8.282 -12.193 1.00 88.38 369 GLY A O 1
ATOM 2985 N N . ILE A 1 370 ? 20.774 6.331 -11.526 1.00 89.88 370 ILE A N 1
ATOM 2986 C CA . ILE A 1 370 ? 20.391 6.717 -10.164 1.00 89.88 370 ILE A CA 1
ATOM 2987 C C . ILE A 1 370 ? 21.191 5.845 -9.197 1.00 89.88 370 ILE A C 1
ATOM 2989 O O . ILE A 1 370 ? 20.993 4.626 -9.180 1.00 89.88 370 ILE A O 1
ATOM 2993 N N . ASP A 1 371 ? 22.086 6.441 -8.408 1.00 89.25 371 ASP A N 1
ATOM 2994 C CA . ASP A 1 371 ? 22.854 5.714 -7.399 1.00 89.25 371 ASP A CA 1
ATOM 2995 C C . ASP A 1 371 ? 21.932 5.302 -6.237 1.00 89.25 371 ASP A C 1
ATOM 2997 O O . ASP A 1 371 ? 21.406 6.159 -5.521 1.00 89.25 371 ASP A O 1
ATOM 3001 N N . PRO A 1 372 ? 21.726 3.993 -5.995 1.00 89.25 372 PRO A N 1
ATOM 3002 C CA . PRO A 1 372 ? 20.851 3.531 -4.924 1.00 89.25 372 PRO A CA 1
ATOM 3003 C C . PRO A 1 372 ? 21.394 3.790 -3.510 1.00 89.25 372 PRO A C 1
ATOM 3005 O O . PRO A 1 372 ? 20.720 3.452 -2.537 1.00 89.25 372 PRO A O 1
ATOM 3008 N N . LYS A 1 373 ? 22.613 4.325 -3.372 1.00 90.75 373 LYS A N 1
ATOM 3009 C CA . LYS A 1 373 ? 23.228 4.688 -2.088 1.00 90.75 373 LYS A CA 1
ATOM 3010 C C . LYS A 1 373 ? 23.258 6.196 -1.843 1.00 90.75 373 LYS A C 1
ATOM 3012 O O . LYS A 1 373 ? 23.552 6.605 -0.721 1.00 90.75 373 LYS A O 1
ATOM 3017 N N . ASP A 1 374 ? 22.963 7.010 -2.853 1.00 91.50 374 ASP A N 1
ATOM 3018 C CA . ASP A 1 374 ? 22.916 8.464 -2.722 1.00 91.50 374 ASP A CA 1
ATOM 3019 C C . ASP A 1 374 ? 21.513 8.898 -2.266 1.00 91.50 374 ASP A C 1
ATOM 3021 O O . ASP A 1 374 ? 20.558 8.967 -3.044 1.00 91.50 374 ASP A O 1
ATOM 3025 N N . ALA A 1 375 ? 21.385 9.187 -0.969 1.00 89.75 375 ALA A N 1
ATOM 3026 C CA . ALA A 1 375 ? 20.129 9.623 -0.368 1.00 89.75 375 ALA A CA 1
ATOM 3027 C C . ALA A 1 375 ? 19.608 10.943 -0.965 1.00 89.75 375 ALA A C 1
ATOM 3029 O O . ALA A 1 375 ? 18.391 11.110 -1.091 1.00 89.75 375 ALA A O 1
ATOM 3030 N N . ASP A 1 376 ? 20.498 11.855 -1.366 1.00 89.88 376 ASP A N 1
ATOM 3031 C CA . ASP A 1 376 ? 20.107 13.117 -1.991 1.00 89.88 376 ASP A CA 1
ATOM 3032 C C . ASP A 1 376 ? 19.593 12.874 -3.407 1.00 89.88 376 ASP A C 1
ATOM 3034 O O . ASP A 1 376 ? 18.597 13.474 -3.813 1.00 89.88 376 ASP A O 1
ATOM 3038 N N . GLU A 1 377 ? 20.209 11.958 -4.156 1.00 88.44 377 GLU A N 1
ATOM 3039 C CA . GLU A 1 377 ? 19.719 11.573 -5.479 1.00 88.44 377 GLU A CA 1
ATOM 3040 C C . GLU A 1 377 ? 18.352 10.885 -5.416 1.00 88.44 377 GLU A C 1
ATOM 3042 O O . GLU A 1 377 ? 17.427 11.282 -6.129 1.00 88.44 377 GLU A O 1
ATOM 3047 N N . ILE A 1 378 ? 18.176 9.924 -4.507 1.00 91.00 378 ILE A N 1
ATOM 3048 C CA . ILE A 1 378 ? 16.884 9.265 -4.265 1.00 91.00 378 ILE A CA 1
ATOM 3049 C C . ILE A 1 378 ? 15.821 10.301 -3.889 1.00 91.00 378 ILE A C 1
ATOM 3051 O O . ILE A 1 378 ? 14.704 10.280 -4.417 1.00 91.00 378 ILE A O 1
ATOM 3055 N N . ARG A 1 379 ? 16.164 11.244 -3.002 1.00 90.75 379 ARG A N 1
ATOM 3056 C CA . ARG A 1 379 ? 15.266 12.333 -2.609 1.00 90.75 379 ARG A CA 1
ATOM 3057 C C . ARG A 1 379 ? 14.923 13.236 -3.793 1.00 90.75 379 ARG A C 1
ATOM 3059 O O . ARG A 1 379 ? 13.753 13.577 -3.951 1.00 90.75 379 ARG A O 1
ATOM 3066 N N . ARG A 1 380 ? 15.891 13.587 -4.647 1.00 90.19 380 ARG A N 1
ATOM 3067 C CA . ARG A 1 380 ? 15.646 14.356 -5.882 1.00 90.19 380 ARG A CA 1
ATOM 3068 C C . ARG A 1 380 ? 14.655 13.639 -6.796 1.00 90.19 380 ARG A C 1
ATOM 3070 O O . ARG A 1 380 ? 13.710 14.278 -7.249 1.00 90.19 380 ARG A O 1
ATOM 3077 N N . VAL A 1 381 ? 14.812 12.328 -7.010 1.00 91.88 381 VAL A N 1
ATOM 3078 C CA . VAL A 1 381 ? 13.875 11.523 -7.818 1.00 91.88 381 VAL A CA 1
ATOM 3079 C C . VAL A 1 381 ? 12.472 11.551 -7.209 1.00 91.88 381 VAL A C 1
ATOM 3081 O O . VAL A 1 381 ? 11.502 11.843 -7.905 1.00 91.88 381 VAL A O 1
ATOM 3084 N N . ARG A 1 382 ? 12.338 11.328 -5.898 1.00 92.12 382 ARG A N 1
ATOM 3085 C CA . ARG A 1 382 ? 11.037 11.360 -5.199 1.00 92.12 382 ARG A CA 1
ATOM 3086 C C . ARG A 1 382 ? 10.330 12.719 -5.303 1.00 92.12 382 ARG A C 1
ATOM 3088 O O . ARG A 1 382 ? 9.105 12.762 -5.350 1.00 92.12 382 ARG A O 1
ATOM 3095 N N . LEU A 1 383 ? 11.091 13.810 -5.390 1.00 91.94 383 LEU A N 1
ATOM 3096 C CA . LEU A 1 383 ? 10.578 15.183 -5.472 1.00 91.94 383 LEU A CA 1
ATOM 3097 C C . LEU A 1 383 ? 10.387 15.715 -6.895 1.00 91.94 383 LEU A C 1
ATOM 3099 O O . LEU A 1 383 ? 10.036 16.881 -7.064 1.00 91.94 383 LEU A O 1
ATOM 3103 N N . LEU A 1 384 ? 10.584 14.889 -7.923 1.00 91.94 384 LEU A N 1
ATOM 3104 C CA . LEU A 1 384 ? 10.312 15.296 -9.298 1.00 91.94 384 LEU A CA 1
ATOM 3105 C C . LEU A 1 384 ? 8.862 15.779 -9.459 1.00 91.94 384 LEU A C 1
ATOM 3107 O O . LEU A 1 384 ? 7.959 15.149 -8.902 1.00 91.94 384 LEU A O 1
ATOM 3111 N N . PRO A 1 385 ? 8.591 16.803 -10.294 1.00 92.81 385 PRO A N 1
ATOM 3112 C CA . PRO A 1 385 ? 7.228 17.295 -10.517 1.00 92.81 385 PRO A CA 1
ATOM 3113 C C . PRO A 1 385 ? 6.245 16.194 -10.940 1.00 92.81 385 PRO A C 1
ATOM 3115 O O . PRO A 1 385 ? 5.077 16.201 -10.554 1.00 92.81 385 PRO A O 1
ATOM 3118 N N . HIS A 1 386 ? 6.729 15.212 -11.707 1.00 93.31 386 HIS A N 1
ATOM 3119 C CA . HIS A 1 386 ? 5.965 14.022 -12.070 1.00 93.31 386 HIS A CA 1
ATOM 3120 C C . HIS A 1 386 ? 5.521 13.208 -10.842 1.00 93.31 386 HIS A C 1
ATOM 3122 O O . HIS A 1 386 ? 4.340 12.885 -10.715 1.00 93.31 386 HIS A O 1
ATOM 3128 N N . ASN A 1 387 ? 6.447 12.929 -9.925 1.00 94.31 387 ASN A N 1
ATOM 3129 C CA . ASN A 1 387 ? 6.195 12.137 -8.724 1.00 94.31 387 ASN A CA 1
ATOM 3130 C C . ASN A 1 387 ? 5.380 12.899 -7.685 1.00 94.31 387 ASN A C 1
ATOM 3132 O O . ASN A 1 387 ? 4.520 12.309 -7.041 1.00 94.31 387 ASN A O 1
ATOM 3136 N N . GLN A 1 388 ? 5.566 14.214 -7.573 1.00 92.25 388 GLN A N 1
ATOM 3137 C CA . GLN A 1 388 ? 4.709 15.064 -6.747 1.00 92.25 388 GLN A CA 1
ATOM 3138 C C . GLN A 1 388 ? 3.264 15.071 -7.256 1.00 92.25 388 GLN A C 1
ATOM 3140 O O . GLN A 1 388 ? 2.333 14.946 -6.460 1.00 92.25 388 GLN A O 1
ATOM 3145 N N . ARG A 1 389 ? 3.063 15.141 -8.581 1.00 93.94 389 ARG A N 1
ATOM 3146 C CA . ARG A 1 389 ? 1.732 15.012 -9.187 1.00 93.94 389 ARG A CA 1
ATOM 3147 C C . ARG A 1 389 ? 1.109 13.651 -8.872 1.00 93.94 389 ARG A C 1
ATOM 3149 O O . ARG A 1 389 ? -0.013 13.614 -8.378 1.00 93.94 389 ARG A O 1
ATOM 3156 N N . LEU A 1 390 ? 1.833 12.554 -9.109 1.00 94.56 390 LEU A N 1
ATOM 3157 C CA . LEU A 1 390 ? 1.344 11.206 -8.794 1.00 94.56 390 LEU A CA 1
ATOM 3158 C C . LEU A 1 390 ? 1.028 11.053 -7.301 1.00 94.56 390 LEU A C 1
ATOM 3160 O O . LEU A 1 390 ? -0.009 10.499 -6.953 1.00 94.56 390 LEU A O 1
ATOM 3164 N N . ALA A 1 391 ? 1.876 11.571 -6.412 1.00 93.94 391 ALA A N 1
ATOM 3165 C CA . ALA A 1 391 ? 1.640 11.531 -4.973 1.00 93.94 391 ALA A CA 1
ATOM 3166 C C . ALA A 1 391 ? 0.379 12.313 -4.573 1.00 93.94 391 ALA A C 1
ATOM 3168 O O . ALA A 1 391 ? -0.382 11.859 -3.721 1.00 93.94 391 ALA A O 1
ATOM 3169 N N . HIS A 1 392 ? 0.120 13.460 -5.208 1.00 93.12 392 HIS A N 1
ATOM 3170 C CA . HIS A 1 392 ? -1.112 14.216 -5.003 1.00 93.12 392 HIS A CA 1
ATOM 3171 C C . HIS A 1 392 ? -2.349 13.447 -5.492 1.00 93.12 392 HIS A C 1
ATOM 3173 O O . HIS A 1 392 ? -3.341 13.366 -4.772 1.00 93.12 392 HIS A O 1
ATOM 3179 N N . GLU A 1 393 ? -2.281 12.843 -6.680 1.00 94.62 393 GLU A N 1
ATOM 3180 C CA . GLU A 1 393 ? -3.375 12.050 -7.258 1.00 94.62 393 GLU A CA 1
ATOM 3181 C C . GLU A 1 393 ? -3.698 10.796 -6.433 1.00 94.62 393 GLU A C 1
ATOM 3183 O O . GLU A 1 393 ? -4.869 10.456 -6.275 1.00 94.62 393 GLU A O 1
ATOM 3188 N N . ARG A 1 394 ? -2.672 10.121 -5.901 1.00 95.31 394 ARG A N 1
ATOM 3189 C CA . ARG A 1 394 ? -2.804 8.885 -5.113 1.00 95.31 394 ARG A CA 1
ATOM 3190 C C . ARG A 1 394 ? -3.213 9.172 -3.672 1.00 95.31 394 ARG A C 1
ATOM 3192 O O . ARG A 1 394 ? -4.182 8.623 -3.167 1.00 95.31 394 ARG A O 1
ATOM 3199 N N . TRP A 1 395 ? -2.501 10.074 -2.999 1.00 96.00 395 TRP A N 1
ATOM 3200 C CA . TRP A 1 395 ? -2.604 10.228 -1.545 1.00 96.00 395 TRP A CA 1
ATOM 3201 C C . TRP A 1 395 ? -3.114 11.595 -1.093 1.00 96.00 395 TRP A C 1
ATOM 3203 O O . TRP A 1 395 ? -3.256 11.817 0.108 1.00 96.00 395 TRP A O 1
ATOM 3213 N N . GLY A 1 396 ? -3.453 12.518 -1.999 1.00 95.25 396 GLY A N 1
ATOM 3214 C CA . GLY A 1 396 ? -3.991 13.833 -1.630 1.00 95.25 396 GLY A CA 1
ATOM 3215 C C . GLY A 1 396 ? -5.272 13.740 -0.792 1.00 95.25 396 GLY A C 1
ATOM 3216 O O . GLY A 1 396 ? -5.417 14.441 0.213 1.00 95.25 396 GLY A O 1
ATOM 3217 N N . GLY A 1 397 ? -6.170 12.810 -1.137 1.00 96.19 397 GLY A N 1
ATOM 3218 C CA . GLY A 1 397 ? -7.381 12.532 -0.359 1.00 96.19 397 GLY A CA 1
ATOM 3219 C C . GLY A 1 397 ? -7.084 11.991 1.045 1.00 96.19 397 GLY A C 1
ATOM 3220 O O . GLY A 1 397 ? -7.727 12.406 2.017 1.00 96.19 397 GLY A O 1
ATOM 3221 N N . LEU A 1 398 ? -6.075 11.121 1.163 1.00 97.12 398 LEU A N 1
ATOM 3222 C CA . LEU A 1 398 ? -5.600 10.590 2.439 1.00 97.12 398 LEU A CA 1
ATOM 3223 C C . LEU A 1 398 ? -4.961 11.695 3.293 1.00 97.12 398 LEU A C 1
ATOM 3225 O O . LEU A 1 398 ? -5.347 11.850 4.450 1.00 97.12 398 LEU A O 1
ATOM 3229 N N . LEU A 1 399 ? -4.084 12.533 2.719 1.00 95.88 399 LEU A N 1
ATOM 3230 C CA . LEU A 1 399 ? -3.478 13.684 3.407 1.00 95.88 399 LEU A CA 1
ATOM 3231 C C . LEU A 1 399 ? -4.549 14.597 3.993 1.00 95.88 399 LEU A C 1
ATOM 3233 O O . LEU A 1 399 ? -4.512 14.961 5.168 1.00 95.88 399 LEU A O 1
ATOM 3237 N N . ALA A 1 400 ? -5.528 14.953 3.158 1.00 96.50 400 ALA A N 1
ATOM 3238 C CA . ALA A 1 400 ? -6.618 15.827 3.547 1.00 96.50 400 ALA A CA 1
ATOM 3239 C C . ALA A 1 400 ? -7.453 15.208 4.675 1.00 96.50 400 ALA A C 1
ATOM 3241 O O . ALA A 1 400 ? -7.898 15.922 5.571 1.00 96.50 400 ALA A O 1
ATOM 3242 N N . TRP A 1 401 ? -7.659 13.889 4.663 1.00 97.19 401 TRP A N 1
ATOM 3243 C CA . TRP A 1 401 ? -8.351 13.189 5.741 1.00 97.19 401 TRP A CA 1
ATOM 3244 C C . TRP A 1 401 ? -7.566 13.217 7.059 1.00 97.19 401 TRP A C 1
ATOM 3246 O O . TRP A 1 401 ? -8.139 13.593 8.080 1.00 97.19 401 TRP A O 1
ATOM 3256 N N . ILE A 1 402 ? -6.260 12.931 7.040 1.00 96.06 402 ILE A N 1
ATOM 3257 C CA . ILE A 1 402 ? -5.399 13.000 8.237 1.00 96.06 402 ILE A CA 1
ATOM 3258 C C . ILE A 1 402 ? -5.399 14.423 8.825 1.00 96.06 402 ILE A C 1
ATOM 3260 O O . ILE A 1 402 ? -5.536 14.595 10.041 1.00 96.06 402 ILE A O 1
ATOM 3264 N N . LYS A 1 403 ? -5.317 15.451 7.965 1.00 95.12 403 LYS A N 1
ATOM 3265 C CA . LYS A 1 403 ? -5.416 16.870 8.354 1.00 95.12 403 LYS A CA 1
ATOM 3266 C C . LYS A 1 403 ? -6.766 17.192 8.999 1.00 95.12 403 LYS A C 1
ATOM 3268 O O . LYS A 1 403 ? -6.797 17.789 10.071 1.00 95.12 403 LYS A O 1
ATOM 3273 N N . ARG A 1 404 ? -7.883 16.745 8.411 1.00 95.38 404 ARG A N 1
ATOM 3274 C CA . ARG A 1 404 ? -9.232 16.942 8.985 1.00 95.38 404 ARG A CA 1
ATOM 3275 C C . ARG A 1 404 ? -9.411 16.265 10.342 1.00 95.38 404 ARG A C 1
ATOM 3277 O O . ARG A 1 404 ? -10.113 16.805 11.191 1.00 95.38 404 ARG A O 1
ATOM 3284 N N . LEU A 1 405 ? -8.767 15.120 10.568 1.00 94.69 405 LEU A N 1
ATOM 3285 C CA . LEU A 1 405 ? -8.767 14.469 11.879 1.00 94.69 405 LEU A CA 1
ATOM 3286 C C . LEU A 1 405 ? -7.921 15.208 12.927 1.00 94.69 405 LEU A C 1
ATOM 3288 O O . LEU A 1 405 ? -7.993 14.859 14.106 1.00 94.69 405 LEU A O 1
ATOM 3292 N N . GLY A 1 406 ? -7.143 16.221 12.529 1.00 93.69 406 GLY A N 1
ATOM 3293 C CA . GLY A 1 406 ? -6.252 16.978 13.407 1.00 93.69 406 GLY A CA 1
ATOM 3294 C C . GLY A 1 406 ? -5.028 16.178 13.855 1.00 93.69 406 GLY A C 1
ATOM 3295 O O . GLY A 1 406 ? -4.520 16.408 14.952 1.00 93.69 406 GLY A O 1
ATOM 3296 N N . LEU A 1 407 ? -4.596 15.201 13.050 1.00 93.88 407 LEU A N 1
ATOM 3297 C CA . LEU A 1 407 ? -3.456 14.330 13.358 1.00 93.88 407 LEU A CA 1
ATOM 3298 C C . LEU A 1 407 ? -2.130 14.872 12.818 1.00 93.88 407 LEU A C 1
ATOM 3300 O O . LEU A 1 407 ? -1.072 14.430 13.251 1.00 93.88 407 LEU A O 1
ATOM 3304 N N . VAL A 1 408 ? -2.173 15.842 11.910 1.00 92.12 408 VAL A N 1
ATOM 3305 C CA . VAL A 1 408 ? -1.011 16.589 11.415 1.00 92.12 408 VAL A CA 1
ATOM 3306 C C . VAL A 1 408 ? -1.399 18.055 11.235 1.00 92.12 408 VAL A C 1
ATOM 3308 O O . VAL A 1 408 ? -2.588 18.387 11.210 1.00 92.12 408 VAL A O 1
ATOM 3311 N N . SER A 1 409 ? -0.406 18.937 11.141 1.00 88.12 409 SER A N 1
ATOM 3312 C CA . SER A 1 409 ? -0.637 20.361 10.905 1.00 88.12 409 SER A CA 1
ATOM 3313 C C . SER A 1 409 ? -1.170 20.620 9.490 1.00 88.12 409 SER A C 1
ATOM 3315 O O . SER A 1 409 ? -1.057 19.786 8.587 1.00 88.12 409 SER A O 1
ATOM 3317 N N . ALA A 1 410 ? -1.785 21.787 9.289 1.00 88.25 410 ALA A N 1
ATOM 3318 C CA . ALA A 1 410 ? -2.363 22.157 7.996 1.00 88.25 410 ALA A CA 1
ATOM 3319 C C . ALA A 1 410 ? -1.303 22.255 6.882 1.00 88.25 410 ALA A C 1
ATOM 3321 O O . ALA A 1 410 ? -1.592 21.939 5.726 1.00 88.25 410 ALA A O 1
ATOM 3322 N N . ASP A 1 411 ? -0.080 22.629 7.245 1.00 88.31 411 ASP A N 1
ATOM 3323 C CA . ASP A 1 411 ? 1.093 22.789 6.387 1.00 88.31 411 ASP A CA 1
ATOM 3324 C C . ASP A 1 411 ? 1.929 21.511 6.214 1.00 88.31 411 ASP A C 1
ATOM 3326 O O . ASP A 1 411 ? 2.825 21.519 5.385 1.00 88.31 411 ASP A O 1
ATOM 3330 N N . TYR A 1 412 ? 1.616 20.411 6.916 1.00 87.94 412 TYR A N 1
ATOM 3331 C CA . TYR A 1 412 ? 2.377 19.159 6.805 1.00 87.94 412 TYR A CA 1
ATOM 3332 C C . TYR A 1 412 ? 2.454 18.660 5.357 1.00 87.94 412 TYR A C 1
ATOM 3334 O O . TYR A 1 412 ? 1.407 18.469 4.711 1.00 87.94 412 TYR A O 1
ATOM 3342 N N . ASP A 1 413 ? 3.679 18.408 4.900 1.00 86.44 413 ASP A N 1
ATOM 3343 C CA . ASP A 1 413 ? 4.004 17.721 3.656 1.00 86.44 413 ASP A CA 1
ATOM 3344 C C . ASP A 1 413 ? 4.612 16.339 3.942 1.00 86.44 413 ASP A C 1
ATOM 3346 O O . ASP A 1 413 ? 5.336 16.131 4.916 1.00 86.44 413 ASP A O 1
ATOM 3350 N N . TRP A 1 414 ? 4.315 15.363 3.084 1.00 84.75 414 TRP A N 1
ATOM 3351 C CA . TRP A 1 414 ? 4.803 13.990 3.235 1.00 84.75 414 TRP A CA 1
ATOM 3352 C C . TRP A 1 414 ? 6.328 13.893 3.266 1.00 84.75 414 TRP A C 1
ATOM 3354 O O . TRP A 1 414 ? 6.880 13.024 3.941 1.00 84.75 414 TRP A O 1
ATOM 3364 N N . TYR A 1 415 ? 6.993 14.769 2.515 1.00 80.44 415 TYR A N 1
ATOM 3365 C CA . TYR A 1 415 ? 8.438 14.787 2.343 1.00 80.44 415 TYR A CA 1
ATOM 3366 C C . TYR A 1 415 ? 9.144 15.694 3.354 1.00 80.44 415 TYR A C 1
ATOM 3368 O O . TYR A 1 415 ? 10.373 15.834 3.288 1.00 80.44 415 TYR A O 1
ATOM 3376 N N . ASP A 1 416 ? 8.394 16.283 4.293 1.00 77.38 416 ASP A N 1
ATOM 3377 C CA . ASP A 1 416 ? 8.981 16.970 5.432 1.00 77.38 416 ASP A CA 1
ATOM 3378 C C . ASP A 1 416 ? 9.709 15.952 6.318 1.00 77.38 416 ASP A C 1
ATOM 3380 O O . ASP A 1 416 ? 9.139 14.913 6.683 1.00 77.38 416 ASP A O 1
ATOM 3384 N N . PRO A 1 417 ? 10.971 16.225 6.695 1.00 66.75 417 PRO A N 1
ATOM 3385 C CA . PRO A 1 417 ? 11.695 15.355 7.601 1.00 66.75 417 PRO A CA 1
ATOM 3386 C C . PRO A 1 417 ? 10.977 15.301 8.950 1.00 66.75 417 PRO A C 1
ATOM 3388 O O . PRO A 1 417 ? 10.528 16.319 9.485 1.00 66.75 417 PRO A O 1
ATOM 3391 N N . VAL A 1 418 ? 10.897 14.101 9.525 1.00 62.91 418 VAL A N 1
ATOM 3392 C CA . VAL A 1 418 ? 10.375 13.912 10.879 1.00 62.91 418 VAL A CA 1
ATOM 3393 C C . VAL A 1 418 ? 11.327 14.636 11.837 1.00 62.91 418 VAL A C 1
ATOM 3395 O O . VAL A 1 418 ? 12.506 14.281 11.898 1.00 62.91 418 VAL A O 1
ATOM 3398 N N . PRO A 1 419 ? 10.877 15.668 12.568 1.00 52.59 419 PRO A N 1
ATOM 3399 C CA . PRO A 1 419 ? 11.743 16.353 13.515 1.00 52.59 419 PRO A CA 1
ATOM 3400 C C . PRO A 1 419 ? 12.187 15.385 14.622 1.00 52.59 419 PRO A C 1
ATOM 3402 O O . PRO A 1 419 ? 11.412 14.507 15.016 1.00 52.59 419 PRO A O 1
ATOM 3405 N N . PRO A 1 420 ? 13.415 15.535 15.150 1.00 53.84 420 PRO A N 1
ATOM 3406 C CA . PRO A 1 420 ? 13.909 14.677 16.216 1.00 53.84 420 PRO A CA 1
ATOM 3407 C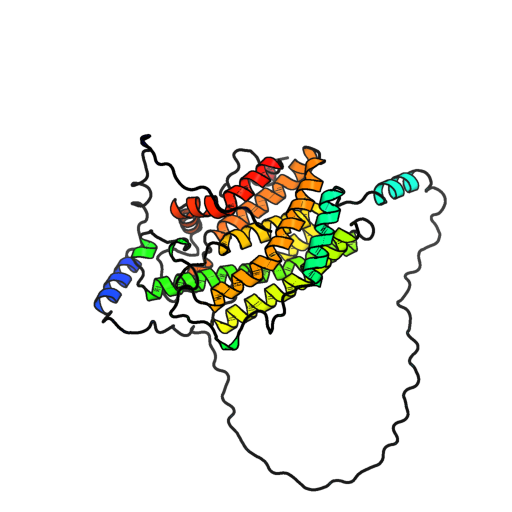 C . PRO A 1 420 ? 13.000 14.772 17.447 1.00 53.84 420 PRO A C 1
ATOM 3409 O O . PRO A 1 420 ? 12.524 15.850 17.805 1.00 53.84 420 PRO A O 1
ATOM 3412 N N . MET A 1 421 ? 12.798 13.635 18.117 1.00 47.03 421 MET A N 1
ATOM 3413 C CA . MET A 1 421 ? 11.888 13.483 19.263 1.00 47.03 421 MET A CA 1
ATOM 3414 C C . MET A 1 421 ? 12.181 14.474 20.412 1.00 47.03 421 MET A C 1
ATOM 3416 O O . MET A 1 421 ? 11.291 14.809 21.186 1.00 47.03 421 MET A O 1
ATOM 3420 N N . SER A 1 422 ? 13.416 14.983 20.500 1.00 41.22 422 SER A N 1
ATOM 3421 C CA . SER A 1 422 ? 13.869 15.973 21.486 1.00 41.22 422 SER A CA 1
ATOM 3422 C C . SER A 1 422 ? 13.377 17.405 21.244 1.00 41.22 422 SER A C 1
ATOM 3424 O O . SER A 1 422 ? 13.434 18.217 22.161 1.00 41.22 422 SER A O 1
ATOM 3426 N N . ALA A 1 423 ? 12.895 17.737 20.044 1.00 37.81 423 ALA A N 1
ATOM 3427 C CA . ALA A 1 423 ? 12.489 19.098 19.689 1.00 37.81 423 ALA A CA 1
ATOM 3428 C C . ALA A 1 423 ? 11.021 19.425 20.039 1.00 37.81 423 ALA A C 1
ATOM 3430 O O . ALA A 1 423 ? 10.519 20.465 19.616 1.00 37.81 423 ALA A O 1
ATOM 3431 N N . GLN A 1 424 ? 10.303 18.527 20.728 1.00 47.53 424 GLN A N 1
ATOM 3432 C CA . GLN A 1 424 ? 8.840 18.608 20.880 1.00 47.53 424 GLN A CA 1
ATOM 3433 C C . GLN A 1 424 ? 8.306 18.216 22.273 1.00 47.53 424 GLN A C 1
ATOM 3435 O O . GLN A 1 424 ? 7.117 17.911 22.391 1.00 47.53 424 GLN A O 1
ATOM 3440 N N . ILE A 1 425 ? 9.155 18.233 23.310 1.00 34.16 425 ILE A N 1
ATOM 3441 C CA . ILE A 1 425 ? 8.703 18.213 24.717 1.00 34.16 425 ILE A CA 1
ATOM 3442 C C . ILE A 1 425 ? 8.408 19.639 25.172 1.00 34.16 425 ILE A C 1
ATOM 3444 O O . ILE A 1 425 ? 9.298 20.498 24.977 1.00 34.16 425 ILE A O 1
#

Secondary structure (DSSP, 8-state):
---------------PPS-SSTTTTT----HHHHHHHHHHHTT--TT--------TT-PPPPP-------------------PPPP----PPP---PPPS---SS-SSHHHHHHHHHSS-SS---HHHHHHHHHHHHHHHHS---TTTSS-GGG---TTS-SS-GGGSTTTTSHHHHTS-HHHHHHHHHHHHHHHHHHHHHHHHHHHHHHHHHHHHTTTTS-HHHHHHHHHHHHHHHHHHHHHHHHHHHHT---PPPP--HHHHHHHHHS-HHHHHHHHHHHHHHHHHHHTT---TTS-HHHHHHHHHHHHHHHHHHHHHHHHHHHHHTT--HHHHHHHHHHHHHHHHHHHHHHH--THHHHT-SS--S--TT-HHHHHHHHTSHHHHHHHHHHHHHHHHHHHHTTSS-TT--TTSPPPPGGG--